Protein 1CKM (pdb70)

Nearest PDB structures (foldseek):
  1ckm-assembly1_A  TM=1.003E+00  e=3.977E-67  Paramecium bursaria Chlorella virus 1
  1p16-assembly1_A  TM=6.866E-01  e=1.606E-23  Candida albicans
  1p16-assembly2_B  TM=6.315E-01  e=1.698E-23  Candida albicans
  3s24-assembly2_B  TM=7.666E-01  e=6.862E-19  Homo sapiens
  3nbz-assembly2_E  TM=6.637E-01  e=1.578E-05  Homo sapiens

Structure (mmCIF, N/CA/C/O backbone):
data_1CKM
#
_entry.id   1CKM
#
_cell.length_a   93.332
_cell.length_b   214.931
_cell.length_c   105.752
_cell.angle_alpha   90.00
_cell.angle_beta   90.00
_cell.angle_gamma   90.00
#
_symmetry.space_group_name_H-M   'C 2 2 21'
#
loop_
_entity.id
_entity.type
_entity.pdbx_description
1 polymer 'MRNA CAPPING ENZYME'
2 non-polymer "GUANOSINE-5'-TRIPHOSPHATE"
3 water water
#
loop_
_atom_site.group_PDB
_atom_site.id
_atom_site.type_symbol
_atom_site.label_atom_id
_atom_site.label_alt_id
_atom_site.label_comp_id
_atom_site.label_asym_id
_atom_site.label_entity_id
_atom_site.label_seq_id
_atom_site.pdbx_PDB_ins_code
_atom_site.Cartn_x
_atom_site.Cartn_y
_atom_site.Cartn_z
_atom_site.occupancy
_atom_site.B_iso_or_equiv
_atom_site.auth_seq_id
_atom_site.auth_comp_id
_atom_site.auth_asym_id
_atom_site.auth_atom_id
_atom_site.pdbx_PDB_model_num
ATOM 1 N N . ASN A 1 11 ? 29.567 32.144 -4.139 1.00 54.95 11 ASN A N 1
ATOM 2 C CA . ASN A 1 11 ? 28.520 32.176 -3.130 1.00 57.72 11 ASN A CA 1
ATOM 3 C C . ASN A 1 11 ? 29.175 32.840 -1.925 1.00 50.54 11 ASN A C 1
ATOM 4 O O . ASN A 1 11 ? 30.385 33.069 -1.989 1.00 43.40 11 ASN A O 1
ATOM 9 N N . ILE A 1 12 ? 28.432 33.199 -0.877 1.00 47.26 12 ILE A N 1
ATOM 10 C CA . ILE A 1 12 ? 29.059 33.659 0.351 1.00 45.83 12 ILE A CA 1
ATOM 11 C C . ILE A 1 12 ? 29.313 32.389 1.161 1.00 39.30 12 ILE A C 1
ATOM 12 O O . ILE A 1 12 ? 28.385 31.624 1.440 1.00 35.92 12 ILE A O 1
ATOM 17 N N . THR A 1 13 ? 30.581 32.127 1.434 1.00 33.99 13 THR A N 1
ATOM 18 C CA . THR A 1 13 ? 31.029 30.972 2.172 1.00 33.13 13 THR A CA 1
ATOM 19 C C . THR A 1 13 ? 30.758 31.180 3.649 1.00 36.30 13 THR A C 1
ATOM 20 O O . THR A 1 13 ? 31.320 32.067 4.316 1.00 35.68 13 THR A O 1
ATOM 24 N N . THR A 1 14 ? 29.799 30.380 4.106 1.00 37.78 14 THR A N 1
ATOM 25 C CA . THR A 1 14 ? 29.336 30.488 5.463 1.00 27.13 14 THR A CA 1
ATOM 26 C C . THR A 1 14 ? 29.630 29.223 6.216 1.00 34.13 14 THR A C 1
ATOM 27 O O . THR A 1 14 ? 29.997 28.214 5.627 1.00 42.58 14 THR A O 1
ATOM 31 N N . GLU A 1 15 ? 29.523 29.352 7.529 1.00 39.35 15 GLU A N 1
ATOM 32 C CA . GLU A 1 15 ? 29.716 28.279 8.476 1.00 32.12 15 GLU A CA 1
ATOM 33 C C . GLU A 1 15 ? 28.718 28.592 9.584 1.00 30.45 15 GLU A C 1
ATOM 34 O O . GLU A 1 15 ? 28.472 29.750 9.919 1.00 35.38 15 GLU A O 1
ATOM 40 N N . ARG A 1 16 ? 28.021 27.610 10.121 1.00 28.89 16 ARG A N 1
ATOM 41 C CA . ARG A 1 16 ? 26.976 27.867 11.105 1.00 26.34 16 ARG A CA 1
ATOM 42 C C . ARG A 1 16 ? 27.424 28.017 12.553 1.00 25.86 16 ARG A C 1
ATOM 43 O O . ARG A 1 16 ? 28.501 27.548 12.924 1.00 27.86 16 ARG A O 1
ATOM 51 N N . ALA A 1 17 ? 26.641 28.728 13.359 1.00 22.18 17 ALA A N 1
ATOM 52 C CA . ALA A 1 17 ? 27.071 29.195 14.670 1.00 19.40 17 ALA A CA 1
ATOM 53 C C . ALA A 1 17 ? 25.818 29.496 15.421 1.00 17.33 17 ALA A C 1
ATOM 54 O O . ALA A 1 17 ? 24.772 29.777 14.817 1.00 22.87 17 ALA A O 1
ATOM 56 N N . VAL A 1 18 ? 25.933 29.412 16.740 1.00 19.16 18 VAL A N 1
ATOM 57 C CA . VAL A 1 18 ? 24.775 29.586 17.601 1.00 24.43 18 VAL A CA 1
ATOM 58 C C . VAL A 1 18 ? 25.199 30.537 18.678 1.00 23.24 18 VAL A C 1
ATOM 59 O O . VAL A 1 18 ? 26.278 30.375 19.260 1.00 30.04 18 VAL A O 1
ATOM 63 N N . LEU A 1 19 ? 24.400 31.536 18.962 1.00 22.83 19 LEU A N 1
ATOM 64 C CA . LEU A 1 19 ? 24.773 32.453 20.021 1.00 22.58 19 LEU A CA 1
ATOM 65 C C . LEU A 1 19 ? 23.781 32.236 21.108 1.00 15.75 19 LEU A C 1
ATOM 66 O O . LEU A 1 19 ? 22.613 32.050 20.783 1.00 25.81 19 LEU A O 1
ATOM 71 N N . THR A 1 20 ? 24.248 32.231 22.350 1.00 26.19 20 THR A N 1
ATOM 72 C CA . THR A 1 20 ? 23.367 32.014 23.506 1.00 29.41 20 THR A CA 1
ATOM 73 C C . THR A 1 20 ? 23.319 33.313 24.296 1.00 26.31 20 THR A C 1
ATOM 74 O O . THR A 1 20 ? 24.349 33.883 24.688 1.00 26.98 20 THR A O 1
ATOM 78 N N . LEU A 1 21 ? 22.159 33.837 24.592 1.00 24.42 21 LEU A N 1
ATOM 79 C CA . LEU A 1 21 ? 22.104 35.058 25.338 1.00 17.56 21 LEU A CA 1
ATOM 80 C C . LEU A 1 21 ? 20.885 34.925 26.150 1.00 14.24 21 LEU A C 1
ATOM 81 O O . LEU A 1 21 ? 19.804 34.701 25.629 1.00 16.67 21 LEU A O 1
ATOM 86 N N . ASN A 1 22 ? 21.109 35.091 27.436 1.00 18.30 22 ASN A N 1
ATOM 87 C CA . ASN A 1 22 ? 20.067 35.124 28.426 1.00 22.86 22 ASN A CA 1
ATOM 88 C C . ASN A 1 22 ? 19.201 33.874 28.440 1.00 26.24 22 ASN A C 1
ATOM 89 O O . ASN A 1 22 ? 17.982 33.950 28.626 1.00 29.86 22 ASN A O 1
ATOM 94 N N . GLY A 1 23 ? 19.827 32.717 28.170 1.00 24.09 23 GLY A N 1
ATOM 95 C CA . GLY A 1 23 ? 19.134 31.438 28.263 1.00 27.49 23 GLY A CA 1
ATOM 96 C C . GLY A 1 23 ? 18.466 31.004 26.968 1.00 34.72 23 GLY A C 1
ATOM 97 O O . GLY A 1 23 ? 17.811 29.947 26.929 1.00 34.69 23 GLY A O 1
ATOM 98 N N . LEU A 1 24 ? 18.635 31.838 25.937 1.00 32.20 24 LEU A N 1
ATOM 99 C CA . LEU A 1 24 ? 18.077 31.628 24.612 1.00 23.26 24 LEU A CA 1
ATOM 100 C C . LEU A 1 24 ? 19.220 31.638 23.639 1.00 19.15 24 LEU A C 1
ATOM 101 O O . LEU A 1 24 ? 20.292 32.194 23.938 1.00 20.02 24 LEU A O 1
ATOM 106 N N . GLN A 1 25 ? 18.991 31.007 22.490 1.00 24.20 25 GLN A N 1
ATOM 107 C CA . GLN A 1 25 ? 20.027 30.851 21.476 1.00 26.00 25 GLN A CA 1
ATOM 108 C C . GLN A 1 25 ? 19.563 31.310 20.111 1.00 23.80 25 GLN A C 1
ATOM 109 O O . GLN A 1 25 ? 18.375 31.213 19.803 1.00 20.82 25 GLN A O 1
ATOM 115 N N . ILE A 1 26 ? 20.477 31.800 19.275 1.00 23.46 26 ILE A N 1
ATOM 116 C CA . ILE A 1 26 ? 20.173 32.195 17.913 1.00 17.59 26 ILE A CA 1
ATOM 117 C C . ILE A 1 26 ? 21.168 31.475 17.068 1.00 14.30 26 ILE A C 1
ATOM 118 O O . ILE A 1 26 ? 22.368 31.485 17.375 1.00 13.62 26 ILE A O 1
ATOM 123 N N . LYS A 1 27 ? 20.664 30.916 15.982 1.00 24.64 27 LYS A N 1
ATOM 124 C CA . LYS A 1 27 ? 21.484 30.209 15.014 1.00 33.47 27 LYS A CA 1
ATOM 125 C C . LYS A 1 27 ? 21.695 31.134 13.827 1.00 30.70 27 LYS A C 1
ATOM 126 O O . LYS A 1 27 ? 20.745 31.708 13.292 1.00 29.07 27 LYS A O 1
ATOM 132 N N . LEU A 1 28 ? 22.943 31.287 13.404 1.00 30.05 28 LEU A N 1
ATOM 133 C CA . LEU A 1 28 ? 23.299 32.266 12.398 1.00 23.69 28 LEU A CA 1
ATOM 134 C C . LEU A 1 28 ? 24.387 31.681 11.520 1.00 22.31 28 LEU A C 1
ATOM 135 O O . LEU A 1 28 ? 25.161 30.836 11.953 1.00 33.02 28 LEU A O 1
ATOM 140 N N . HIS A 1 29 ? 24.486 32.117 10.269 1.00 18.37 29 HIS A N 1
ATOM 141 C CA . HIS A 1 29 ? 25.600 31.713 9.439 1.00 16.76 29 HIS A CA 1
ATOM 142 C C . HIS A 1 29 ? 26.755 32.655 9.671 1.00 20.47 29 HIS A C 1
ATOM 143 O O . HIS A 1 29 ? 26.640 33.843 9.367 1.00 19.63 29 HIS A O 1
ATOM 150 N N . LYS A 1 30 ? 27.843 32.164 10.216 1.00 25.44 30 LYS A N 1
ATOM 151 C CA . LYS A 1 30 ? 29.045 32.948 10.343 1.00 19.55 30 LYS A CA 1
ATOM 152 C C . LYS A 1 30 ? 29.658 32.966 8.950 1.00 28.45 30 LYS A C 1
ATOM 153 O O . LYS A 1 30 ? 29.721 31.935 8.274 1.00 36.64 30 LYS A O 1
ATOM 159 N N . VAL A 1 31 ? 30.068 34.151 8.502 1.00 30.22 31 VAL A N 1
ATOM 160 C CA . VAL A 1 31 ? 30.584 34.350 7.164 1.00 24.17 31 VAL A CA 1
ATOM 161 C C . VAL A 1 31 ? 32.047 34.069 7.275 1.00 25.40 31 VAL A C 1
ATOM 162 O O . VAL A 1 31 ? 32.659 34.530 8.230 1.00 26.34 31 VAL A O 1
ATOM 166 N N . VAL A 1 32 ? 32.620 33.322 6.341 1.00 32.56 32 VAL A N 1
ATOM 167 C CA . VAL A 1 32 ? 33.971 32.846 6.547 1.00 28.63 32 VAL A CA 1
ATOM 168 C C . VAL A 1 32 ? 34.894 33.233 5.393 1.00 23.36 32 VAL A C 1
ATOM 169 O O . VAL A 1 32 ? 34.485 33.695 4.323 1.00 25.28 32 VAL A O 1
ATOM 173 N N . GLY A 1 33 ? 36.191 33.172 5.667 1.00 19.63 33 GLY A N 1
ATOM 174 C CA . GLY A 1 33 ? 37.242 33.303 4.675 1.00 22.59 33 GLY A CA 1
ATOM 175 C C . GLY A 1 33 ? 37.214 34.616 3.935 1.00 35.03 33 GLY A C 1
ATOM 176 O O . GLY A 1 33 ? 36.845 35.658 4.493 1.00 46.07 33 GLY A O 1
ATOM 177 N N . GLU A 1 34 ? 37.597 34.560 2.657 1.00 34.83 34 GLU A N 1
ATOM 178 C CA . GLU A 1 34 ? 37.490 35.719 1.781 1.00 30.13 34 GLU A CA 1
ATOM 179 C C . GLU A 1 34 ? 36.142 36.431 1.802 1.00 24.11 34 GLU A C 1
ATOM 180 O O . GLU A 1 34 ? 36.152 37.655 1.804 1.00 32.22 34 GLU A O 1
ATOM 186 N N . SER A 1 35 ? 34.983 35.785 1.864 1.00 19.92 35 SER A N 1
ATOM 187 C CA . SER A 1 35 ? 33.747 36.493 2.057 1.00 25.32 35 SER A CA 1
ATOM 188 C C . SER A 1 35 ? 33.844 37.393 3.286 1.00 29.03 35 SER A C 1
ATOM 189 O O . SER A 1 35 ? 33.582 38.585 3.132 1.00 31.08 35 SER A O 1
ATOM 192 N N . ARG A 1 36 ? 34.350 36.925 4.440 1.00 26.53 36 ARG A N 1
ATOM 193 C CA . ARG A 1 36 ? 34.414 37.718 5.668 1.00 16.47 36 ARG A CA 1
ATOM 194 C C . ARG A 1 36 ? 35.293 38.904 5.366 1.00 13.09 36 ARG A C 1
ATOM 195 O O . ARG A 1 36 ? 34.884 40.043 5.547 1.00 19.72 36 ARG A O 1
ATOM 203 N N . ASP A 1 37 ? 36.477 38.632 4.838 1.00 8.12 37 ASP A N 1
ATOM 204 C CA . ASP A 1 37 ? 37.427 39.644 4.447 1.00 15.72 37 ASP A CA 1
ATOM 205 C C . ASP A 1 37 ? 36.875 40.728 3.544 1.00 27.34 37 ASP A C 1
ATOM 206 O O . ASP A 1 37 ? 37.248 41.902 3.671 1.00 29.78 37 ASP A O 1
ATOM 211 N N . ASP A 1 38 ? 35.990 40.357 2.631 1.00 25.31 38 ASP A N 1
ATOM 212 C CA . ASP A 1 38 ? 35.471 41.360 1.737 1.00 31.76 38 ASP A CA 1
ATOM 213 C C . ASP A 1 38 ? 34.386 42.197 2.389 1.00 27.93 38 ASP A C 1
ATOM 214 O O . ASP A 1 38 ? 34.373 43.411 2.192 1.00 29.93 38 ASP A O 1
ATOM 219 N N . ILE A 1 39 ? 33.503 41.623 3.205 1.00 20.62 39 ILE A N 1
ATOM 220 C CA . ILE A 1 39 ? 32.526 42.395 3.946 1.00 16.87 39 ILE A CA 1
ATOM 221 C C . ILE A 1 39 ? 33.203 43.409 4.862 1.00 22.40 39 ILE A C 1
ATOM 222 O O . ILE A 1 39 ? 32.848 44.595 4.878 1.00 27.75 39 ILE A O 1
ATOM 227 N N . VAL A 1 40 ? 34.247 42.983 5.549 1.00 12.51 40 VAL A N 1
ATOM 228 C CA . VAL A 1 40 ? 34.965 43.867 6.435 1.00 17.98 40 VAL A CA 1
ATOM 229 C C . VAL A 1 40 ? 35.632 44.995 5.660 1.00 17.53 40 VAL A C 1
ATOM 230 O O . VAL A 1 40 ? 35.534 46.158 6.021 1.00 20.72 40 VAL A O 1
ATOM 234 N N . ALA A 1 41 ? 36.276 44.678 4.541 1.00 18.46 41 ALA A N 1
ATOM 235 C CA . ALA A 1 41 ? 36.967 45.692 3.764 1.00 13.84 41 ALA A CA 1
ATOM 236 C C . ALA A 1 41 ? 35.969 46.650 3.171 1.00 14.92 41 ALA A C 1
ATOM 237 O O . ALA A 1 41 ? 36.233 47.845 3.121 1.00 24.55 41 ALA A O 1
ATOM 239 N N . LYS A 1 42 ? 34.806 46.175 2.751 1.00 15.19 42 LYS A N 1
ATOM 240 C CA . LYS A 1 42 ? 33.742 47.057 2.327 1.00 21.04 42 LYS A CA 1
ATOM 241 C C . LYS A 1 42 ? 33.334 48.009 3.424 1.00 29.23 42 LYS A C 1
ATOM 242 O O . LYS A 1 42 ? 33.229 49.208 3.160 1.00 40.47 42 LYS A O 1
ATOM 248 N N . MET A 1 43 ? 33.115 47.524 4.656 1.00 32.14 43 MET A N 1
ATOM 249 C CA . MET A 1 43 ? 32.694 48.387 5.765 1.00 22.25 43 MET A CA 1
ATOM 250 C C . MET A 1 43 ? 33.771 49.418 6.068 1.00 19.25 43 MET A C 1
ATOM 251 O O . MET A 1 43 ? 33.469 50.599 6.283 1.00 29.28 43 MET A O 1
ATOM 256 N N . LYS A 1 44 ? 35.045 49.032 6.015 1.00 15.09 44 LYS A N 1
ATOM 257 C CA . LYS A 1 44 ? 36.121 49.970 6.286 1.00 19.77 44 LYS A CA 1
ATOM 258 C C . LYS A 1 44 ? 36.119 51.150 5.318 1.00 18.53 44 LYS A C 1
ATOM 259 O O . LYS A 1 44 ? 36.285 52.293 5.728 1.00 22.85 44 LYS A O 1
ATOM 265 N N . ASP A 1 45 ? 35.906 50.905 4.023 1.00 28.56 45 ASP A N 1
ATOM 266 C CA . ASP A 1 45 ? 35.797 51.932 2.994 1.00 24.84 45 ASP A CA 1
ATOM 267 C C . ASP A 1 45 ? 34.566 52.797 3.182 1.00 19.82 45 ASP A C 1
ATOM 268 O O . ASP A 1 45 ? 34.714 54.008 3.224 1.00 26.35 45 ASP A O 1
ATOM 273 N N . LEU A 1 46 ? 33.358 52.266 3.312 1.00 16.39 46 LEU A N 1
ATOM 274 C CA . LEU A 1 46 ? 32.150 53.058 3.500 1.00 14.67 46 LEU A CA 1
ATOM 275 C C . LEU A 1 46 ? 32.262 53.910 4.748 1.00 20.89 46 LEU A C 1
ATOM 276 O O . LEU A 1 46 ? 31.693 54.996 4.825 1.00 30.08 46 LEU A O 1
ATOM 281 N N . ALA A 1 47 ? 32.987 53.389 5.736 1.00 18.49 47 ALA A N 1
ATOM 282 C CA . ALA A 1 47 ? 33.142 54.106 6.964 1.00 20.18 47 ALA A CA 1
ATOM 283 C C . ALA A 1 47 ? 34.315 55.048 6.859 1.00 20.32 47 ALA A C 1
ATOM 284 O O . ALA A 1 47 ? 34.527 55.863 7.733 1.00 28.31 47 ALA A O 1
ATOM 286 N N . MET A 1 48 ? 35.112 54.980 5.798 1.00 22.00 48 MET A N 1
ATOM 287 C CA . MET A 1 48 ? 36.280 55.819 5.615 1.00 25.19 48 MET A CA 1
ATOM 288 C C . MET A 1 48 ? 37.183 55.859 6.817 1.00 26.66 48 MET A C 1
ATOM 289 O O . MET A 1 48 ? 37.724 56.888 7.234 1.00 39.49 48 MET A O 1
ATOM 294 N N . ASP A 1 49 ? 37.405 54.661 7.350 1.00 34.35 49 ASP A N 1
ATOM 295 C CA . ASP A 1 49 ? 38.253 54.506 8.509 1.00 30.96 49 ASP A CA 1
ATOM 296 C C . ASP A 1 49 ? 39.632 54.160 8.003 1.00 31.41 49 ASP A C 1
ATOM 297 O O . ASP A 1 49 ? 39.868 53.023 7.603 1.00 33.85 49 ASP A O 1
ATOM 302 N N . ASP A 1 50 ? 40.599 55.069 8.042 1.00 38.26 50 ASP A N 1
ATOM 303 C CA . ASP A 1 50 ? 41.947 54.645 7.725 1.00 45.32 50 ASP A CA 1
ATOM 304 C C . ASP A 1 50 ? 42.827 54.270 8.897 1.00 38.88 50 ASP A C 1
ATOM 305 O O . ASP A 1 50 ? 44.045 54.415 8.893 1.00 40.67 50 ASP A O 1
ATOM 310 N N . HIS A 1 51 ? 42.209 53.711 9.936 1.00 31.65 51 HIS A N 1
ATOM 311 C CA . HIS A 1 51 ? 42.973 53.177 11.039 1.00 22.49 51 HIS A CA 1
ATOM 312 C C . HIS A 1 51 ? 43.710 51.965 10.479 1.00 24.84 51 HIS A C 1
ATOM 313 O O . HIS A 1 51 ? 43.186 51.223 9.672 1.00 21.20 51 HIS A O 1
ATOM 320 N N . LYS A 1 52 ? 44.960 51.779 10.856 1.00 29.63 52 LYS A N 1
ATOM 321 C CA . LYS A 1 52 ? 45.738 50.622 10.489 1.00 29.58 52 LYS A CA 1
ATOM 322 C C . LYS A 1 52 ? 45.395 49.383 11.322 1.00 24.72 52 LYS A C 1
ATOM 323 O O . LYS A 1 52 ? 46.256 48.546 11.532 1.00 32.81 52 LYS A O 1
ATOM 329 N N . PHE A 1 53 ? 44.194 49.177 11.841 1.00 22.75 53 PHE A N 1
ATOM 330 C CA . PHE A 1 53 ? 43.894 47.971 12.590 1.00 19.18 53 PHE A CA 1
ATOM 331 C C . PHE A 1 53 ? 42.405 47.786 12.408 1.00 20.11 53 PHE A C 1
ATOM 332 O O . PHE A 1 53 ? 41.700 48.800 12.348 1.00 21.69 53 PHE A O 1
ATOM 340 N N . PRO A 1 54 ? 41.911 46.553 12.231 1.00 21.12 54 PRO A N 1
ATOM 341 C CA . PRO A 1 54 ? 40.502 46.257 12.018 1.00 11.52 54 PRO A CA 1
ATOM 342 C C . PRO A 1 54 ? 39.693 46.580 13.269 1.00 15.98 54 PRO A C 1
ATOM 343 O O . PRO A 1 54 ? 40.040 46.173 14.375 1.00 13.19 54 PRO A O 1
ATOM 347 N N . ARG A 1 55 ? 38.629 47.367 13.119 1.00 19.18 55 ARG A N 1
ATOM 348 C CA . ARG A 1 55 ? 37.738 47.732 14.203 1.00 17.24 55 ARG A CA 1
ATOM 349 C C . ARG A 1 55 ? 36.404 48.134 13.621 1.00 13.25 55 ARG A C 1
ATOM 350 O O . ARG A 1 55 ? 36.358 48.546 12.470 1.00 16.44 55 ARG A O 1
ATOM 358 N N . LEU A 1 56 ? 35.344 48.023 14.438 1.00 13.45 56 LEU A N 1
ATOM 359 C CA . LEU A 1 56 ? 34.012 48.535 14.126 1.00 12.68 56 LEU A CA 1
ATOM 360 C C . LEU A 1 56 ? 33.973 50.065 14.088 1.00 19.40 56 LEU A C 1
ATOM 361 O O . LEU A 1 56 ? 34.655 50.680 14.912 1.00 19.75 56 LEU A O 1
ATOM 366 N N . PRO A 1 57 ? 33.248 50.722 13.164 1.00 21.28 57 PRO A N 1
ATOM 367 C CA . PRO A 1 57 ? 33.100 52.158 13.119 1.00 17.53 57 PRO A CA 1
ATOM 368 C C . PRO A 1 57 ? 32.138 52.682 14.183 1.00 15.67 57 PRO A C 1
ATOM 369 O O . PRO A 1 57 ? 31.068 53.247 13.922 1.00 14.09 57 PRO A O 1
ATOM 373 N N . GLY A 1 58 ? 32.563 52.564 15.429 1.00 14.70 58 GLY A N 1
ATOM 374 C CA . GLY A 1 58 ? 31.691 52.863 16.553 1.00 12.06 58 GLY A CA 1
ATOM 375 C C . GLY A 1 58 ? 32.508 53.099 17.809 1.00 15.42 58 GLY A C 1
ATOM 376 O O . GLY A 1 58 ? 33.686 52.702 17.830 1.00 17.24 58 GLY A O 1
ATOM 377 N N . PRO A 1 59 ? 31.947 53.780 18.830 1.00 17.26 59 PRO A N 1
ATOM 378 C CA . PRO A 1 59 ? 32.637 54.171 20.042 1.00 15.18 59 PRO A CA 1
ATOM 379 C C . PRO A 1 59 ? 32.523 53.126 21.129 1.00 15.51 59 PRO A C 1
ATOM 380 O O . PRO A 1 59 ? 31.480 52.495 21.363 1.00 16.95 59 PRO A O 1
ATOM 384 N N . ASN A 1 60 ? 33.595 53.028 21.883 1.00 12.28 60 ASN A N 1
ATOM 385 C CA . ASN A 1 60 ? 33.618 52.237 23.091 1.00 16.20 60 ASN A CA 1
ATOM 386 C C . ASN A 1 60 ? 33.589 53.197 24.254 1.00 16.09 60 ASN A C 1
ATOM 387 O O . ASN A 1 60 ? 34.464 54.066 24.339 1.00 14.02 60 ASN A O 1
ATOM 392 N N . PRO A 1 61 ? 32.613 53.113 25.153 1.00 17.21 61 PRO A N 1
ATOM 393 C CA . PRO A 1 61 ? 32.473 54.019 26.295 1.00 21.54 61 PRO A CA 1
ATOM 394 C C . PRO A 1 61 ? 33.582 53.947 27.315 1.00 24.23 61 PRO A C 1
ATOM 395 O O . PRO A 1 61 ? 34.383 53.004 27.381 1.00 29.66 61 PRO A O 1
ATOM 399 N N . VAL A 1 62 ? 33.647 54.991 28.104 1.00 20.98 62 VAL A N 1
ATOM 400 C CA . VAL A 1 62 ? 34.652 55.069 29.124 1.00 20.43 62 VAL A CA 1
ATOM 401 C C . VAL A 1 62 ? 33.860 55.102 30.433 1.00 25.79 62 VAL A C 1
ATOM 402 O O . VAL A 1 62 ? 32.670 55.466 30.445 1.00 28.53 62 VAL A O 1
ATOM 406 N N . SER A 1 63 ? 34.377 54.636 31.569 1.00 32.86 63 SER A N 1
ATOM 407 C CA . SER A 1 63 ? 33.663 54.773 32.840 1.00 31.65 63 SER A CA 1
ATOM 408 C C . SER A 1 63 ? 33.599 56.247 33.251 1.00 23.23 63 SER A C 1
ATOM 409 O O . SER A 1 63 ? 34.541 57.028 33.048 1.00 19.93 63 SER A O 1
ATOM 412 N N . ILE A 1 64 ? 32.474 56.670 33.802 1.00 25.50 64 ILE A N 1
ATOM 413 C CA . ILE A 1 64 ? 32.377 58.025 34.337 1.00 29.35 64 ILE A CA 1
ATOM 414 C C . ILE A 1 64 ? 33.267 58.175 35.562 1.00 22.89 64 ILE A C 1
ATOM 415 O O . ILE A 1 64 ? 33.401 57.285 36.389 1.00 33.14 64 ILE A O 1
ATOM 420 N N . GLU A 1 65 ? 33.924 59.303 35.673 1.00 20.98 65 GLU A N 1
ATOM 421 C CA . GLU A 1 65 ? 34.810 59.583 36.766 1.00 16.35 65 GLU A CA 1
ATOM 422 C C . GLU A 1 65 ? 34.301 60.860 37.393 1.00 21.50 65 GLU A C 1
ATOM 423 O O . GLU A 1 65 ? 33.623 61.645 36.739 1.00 24.29 65 GLU A O 1
ATOM 429 N N . ARG A 1 66 ? 34.607 61.120 38.659 1.00 28.65 66 ARG A N 1
ATOM 430 C CA . ARG A 1 66 ? 34.170 62.339 39.322 1.00 27.08 66 ARG A CA 1
ATOM 431 C C . ARG A 1 66 ? 34.717 63.595 38.654 1.00 25.81 66 ARG A C 1
ATOM 432 O O . ARG A 1 66 ? 34.055 64.617 38.657 1.00 28.44 66 ARG A O 1
ATOM 440 N N . LYS A 1 67 ? 35.864 63.520 37.968 1.00 21.28 67 LYS A N 1
ATOM 441 C CA . LYS A 1 67 ? 36.337 64.634 37.177 1.00 21.74 67 LYS A CA 1
ATOM 442 C C . LYS A 1 67 ? 35.391 65.021 36.042 1.00 21.88 67 LYS A C 1
ATOM 443 O O . LYS A 1 67 ? 35.434 66.124 35.509 1.00 35.46 67 LYS A O 1
ATOM 449 N N . ASP A 1 68 ? 34.497 64.148 35.627 1.00 17.87 68 ASP A N 1
ATOM 450 C CA . ASP A 1 68 ? 33.686 64.410 34.462 1.00 17.20 68 ASP A CA 1
ATOM 451 C C . ASP A 1 68 ? 32.439 65.160 34.822 1.00 17.19 68 ASP A C 1
ATOM 452 O O . ASP A 1 68 ? 31.676 65.553 33.932 1.00 25.87 68 ASP A O 1
ATOM 457 N N . PHE A 1 69 ? 32.190 65.348 36.101 1.00 23.45 69 PHE A N 1
ATOM 458 C CA . PHE A 1 69 ? 30.921 65.933 36.496 1.00 28.60 69 PHE A CA 1
ATOM 459 C C . PHE A 1 69 ? 30.712 67.360 35.989 1.00 27.34 69 PHE A C 1
ATOM 460 O O . PHE A 1 69 ? 29.616 67.728 35.572 1.00 31.10 69 PHE A O 1
ATOM 468 N N . GLU A 1 70 ? 31.768 68.179 35.967 1.00 28.10 70 GLU A N 1
ATOM 469 C CA . GLU A 1 70 ? 31.748 69.504 35.371 1.00 30.03 70 GLU A CA 1
ATOM 470 C C . GLU A 1 70 ? 31.240 69.487 33.942 1.00 27.86 70 GLU A C 1
ATOM 471 O O . GLU A 1 70 ? 30.202 70.079 33.622 1.00 28.76 70 GLU A O 1
ATOM 477 N N . LYS A 1 71 ? 31.989 68.756 33.090 1.00 24.71 71 LYS A N 1
ATOM 478 C CA . LYS A 1 71 ? 31.684 68.612 31.678 1.00 22.21 71 LYS A CA 1
ATOM 479 C C . LYS A 1 71 ? 30.246 68.177 31.492 1.00 27.00 71 LYS A C 1
ATOM 480 O O . LYS A 1 71 ? 29.545 68.753 30.653 1.00 35.84 71 LYS A O 1
ATOM 486 N N . LEU A 1 72 ? 29.753 67.213 32.287 1.00 29.44 72 LEU A N 1
ATOM 487 C CA . LEU A 1 72 ? 28.367 66.753 32.189 1.00 34.90 72 LEU A CA 1
ATOM 488 C C . LEU A 1 72 ? 27.374 67.891 32.384 1.00 41.11 72 LEU A C 1
ATOM 489 O O . LEU A 1 72 ? 26.273 67.913 31.822 1.00 39.38 72 LEU A O 1
ATOM 494 N N . LYS A 1 73 ? 27.798 68.905 33.141 1.00 47.56 73 LYS A N 1
ATOM 495 C CA . LYS A 1 73 ? 26.894 69.990 33.448 1.00 46.88 73 LYS A CA 1
ATOM 496 C C . LYS A 1 73 ? 27.079 71.150 32.493 1.00 44.71 73 LYS A C 1
ATOM 497 O O . LYS A 1 73 ? 26.210 72.009 32.435 1.00 52.85 73 LYS A O 1
ATOM 503 N N . GLN A 1 74 ? 28.188 71.247 31.748 1.00 37.55 74 GLN A N 1
ATOM 504 C CA . GLN A 1 74 ? 28.353 72.318 30.774 1.00 35.66 74 GLN A CA 1
ATOM 505 C C . GLN A 1 74 ? 27.709 71.908 29.453 1.00 41.49 74 GLN A C 1
ATOM 506 O O . GLN A 1 74 ? 26.988 72.677 28.813 1.00 50.65 74 GLN A O 1
ATOM 512 N N . ASN A 1 75 ? 28.024 70.692 28.991 1.00 37.94 75 ASN A N 1
ATOM 513 C CA . ASN A 1 75 ? 27.748 70.323 27.609 1.00 27.77 75 ASN A CA 1
ATOM 514 C C . ASN A 1 75 ? 26.400 69.641 27.477 1.00 23.31 75 ASN A C 1
ATOM 515 O O . ASN A 1 75 ? 25.764 69.311 28.476 1.00 25.07 75 ASN A O 1
ATOM 520 N N . LYS A 1 76 ? 25.895 69.401 26.280 1.00 31.56 76 LYS A N 1
ATOM 521 C CA . LYS A 1 76 ? 24.643 68.670 26.133 1.00 35.37 76 LYS A CA 1
ATOM 522 C C . LYS A 1 76 ? 24.855 67.192 25.814 1.00 37.46 76 LYS A C 1
ATOM 523 O O . LYS A 1 76 ? 25.676 66.772 24.967 1.00 31.09 76 LYS A O 1
ATOM 529 N N . TYR A 1 77 ? 24.059 66.398 26.517 1.00 30.17 77 TYR A N 1
ATOM 530 C CA . TYR A 1 77 ? 24.167 64.949 26.542 1.00 20.14 77 TYR A CA 1
ATOM 531 C C . TYR A 1 77 ? 22.785 64.357 26.640 1.00 17.03 77 TYR A C 1
ATOM 532 O O . TYR A 1 77 ? 21.855 64.967 27.187 1.00 23.75 77 TYR A O 1
ATOM 541 N N . VAL A 1 78 ? 22.685 63.147 26.097 1.00 18.06 78 VAL A N 1
ATOM 542 C CA . VAL A 1 78 ? 21.522 62.293 26.297 1.00 17.00 78 VAL A CA 1
ATOM 543 C C . VAL A 1 78 ? 21.873 61.056 27.115 1.00 17.96 78 VAL A C 1
ATOM 544 O O . VAL A 1 78 ? 23.066 60.740 27.267 1.00 24.25 78 VAL A O 1
ATOM 548 N N . VAL A 1 79 ? 20.884 60.358 27.650 1.00 15.98 79 VAL A N 1
ATOM 549 C CA . VAL A 1 79 ? 21.125 59.192 28.493 1.00 21.47 79 VAL A CA 1
ATOM 550 C C . VAL A 1 79 ? 20.228 58.032 28.106 1.00 22.39 79 VAL A C 1
ATOM 551 O O . VAL A 1 79 ? 19.102 58.229 27.641 1.00 18.30 79 VAL A O 1
ATOM 555 N N . SER A 1 80 ? 20.729 56.823 28.250 1.00 22.11 80 SER A N 1
ATOM 556 C CA . SER A 1 80 ? 19.947 55.628 28.032 1.00 23.96 80 SER A CA 1
ATOM 557 C C . SER A 1 80 ? 20.502 54.497 28.892 1.00 22.90 80 SER A C 1
ATOM 558 O O . SER A 1 80 ? 21.623 54.566 29.395 1.00 21.90 80 SER A O 1
ATOM 561 N N . GLU A 1 81 ? 19.739 53.404 28.974 1.00 18.84 81 GLU A N 1
ATOM 562 C CA . GLU A 1 81 ? 20.125 52.189 29.687 1.00 21.50 81 GLU A CA 1
ATOM 563 C C . GLU A 1 81 ? 21.302 51.533 28.975 1.00 20.11 81 GLU A C 1
ATOM 564 O O . GLU A 1 81 ? 21.385 51.648 27.759 1.00 23.29 81 GLU A O 1
ATOM 570 N N . LYS A 1 82 ? 22.239 50.864 29.643 1.00 16.59 82 LYS A N 1
ATOM 571 C CA . LYS A 1 82 ? 23.285 50.132 28.945 1.00 14.84 82 LYS A CA 1
ATOM 572 C C . LYS A 1 82 ? 22.719 48.721 28.746 1.00 24.53 82 LYS A C 1
ATOM 573 O O . LYS A 1 82 ? 22.670 47.929 29.696 1.00 22.13 82 LYS A O 1
ATOM 579 N N . THR A 1 83 ? 22.178 48.402 27.562 1.00 25.26 83 THR A N 1
ATOM 580 C CA . THR A 1 83 ? 21.617 47.098 27.255 1.00 23.83 83 THR A CA 1
ATOM 581 C C . THR A 1 83 ? 22.684 46.010 27.397 1.00 27.19 83 THR A C 1
ATOM 582 O O . THR A 1 83 ? 23.803 46.185 26.886 1.00 28.08 83 THR A O 1
ATOM 586 N N . ASP A 1 84 ? 22.367 44.895 28.069 1.00 19.56 84 ASP A N 1
ATOM 587 C CA . ASP A 1 84 ? 23.325 43.812 28.235 1.00 19.57 84 ASP A CA 1
ATOM 588 C C . ASP A 1 84 ? 23.082 42.641 27.280 1.00 16.16 84 ASP A C 1
ATOM 589 O O . ASP A 1 84 ? 22.123 41.872 27.397 1.00 24.22 84 ASP A O 1
ATOM 594 N N . GLY A 1 85 ? 23.962 42.495 26.309 1.00 17.00 85 GLY A N 1
ATOM 595 C CA . GLY A 1 85 ? 23.725 41.640 25.155 1.00 9.67 85 GLY A CA 1
ATOM 596 C C . GLY A 1 85 ? 25.016 41.601 24.348 1.00 15.26 85 GLY A C 1
ATOM 597 O O . GLY A 1 85 ? 26.091 41.614 24.952 1.00 20.24 85 GLY A O 1
ATOM 598 N N . ILE A 1 86 ? 25.018 41.601 23.014 1.00 12.11 86 ILE A N 1
ATOM 599 C CA . ILE A 1 86 ? 26.296 41.643 22.302 1.00 15.80 86 ILE A CA 1
ATOM 600 C C . ILE A 1 86 ? 26.302 42.879 21.407 1.00 15.12 86 ILE A C 1
ATOM 601 O O . ILE A 1 86 ? 25.272 43.222 20.817 1.00 19.42 86 ILE A O 1
ATOM 606 N N . ARG A 1 87 ? 27.426 43.578 21.357 1.00 15.03 87 ARG A N 1
ATOM 607 C CA . ARG A 1 87 ? 27.642 44.732 20.497 1.00 18.89 87 ARG A CA 1
ATOM 608 C C . ARG A 1 87 ? 27.821 44.263 19.068 1.00 20.34 87 ARG A C 1
ATOM 609 O O . ARG A 1 87 ? 28.705 43.439 18.814 1.00 16.08 87 ARG A O 1
ATOM 617 N N . PHE A 1 88 ? 27.051 44.813 18.142 1.00 19.42 88 PHE A N 1
ATOM 618 C CA . PHE A 1 88 ? 27.224 44.502 16.749 1.00 20.20 88 PHE A CA 1
ATOM 619 C C . PHE A 1 88 ? 27.076 45.750 15.908 1.00 13.36 88 PHE A C 1
ATOM 620 O O . PHE A 1 88 ? 26.156 46.531 16.117 1.00 11.05 88 PHE A O 1
ATOM 628 N N . MET A 1 89 ? 27.943 45.957 14.944 1.00 7.03 89 MET A N 1
ATOM 629 C CA . MET A 1 89 ? 27.673 46.952 13.916 1.00 15.54 89 MET A CA 1
ATOM 630 C C . MET A 1 89 ? 26.821 46.299 12.840 1.00 17.97 89 MET A C 1
ATOM 631 O O . MET A 1 89 ? 27.169 45.216 12.367 1.00 26.30 89 MET A O 1
ATOM 636 N N . MET A 1 90 ? 25.704 46.847 12.412 1.00 21.38 90 MET A N 1
ATOM 637 C CA . MET A 1 90 ? 24.908 46.197 11.395 1.00 16.49 90 MET A CA 1
ATOM 638 C C . MET A 1 90 ? 25.172 46.886 10.067 1.00 22.10 90 MET A C 1
ATOM 639 O O . MET A 1 90 ? 25.091 48.114 9.966 1.00 18.62 90 MET A O 1
ATOM 644 N N . PHE A 1 91 ? 25.452 46.116 9.035 1.00 21.59 91 PHE A N 1
ATOM 645 C CA . PHE A 1 91 ? 25.934 46.656 7.786 1.00 17.11 91 PHE A CA 1
ATOM 646 C C . PHE A 1 91 ? 25.120 46.046 6.667 1.00 22.68 91 PHE A C 1
ATOM 647 O O . PHE A 1 91 ? 25.075 44.826 6.528 1.00 20.88 91 PHE A O 1
ATOM 655 N N . PHE A 1 92 ? 24.452 46.904 5.889 1.00 22.68 92 PHE A N 1
ATOM 656 C CA . PHE A 1 92 ? 23.694 46.494 4.706 1.00 12.11 92 PHE A CA 1
ATOM 657 C C . PHE A 1 92 ? 24.570 46.758 3.521 1.00 16.02 92 PHE A C 1
ATOM 658 O O . PHE A 1 92 ? 25.109 47.854 3.441 1.00 27.10 92 PHE A O 1
ATOM 666 N N . THR A 1 93 ? 24.796 45.819 2.624 1.00 18.99 93 THR A N 1
ATOM 667 C CA . THR A 1 93 ? 25.652 46.030 1.473 1.00 10.74 93 THR A CA 1
ATOM 668 C C . THR A 1 93 ? 25.204 45.040 0.412 1.00 20.77 93 THR A C 1
ATOM 669 O O . THR A 1 93 ? 24.143 44.404 0.569 1.00 26.57 93 THR A O 1
ATOM 673 N N . ARG A 1 94 ? 25.945 44.943 -0.691 1.00 26.25 94 ARG A N 1
ATOM 674 C CA . ARG A 1 94 ? 25.680 43.951 -1.729 1.00 30.63 94 ARG A CA 1
ATOM 675 C C . ARG A 1 94 ? 26.923 43.163 -1.964 1.00 27.25 94 ARG A C 1
ATOM 676 O O . ARG A 1 94 ? 27.995 43.736 -2.153 1.00 27.25 94 ARG A O 1
ATOM 684 N N . VAL A 1 95 ? 26.870 41.849 -1.902 1.00 33.22 95 VAL A N 1
ATOM 685 C CA . VAL A 1 95 ? 28.072 41.072 -2.166 1.00 39.90 95 VAL A CA 1
ATOM 686 C C . VAL A 1 95 ? 27.768 39.967 -3.150 1.00 39.50 95 VAL A C 1
ATOM 687 O O . VAL A 1 95 ? 26.789 39.216 -3.055 1.00 33.51 95 VAL A O 1
ATOM 691 N N . PHE A 1 96 ? 28.646 40.009 -4.159 1.00 48.23 96 PHE A N 1
ATOM 692 C CA . PHE A 1 96 ? 28.543 39.243 -5.396 1.00 47.47 96 PHE A CA 1
ATOM 693 C C . PHE A 1 96 ? 27.110 39.377 -5.887 1.00 42.09 96 PHE A C 1
ATOM 694 O O . PHE A 1 96 ? 26.323 38.439 -5.823 1.00 41.56 96 PHE A O 1
ATOM 702 N N . GLY A 1 97 ? 26.715 40.614 -6.177 1.00 38.29 97 GLY A N 1
ATOM 703 C CA . GLY A 1 97 ? 25.370 40.894 -6.649 1.00 34.56 97 GLY A CA 1
ATOM 704 C C . GLY A 1 97 ? 24.259 40.735 -5.613 1.00 36.64 97 GLY A C 1
ATOM 705 O O . GLY A 1 97 ? 23.178 41.294 -5.843 1.00 33.67 97 GLY A O 1
ATOM 706 N N . PHE A 1 98 ? 24.406 40.020 -4.487 1.00 38.39 98 PHE A N 1
ATOM 707 C CA . PHE A 1 98 ? 23.284 39.884 -3.559 1.00 42.13 98 PHE A CA 1
ATOM 708 C C . PHE A 1 98 ? 23.277 40.905 -2.450 1.00 35.88 98 PHE A C 1
ATOM 709 O O . PHE A 1 98 ? 24.303 41.342 -1.940 1.00 34.64 98 PHE A O 1
ATOM 717 N N . LYS A 1 99 ? 22.071 41.324 -2.157 1.00 27.98 99 LYS A N 1
ATOM 718 C CA . LYS A 1 99 ? 21.817 42.336 -1.166 1.00 26.54 99 LYS A CA 1
ATOM 719 C C . LYS A 1 99 ? 21.982 41.631 0.167 1.00 29.57 99 LYS A C 1
ATOM 720 O O . LYS A 1 99 ? 21.290 40.651 0.434 1.00 27.64 99 LYS A O 1
ATOM 726 N N . VAL A 1 100 ? 22.861 42.091 1.044 1.00 30.34 100 VAL A N 1
ATOM 727 C CA . VAL A 1 100 ? 23.164 41.407 2.284 1.00 26.25 100 VAL A CA 1
ATOM 728 C C . VAL A 1 100 ? 23.022 42.290 3.531 1.00 26.84 100 VAL A C 1
ATOM 729 O O . VAL A 1 100 ? 23.439 43.456 3.501 1.00 28.16 100 VAL A O 1
ATOM 733 N N . CYS A 1 101 ? 22.368 41.773 4.582 1.00 22.19 101 CYS A N 1
ATOM 734 C CA . CYS A 1 101 ? 22.405 42.349 5.924 1.00 25.17 101 CYS A CA 1
ATOM 735 C C . CYS A 1 101 ? 23.385 41.564 6.784 1.00 26.99 101 CYS A C 1
ATOM 736 O O . CYS A 1 101 ? 23.241 40.338 6.880 1.00 32.22 101 CYS A O 1
ATOM 739 N N . THR A 1 102 ? 24.416 42.213 7.329 1.00 25.39 102 THR A N 1
ATOM 740 C CA . THR A 1 102 ? 25.360 41.580 8.225 1.00 17.67 102 THR A CA 1
ATOM 741 C C . THR A 1 102 ? 25.475 42.267 9.569 1.00 14.49 102 THR A C 1
ATOM 742 O O . THR A 1 102 ? 25.336 43.487 9.643 1.00 20.51 102 THR A O 1
ATOM 746 N N . ILE A 1 103 ? 25.767 41.537 10.624 1.00 18.71 103 ILE A N 1
ATOM 747 C CA . ILE A 1 103 ? 26.121 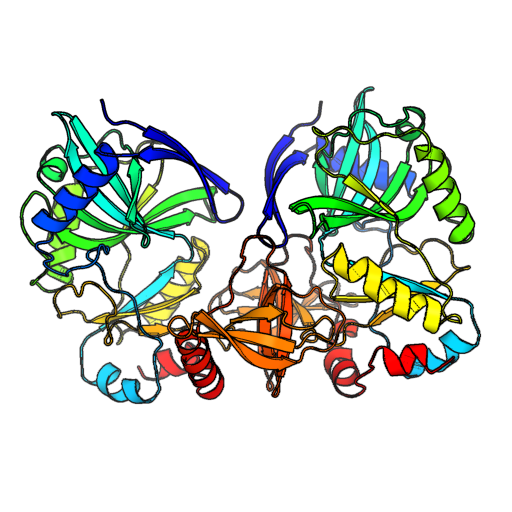42.094 11.919 1.00 14.33 103 ILE A CA 1
ATOM 748 C C . ILE A 1 103 ? 27.563 41.734 12.197 1.00 17.97 103 ILE A C 1
ATOM 749 O O . ILE A 1 103 ? 27.926 40.562 12.042 1.00 29.77 103 ILE A O 1
ATOM 754 N N . ILE A 1 104 ? 28.441 42.683 12.528 1.00 20.50 104 ILE A N 1
ATOM 755 C CA . ILE A 1 104 ? 29.843 42.398 12.825 1.00 11.26 104 ILE A CA 1
ATOM 756 C C . ILE A 1 104 ? 30.105 42.749 14.283 1.00 19.10 104 ILE A C 1
ATOM 757 O O . ILE A 1 104 ? 29.621 43.753 14.821 1.00 19.91 104 ILE A O 1
ATOM 762 N N . ASP A 1 105 ? 30.835 41.879 14.962 1.00 18.18 105 ASP A N 1
ATOM 763 C CA . ASP A 1 105 ? 31.201 42.130 16.339 1.00 16.00 105 ASP A CA 1
ATOM 764 C C . ASP A 1 105 ? 32.584 42.726 16.526 1.00 20.22 105 ASP A C 1
ATOM 765 O O . ASP A 1 105 ? 33.375 42.756 15.592 1.00 24.94 105 ASP A O 1
ATOM 770 N N . ARG A 1 106 ? 32.990 42.991 17.775 1.00 17.27 106 ARG A N 1
ATOM 771 C CA . ARG A 1 106 ? 34.159 43.781 18.089 1.00 16.08 106 ARG A CA 1
ATOM 772 C C . ARG A 1 106 ? 35.430 43.113 17.687 1.00 18.38 106 ARG A C 1
ATOM 773 O O . ARG A 1 106 ? 36.432 43.795 17.497 1.00 24.33 106 ARG A O 1
ATOM 781 N N . ALA A 1 107 ? 35.439 41.776 17.624 1.00 16.51 107 ALA A N 1
ATOM 782 C CA . ALA A 1 107 ? 36.639 41.092 17.185 1.00 16.04 107 ALA A CA 1
ATOM 783 C C . ALA A 1 107 ? 36.624 40.952 15.657 1.00 17.62 107 ALA A C 1
ATOM 784 O O . ALA A 1 107 ? 37.500 40.316 15.093 1.00 21.49 107 ALA A O 1
ATOM 786 N N . MET A 1 108 ? 35.653 41.559 14.952 1.00 21.59 108 MET A N 1
ATOM 787 C CA . MET A 1 108 ? 35.540 41.624 13.497 1.00 12.84 108 MET A CA 1
ATOM 788 C C . MET A 1 108 ? 35.025 40.343 12.867 1.00 15.45 108 MET A C 1
ATOM 789 O O . MET A 1 108 ? 35.357 40.021 11.740 1.00 22.49 108 MET A O 1
ATOM 794 N N . THR A 1 109 ? 34.151 39.618 13.564 1.00 17.34 109 THR A N 1
ATOM 795 C CA . THR A 1 109 ? 33.539 38.377 13.124 1.00 6.59 109 THR A CA 1
ATOM 796 C C . THR A 1 109 ? 32.183 38.687 12.555 1.00 13.00 109 THR A C 1
ATOM 797 O O . THR A 1 109 ? 31.413 39.396 13.221 1.00 16.00 109 THR A O 1
ATOM 801 N N . VAL A 1 110 ? 31.883 38.094 11.396 1.00 8.25 110 VAL A N 1
ATOM 802 C CA . VAL A 1 110 ? 30.773 38.522 10.570 1.00 9.64 110 VAL A CA 1
ATOM 803 C C . VAL A 1 110 ? 29.713 37.445 10.568 1.00 11.69 110 VAL A C 1
ATOM 804 O O . VAL A 1 110 ? 30.053 36.296 10.360 1.00 17.17 110 VAL A O 1
ATOM 808 N N . TYR A 1 111 ? 28.441 37.735 10.805 1.00 12.08 111 TYR A N 1
ATOM 809 C CA . TYR A 1 111 ? 27.361 36.785 10.636 1.00 11.04 111 TYR A CA 1
ATOM 810 C C . TYR A 1 111 ? 26.306 37.357 9.676 1.00 15.72 111 TYR A C 1
ATOM 811 O O . TYR A 1 111 ? 26.154 38.567 9.585 1.00 17.60 111 TYR A O 1
ATOM 820 N N . LEU A 1 112 ? 25.526 36.594 8.919 1.00 16.97 112 LEU A N 1
ATOM 821 C CA . LEU A 1 112 ? 24.415 37.140 8.162 1.00 15.12 112 LEU A CA 1
ATOM 822 C C . LEU A 1 112 ? 23.242 37.253 9.074 1.00 11.64 112 LEU A C 1
ATOM 823 O O . LEU A 1 112 ? 23.047 36.350 9.887 1.00 20.22 112 LEU A O 1
ATOM 828 N N . LEU A 1 113 ? 22.421 38.280 8.999 1.00 17.04 113 LEU A N 1
ATOM 829 C CA . LEU A 1 113 ? 21.205 38.335 9.792 1.00 23.05 113 LEU A CA 1
ATOM 830 C C . LEU A 1 113 ? 20.167 38.850 8.822 1.00 26.16 113 LEU A C 1
ATOM 831 O O . LEU A 1 113 ? 20.066 40.055 8.626 1.00 38.38 113 LEU A O 1
ATOM 836 N N . PRO A 1 114 ? 19.413 37.993 8.149 1.00 30.97 114 PRO A N 1
ATOM 837 C CA . PRO A 1 114 ? 18.533 38.406 7.077 1.00 23.39 114 PRO A CA 1
ATOM 838 C C . PRO A 1 114 ? 17.128 38.731 7.502 1.00 21.18 114 PRO A C 1
ATOM 839 O O . PRO A 1 114 ? 16.567 38.044 8.348 1.00 28.15 114 PRO A O 1
ATOM 843 N N . PHE A 1 115 ? 16.574 39.802 6.959 1.00 21.10 115 PHE A N 1
ATOM 844 C CA . PHE A 1 115 ? 15.220 40.205 7.220 1.00 18.33 115 PHE A CA 1
ATOM 845 C C . PHE A 1 115 ? 14.481 40.097 5.891 1.00 28.00 115 PHE A C 1
ATOM 846 O O . PHE A 1 115 ? 15.086 40.136 4.808 1.00 34.90 115 PHE A O 1
ATOM 854 N N . LYS A 1 116 ? 13.162 39.932 5.927 1.00 27.09 116 LYS A N 1
ATOM 855 C CA . LYS A 1 116 ? 12.379 39.840 4.709 1.00 32.87 116 LYS A CA 1
ATOM 856 C C . LYS A 1 116 ? 12.312 41.188 3.996 1.00 34.18 116 LYS A C 1
ATOM 857 O O . LYS A 1 116 ? 12.730 41.360 2.851 1.00 40.58 116 LYS A O 1
ATOM 863 N N . ASN A 1 117 ? 11.912 42.187 4.765 1.00 33.19 117 ASN A N 1
ATOM 864 C CA . ASN A 1 117 ? 11.432 43.428 4.193 1.00 39.67 117 ASN A CA 1
ATOM 865 C C . ASN A 1 117 ? 12.407 44.593 4.243 1.00 36.73 117 ASN A C 1
ATOM 866 O O . ASN A 1 117 ? 11.976 45.734 4.403 1.00 37.34 117 ASN A O 1
ATOM 871 N N . ILE A 1 118 ? 13.722 44.430 4.132 1.00 37.10 118 ILE A N 1
ATOM 872 C CA . ILE A 1 118 ? 14.596 45.600 4.188 1.00 36.78 118 ILE A CA 1
ATOM 873 C C . ILE A 1 118 ? 14.485 46.382 2.867 1.00 38.70 118 ILE A C 1
ATOM 874 O O . ILE A 1 118 ? 14.612 45.782 1.795 1.00 45.74 118 ILE A O 1
ATOM 879 N N . PRO A 1 119 ? 14.220 47.695 2.843 1.00 35.42 119 PRO A N 1
ATOM 880 C CA . PRO A 1 119 ? 14.168 48.476 1.612 1.00 27.53 119 PRO A CA 1
ATOM 881 C C . PRO A 1 119 ? 15.473 48.487 0.819 1.00 23.74 119 PRO A C 1
ATOM 882 O O . PRO A 1 119 ? 16.550 48.707 1.373 1.00 32.01 119 PRO A O 1
ATOM 886 N N . ARG A 1 120 ? 15.446 48.309 -0.501 1.00 26.87 120 ARG A N 1
ATOM 887 C CA . ARG A 1 120 ? 16.677 48.187 -1.282 1.00 20.24 120 ARG A CA 1
ATOM 888 C C . ARG A 1 120 ? 17.685 49.326 -1.235 1.00 23.09 120 ARG A C 1
ATOM 889 O O . ARG A 1 120 ? 18.864 49.117 -1.523 1.00 29.57 120 ARG A O 1
ATOM 897 N N . VAL A 1 121 ? 17.232 50.525 -0.839 1.00 22.22 121 VAL A N 1
ATOM 898 C CA . VAL A 1 121 ? 18.131 51.650 -0.595 1.00 24.66 121 VAL A CA 1
ATOM 899 C C . VAL A 1 121 ? 19.165 51.382 0.480 1.00 25.29 121 VAL A C 1
ATOM 900 O O . VAL A 1 121 ? 20.327 51.771 0.326 1.00 28.47 121 VAL A O 1
ATOM 904 N N . LEU A 1 122 ? 18.787 50.650 1.537 1.00 21.32 122 LEU A N 1
ATOM 905 C CA . LEU A 1 122 ? 19.698 50.377 2.633 1.00 15.98 122 LEU A CA 1
ATOM 906 C C . LEU A 1 122 ? 20.933 49.692 2.079 1.00 14.20 122 LEU A C 1
ATOM 907 O O . LEU A 1 122 ? 22.064 50.124 2.335 1.00 16.07 122 LEU A O 1
ATOM 912 N N . PHE A 1 123 ? 20.716 48.765 1.158 1.00 11.94 123 PHE A N 1
ATOM 913 C CA . PHE A 1 123 ? 21.797 48.028 0.516 1.00 14.07 123 PHE A CA 1
ATOM 914 C C . PHE A 1 123 ? 22.749 48.820 -0.346 1.00 18.16 123 PHE A C 1
ATOM 915 O O . PHE A 1 123 ? 23.741 48.274 -0.851 1.00 16.89 123 PHE A O 1
ATOM 923 N N . GLN A 1 124 ? 22.551 50.121 -0.517 1.00 22.22 124 GLN A N 1
ATOM 924 C CA . GLN A 1 124 ? 23.594 50.906 -1.135 1.00 21.07 124 GLN A CA 1
ATOM 925 C C . GLN A 1 124 ? 24.659 51.272 -0.115 1.00 20.68 124 GLN A C 1
ATOM 926 O O . GLN A 1 124 ? 25.688 51.818 -0.499 1.00 28.87 124 GLN A O 1
ATOM 932 N N . GLY A 1 125 ? 24.462 50.990 1.175 1.00 17.39 125 GLY A N 1
ATOM 933 C CA . GLY A 1 125 ? 25.534 51.102 2.150 1.00 18.70 125 GLY A CA 1
ATOM 934 C C . GLY A 1 125 ? 25.003 51.753 3.418 1.00 24.00 125 GLY A C 1
ATOM 935 O O . GLY A 1 125 ? 25.092 52.958 3.609 1.00 30.16 125 GLY A O 1
ATOM 936 N N . SER A 1 126 ? 24.349 50.990 4.269 1.00 18.20 126 SER A N 1
ATOM 937 C CA . SER A 1 126 ? 24.022 51.436 5.602 1.00 16.96 126 SER A CA 1
ATOM 938 C C . SER A 1 126 ? 24.914 50.820 6.718 1.00 19.62 126 SER A C 1
ATOM 939 O O . SER A 1 126 ? 25.197 49.621 6.702 1.00 26.12 126 SER A O 1
ATOM 942 N N . ILE A 1 127 ? 25.434 51.587 7.671 1.00 13.51 127 ILE A N 1
ATOM 943 C CA . ILE A 1 127 ? 26.216 51.108 8.788 1.00 6.21 127 ILE A CA 1
ATOM 944 C C . ILE A 1 127 ? 25.486 51.689 9.987 1.00 12.78 127 ILE A C 1
ATOM 945 O O . ILE A 1 127 ? 25.581 52.879 10.224 1.00 18.52 127 ILE A O 1
ATOM 950 N N . PHE A 1 128 ? 24.693 50.900 10.717 1.00 16.55 128 PHE A N 1
ATOM 951 C CA . PHE A 1 128 ? 23.975 51.293 11.929 1.00 11.48 128 PHE A CA 1
ATOM 952 C C . PHE A 1 128 ? 24.642 50.655 13.156 1.00 21.99 128 PHE A C 1
ATOM 953 O O . PHE A 1 128 ? 25.230 49.566 13.066 1.00 21.66 128 PHE A O 1
ATOM 961 N N . ASP A 1 129 ? 24.633 51.279 14.332 1.00 17.66 129 ASP A N 1
ATOM 962 C CA . ASP A 1 129 ? 25.322 50.706 15.476 1.00 13.69 129 ASP A CA 1
ATOM 963 C C . ASP A 1 129 ? 24.331 50.189 16.504 1.00 14.06 129 ASP A C 1
ATOM 964 O O . ASP A 1 129 ? 23.341 50.875 16.831 1.00 12.59 129 ASP A O 1
ATOM 969 N N . GLY A 1 130 ? 24.575 48.999 17.062 1.00 17.00 130 GLY A N 1
ATOM 970 C CA . GLY A 1 130 ? 23.613 48.445 18.000 1.00 19.60 130 GLY A CA 1
ATOM 971 C C . GLY A 1 130 ? 24.067 47.270 18.859 1.00 18.82 130 GLY A C 1
ATOM 972 O O . GLY A 1 130 ? 25.235 46.870 18.923 1.00 12.30 130 GLY A O 1
ATOM 973 N N . GLU A 1 131 ? 23.043 46.713 19.501 1.00 22.89 131 GLU A N 1
ATOM 974 C CA . GLU A 1 131 ? 23.184 45.623 20.460 1.00 24.71 131 GLU A CA 1
ATOM 975 C C . GLU A 1 131 ? 22.191 44.518 20.106 1.00 25.23 131 GLU A C 1
ATOM 976 O O . GLU A 1 131 ? 20.998 44.843 19.952 1.00 25.68 131 GLU A O 1
ATOM 982 N N . LEU A 1 132 ? 22.665 43.259 19.979 1.00 13.30 132 LEU A N 1
ATOM 983 C CA . LEU A 1 132 ? 21.773 42.132 19.777 1.00 8.84 132 LEU A CA 1
ATOM 984 C C . LEU A 1 132 ? 21.508 41.719 21.203 1.00 10.68 132 LEU A C 1
ATOM 985 O O . LEU A 1 132 ? 22.448 41.676 22.017 1.00 10.58 132 LEU A O 1
ATOM 990 N N . CYS A 1 133 ? 20.253 41.542 21.549 1.00 6.01 133 CYS A N 1
ATOM 991 C CA . CYS A 1 133 ? 19.884 41.296 22.916 1.00 10.23 133 CYS A CA 1
ATOM 992 C C . CYS A 1 133 ? 18.539 40.600 23.017 1.00 12.63 133 CYS A C 1
ATOM 993 O O . CYS A 1 133 ? 17.878 40.388 22.008 1.00 16.50 133 CYS A O 1
ATOM 996 N N . VAL A 1 134 ? 18.052 40.226 24.200 1.00 14.14 134 VAL A N 1
ATOM 997 C CA . VAL A 1 134 ? 16.864 39.384 24.343 1.00 12.30 134 VAL A CA 1
ATOM 998 C C . VAL A 1 134 ? 15.743 40.205 24.968 1.00 17.93 134 VAL A C 1
ATOM 999 O O . VAL A 1 134 ? 15.961 40.943 25.936 1.00 20.94 134 VAL A O 1
ATOM 1003 N N . ASP A 1 135 ? 14.511 40.070 24.496 1.00 20.59 135 ASP A N 1
ATOM 1004 C CA . ASP A 1 135 ? 13.404 40.792 25.079 1.00 21.04 135 ASP A CA 1
ATOM 1005 C C . ASP A 1 135 ? 12.840 39.910 26.181 1.00 28.15 135 ASP A C 1
ATOM 1006 O O . ASP A 1 135 ? 12.180 38.906 25.895 1.00 29.74 135 ASP A O 1
ATOM 1011 N N . ILE A 1 136 ? 12.936 40.360 27.431 1.00 31.49 136 ILE A N 1
ATOM 1012 C CA . ILE A 1 136 ? 12.530 39.604 28.622 1.00 24.48 136 ILE A CA 1
ATOM 1013 C C . ILE A 1 136 ? 11.063 39.231 28.535 1.00 21.18 136 ILE A C 1
ATOM 1014 O O . ILE A 1 136 ? 10.651 38.103 28.773 1.00 28.87 136 ILE A O 1
ATOM 1019 N N . VAL A 1 137 ? 10.269 40.217 28.132 1.00 25.68 137 VAL A N 1
ATOM 1020 C CA . VAL A 1 137 ? 8.833 40.053 28.048 1.00 19.21 137 VAL A CA 1
ATOM 1021 C C . VAL A 1 137 ? 8.421 39.096 26.939 1.00 27.50 137 VAL A C 1
ATOM 1022 O O . VAL A 1 137 ? 7.453 38.357 27.062 1.00 41.60 137 VAL A O 1
ATOM 1026 N N . GLU A 1 138 ? 9.139 39.076 25.828 1.00 33.98 138 GLU A N 1
ATOM 1027 C CA . GLU A 1 138 ? 8.659 38.341 24.669 1.00 33.20 138 GLU A CA 1
ATOM 1028 C C . GLU A 1 138 ? 9.413 37.074 24.427 1.00 33.68 138 GLU A C 1
ATOM 1029 O O . GLU A 1 138 ? 9.013 36.293 23.583 1.00 40.47 138 GLU A O 1
ATOM 1035 N N . LYS A 1 139 ? 10.552 36.914 25.09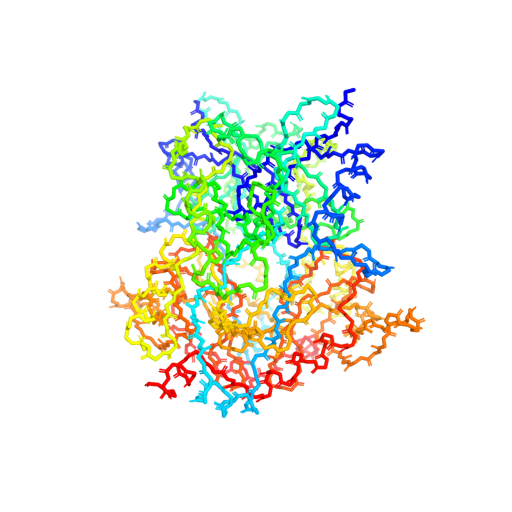0 1.00 32.34 139 LYS A N 1
ATOM 1036 C CA . LYS A 1 139 ? 11.436 35.784 24.944 1.00 34.51 139 LYS A CA 1
ATOM 1037 C C . LYS A 1 139 ? 11.854 35.615 23.490 1.00 36.93 139 LYS A C 1
ATOM 1038 O O . LYS A 1 139 ? 12.085 34.508 22.995 1.00 36.95 139 LYS A O 1
ATOM 1044 N N . LYS A 1 140 ? 12.013 36.772 22.824 1.00 40.99 140 LYS A N 1
ATOM 1045 C CA . LYS A 1 140 ? 12.480 36.838 21.445 1.00 32.03 140 LYS A CA 1
ATOM 1046 C C . LYS A 1 140 ? 13.696 37.749 21.444 1.00 27.12 140 LYS A C 1
ATOM 1047 O O . LYS A 1 140 ? 13.857 38.601 22.330 1.00 22.45 140 LYS A O 1
ATOM 1053 N N . PHE A 1 141 ? 14.592 37.558 20.492 1.00 20.54 141 PHE A N 1
ATOM 1054 C CA . PHE A 1 141 ? 15.732 38.441 20.338 1.00 21.01 141 PHE A CA 1
ATOM 1055 C C . PHE A 1 141 ? 15.290 39.762 19.758 1.00 21.29 141 PHE A C 1
ATOM 1056 O O . PHE A 1 141 ? 14.336 39.816 18.968 1.00 24.93 141 PHE A O 1
ATOM 1064 N N . ALA A 1 142 ? 16.021 40.800 20.140 1.00 16.57 142 ALA A N 1
ATOM 1065 C CA . ALA A 1 142 ? 15.786 42.156 19.695 1.00 11.76 142 ALA A CA 1
ATOM 1066 C C . ALA A 1 142 ? 17.125 42.686 19.229 1.00 15.48 142 ALA A C 1
ATOM 1067 O O . ALA A 1 142 ? 18.186 42.242 19.726 1.00 15.36 142 ALA A O 1
ATOM 1069 N N . PHE A 1 143 ? 17.122 43.562 18.224 1.00 22.56 143 PHE A N 1
ATOM 1070 C CA . PHE A 1 143 ? 18.343 44.264 17.831 1.00 18.45 143 PHE A CA 1
ATOM 1071 C C . PHE A 1 143 ? 18.024 45.729 18.045 1.00 19.83 143 PHE A C 1
ATOM 1072 O O . PHE A 1 143 ? 17.040 46.238 17.498 1.00 21.57 143 PHE A O 1
ATOM 1080 N N . VAL A 1 144 ? 18.791 46.394 18.901 1.00 20.39 144 VAL A N 1
ATOM 1081 C CA . VAL A 1 144 ? 18.469 47.743 19.336 1.00 15.69 144 VAL A CA 1
ATOM 1082 C C . VAL A 1 144 ? 19.506 48.671 18.761 1.00 15.24 144 VAL A C 1
ATOM 1083 O O . VAL A 1 144 ? 20.699 48.527 19.036 1.00 20.17 144 VAL A O 1
ATOM 1087 N N . LEU A 1 145 ? 19.061 49.611 17.943 1.00 18.53 145 LEU A N 1
ATOM 1088 C CA . LEU A 1 145 ? 19.918 50.522 17.192 1.00 11.30 145 LEU A CA 1
ATOM 1089 C C . LEU A 1 145 ? 20.246 51.758 18.010 1.00 12.81 145 LEU A C 1
ATOM 1090 O O . LEU A 1 145 ? 19.327 52.451 18.470 1.00 10.30 145 LEU A O 1
ATOM 1095 N N . PHE A 1 146 ? 21.536 52.023 18.205 1.00 5.18 146 PHE A N 1
ATOM 1096 C CA . PHE A 1 146 ? 21.986 53.117 19.052 1.00 16.67 146 PHE A CA 1
ATOM 1097 C C . PHE A 1 146 ? 22.197 54.418 18.293 1.00 24.80 146 PHE A C 1
ATOM 1098 O O . PHE A 1 146 ? 22.079 55.494 18.881 1.00 19.73 146 PHE A O 1
ATOM 1106 N N . ASP A 1 147 ? 22.645 54.289 17.035 1.00 26.07 147 ASP A N 1
ATOM 1107 C CA . ASP A 1 147 ? 23.204 55.374 16.246 1.00 25.33 147 ASP A CA 1
ATOM 1108 C C . ASP A 1 147 ? 23.477 54.909 14.799 1.00 27.87 147 ASP A C 1
ATOM 1109 O O . ASP A 1 147 ? 23.458 53.698 14.532 1.00 25.45 147 ASP A O 1
ATOM 1114 N N . ALA A 1 148 ? 23.703 55.829 13.839 1.00 21.43 148 ALA A N 1
ATOM 1115 C CA . ALA A 1 148 ? 23.995 55.510 12.444 1.00 12.25 148 ALA A CA 1
ATOM 1116 C C . ALA A 1 148 ? 25.264 56.202 12.004 1.00 15.17 148 ALA A C 1
ATOM 1117 O O . ALA A 1 148 ? 25.670 57.217 12.558 1.00 14.95 148 ALA A O 1
ATOM 1119 N N . VAL A 1 149 ? 25.966 55.613 11.054 1.00 14.46 149 VAL A N 1
ATOM 1120 C CA . VAL A 1 149 ? 27.219 56.149 10.563 1.00 16.63 149 VAL A CA 1
ATOM 1121 C C . VAL A 1 149 ? 27.076 56.525 9.078 1.00 22.25 149 VAL A C 1
ATOM 1122 O O . VAL A 1 149 ? 27.447 57.622 8.637 1.00 21.61 149 VAL A O 1
ATOM 1126 N N . VAL A 1 150 ? 26.473 55.651 8.272 1.00 16.44 150 VAL A N 1
ATOM 1127 C CA . VAL A 1 150 ? 26.256 55.851 6.847 1.00 8.16 150 VAL A CA 1
ATOM 1128 C C . VAL A 1 150 ? 24.868 55.270 6.645 1.00 13.03 150 VAL A C 1
ATOM 1129 O O . VAL A 1 150 ? 24.576 54.231 7.226 1.00 19.59 150 VAL A O 1
ATOM 1133 N N . VAL A 1 151 ? 23.956 55.951 5.951 1.00 19.55 151 VAL A N 1
ATOM 1134 C CA . VAL A 1 151 ? 22.610 55.476 5.628 1.00 20.54 151 VAL A CA 1
ATOM 1135 C C . VAL A 1 151 ? 22.407 55.630 4.107 1.00 26.01 151 VAL A C 1
ATOM 1136 O O . VAL A 1 151 ? 22.700 56.685 3.539 1.00 24.30 151 VAL A O 1
ATOM 1140 N N . SER A 1 152 ? 22.098 54.526 3.412 1.00 25.07 152 SER A N 1
ATOM 1141 C CA . SER A 1 152 ? 21.968 54.465 1.962 1.00 20.13 152 SER A CA 1
ATOM 1142 C C . SER A 1 152 ? 23.045 55.220 1.176 1.00 16.26 152 SER A C 1
ATOM 1143 O O . SER A 1 152 ? 22.800 55.919 0.194 1.00 24.78 152 SER A O 1
ATOM 1146 N N . GLY A 1 153 ? 24.297 55.073 1.563 1.00 8.66 153 GLY A N 1
ATOM 1147 C CA . GLY A 1 153 ? 25.377 55.689 0.836 1.00 9.33 153 GLY A CA 1
ATOM 1148 C C . GLY A 1 153 ? 25.685 57.081 1.335 1.00 18.99 153 GLY A C 1
ATOM 1149 O O . GLY A 1 153 ? 26.775 57.586 1.038 1.00 23.79 153 GLY A O 1
ATOM 1150 N N . VAL A 1 154 ? 24.812 57.720 2.117 1.00 16.25 154 VAL A N 1
ATOM 1151 C CA . VAL A 1 154 ? 25.069 59.049 2.628 1.00 18.65 154 VAL A CA 1
ATOM 1152 C C . VAL A 1 154 ? 25.838 58.942 3.938 1.00 15.39 154 VAL A C 1
ATOM 1153 O O . VAL A 1 154 ? 25.322 58.367 4.895 1.00 16.38 154 VAL A O 1
ATOM 1157 N N . THR A 1 155 ? 27.055 59.483 4.025 1.00 12.20 155 THR A N 1
ATOM 1158 C CA . THR A 1 155 ? 27.783 59.533 5.283 1.00 15.22 155 THR A CA 1
ATOM 1159 C C . THR A 1 155 ? 27.123 60.466 6.295 1.00 23.66 155 THR A C 1
ATOM 1160 O O . THR A 1 155 ? 27.220 61.686 6.196 1.00 27.27 155 THR A O 1
ATOM 1164 N N . VAL A 1 156 ? 26.444 59.919 7.301 1.00 28.62 156 VAL A N 1
ATOM 1165 C CA . VAL A 1 156 ? 25.838 60.772 8.300 1.00 25.52 156 VAL A CA 1
ATOM 1166 C C . VAL A 1 156 ? 26.750 61.008 9.509 1.00 28.29 156 VAL A C 1
ATOM 1167 O O . VAL A 1 156 ? 26.447 61.841 10.354 1.00 26.42 156 VAL A O 1
ATOM 1171 N N . SER A 1 157 ? 27.947 60.427 9.594 1.00 18.62 157 SER A N 1
ATOM 1172 C CA . SER A 1 157 ? 28.710 60.451 10.817 1.00 15.28 157 SER A CA 1
ATOM 1173 C C . SER A 1 157 ? 29.146 61.776 11.454 1.00 28.63 157 SER A C 1
ATOM 1174 O O . SER A 1 157 ? 29.331 61.839 12.675 1.00 30.50 157 SER A O 1
ATOM 1177 N N . GLN A 1 158 ? 29.340 62.833 10.642 1.00 30.54 158 GLN A N 1
ATOM 1178 C CA . GLN A 1 158 ? 29.800 64.135 11.126 1.00 20.87 158 GLN A CA 1
ATOM 1179 C C . GLN A 1 158 ? 28.696 65.088 11.552 1.00 14.74 158 GLN A C 1
ATOM 1180 O O . GLN A 1 158 ? 28.929 66.125 12.158 1.00 21.59 158 GLN A O 1
ATOM 1186 N N . MET A 1 159 ? 27.467 64.717 11.271 1.00 10.32 159 MET A N 1
ATOM 1187 C CA . MET A 1 159 ? 26.325 65.512 11.672 1.00 14.94 159 MET A CA 1
ATOM 1188 C C . MET A 1 159 ? 26.078 65.213 13.155 1.00 20.70 159 MET A C 1
ATOM 1189 O O . MET A 1 159 ? 26.719 64.358 13.764 1.00 31.87 159 MET A O 1
ATOM 1194 N N . ASP A 1 160 ? 25.076 65.840 13.752 1.00 20.25 160 ASP A N 1
ATOM 1195 C CA . ASP A 1 160 ? 24.820 65.701 15.160 1.00 22.75 160 ASP A CA 1
ATOM 1196 C C . ASP A 1 160 ? 23.833 64.560 15.405 1.00 26.62 160 ASP A C 1
ATOM 1197 O O . ASP A 1 160 ? 23.141 64.189 14.450 1.00 35.17 160 ASP A O 1
ATOM 1202 N N . LEU A 1 161 ? 23.634 64.063 16.632 1.00 19.09 161 LEU A N 1
ATOM 1203 C CA . LEU A 1 161 ? 22.893 62.839 16.870 1.00 13.54 161 LEU A CA 1
ATOM 1204 C C . LEU A 1 161 ? 21.489 62.783 16.296 1.00 18.10 161 LEU A C 1
ATOM 1205 O O . LEU A 1 161 ? 21.110 61.834 15.606 1.00 25.33 161 LEU A O 1
ATOM 1210 N N . ALA A 1 162 ? 20.729 63.845 16.486 1.00 20.68 162 ALA A N 1
ATOM 1211 C CA . ALA A 1 162 ? 19.389 63.959 15.953 1.00 18.21 162 ALA A CA 1
ATOM 1212 C C . ALA A 1 162 ? 19.367 63.879 14.448 1.00 18.22 162 ALA A C 1
ATOM 1213 O O . ALA A 1 162 ? 18.465 63.252 13.916 1.00 25.10 162 ALA A O 1
ATOM 1215 N N . SER A 1 163 ? 20.361 64.394 13.713 1.00 18.49 163 SER A N 1
ATOM 1216 C CA . SER A 1 163 ? 20.379 64.215 12.273 1.00 24.44 163 SER A CA 1
ATOM 1217 C C . SER A 1 163 ? 20.616 62.755 11.944 1.00 24.87 163 SER A C 1
ATOM 1218 O O . SER A 1 163 ? 19.872 62.216 11.127 1.00 25.04 163 SER A O 1
ATOM 1221 N N . ARG A 1 164 ? 21.581 62.076 12.588 1.00 27.38 164 ARG A N 1
ATOM 1222 C CA . ARG A 1 164 ? 21.828 60.643 12.360 1.00 21.86 164 ARG A CA 1
ATOM 1223 C C . ARG A 1 164 ? 20.617 59.745 12.532 1.00 20.43 164 ARG A C 1
ATOM 1224 O O . ARG A 1 164 ? 20.344 58.891 11.680 1.00 27.84 164 ARG A O 1
ATOM 1232 N N . PHE A 1 165 ? 19.855 59.979 13.605 1.00 21.56 165 PHE A N 1
ATOM 1233 C CA . PHE A 1 165 ? 18.603 59.284 13.825 1.00 20.65 165 PHE A CA 1
ATOM 1234 C C . PHE A 1 165 ? 17.538 59.661 12.833 1.00 22.36 165 PHE A C 1
ATOM 1235 O O . PHE A 1 165 ? 16.743 58.806 12.446 1.00 30.32 165 PHE A O 1
ATOM 1243 N N . PHE A 1 166 ? 17.474 60.921 12.412 1.00 27.20 166 PHE A N 1
ATOM 1244 C CA . PHE A 1 166 ? 16.558 61.325 11.358 1.00 25.03 166 PHE A CA 1
ATOM 1245 C C . PHE A 1 166 ? 16.829 60.506 10.095 1.00 19.01 166 PHE A C 1
ATOM 1246 O O . PHE A 1 166 ? 15.909 59.887 9.572 1.00 25.67 166 PHE A O 1
ATOM 1254 N N . ALA A 1 167 ? 18.083 60.447 9.631 1.00 18.14 167 ALA A N 1
ATOM 1255 C CA . ALA A 1 167 ? 18.492 59.687 8.458 1.00 18.95 167 ALA A CA 1
ATOM 1256 C C . ALA A 1 167 ? 18.146 58.218 8.638 1.00 22.57 167 ALA A C 1
ATOM 1257 O O . ALA A 1 167 ? 17.469 57.630 7.796 1.00 25.22 167 ALA A O 1
ATOM 1259 N N . MET A 1 168 ? 18.558 57.599 9.754 1.00 23.59 168 MET A N 1
ATOM 1260 C CA . MET A 1 168 ? 18.275 56.192 9.995 1.00 25.17 168 MET A CA 1
ATOM 1261 C C . MET A 1 168 ? 16.787 55.889 9.977 1.00 24.12 168 MET A C 1
ATOM 1262 O O . MET A 1 168 ? 16.347 55.058 9.175 1.00 25.27 168 MET A O 1
ATOM 1267 N N . LYS A 1 169 ? 16.006 56.591 10.794 1.00 24.37 169 LYS A N 1
ATOM 1268 C CA . LYS A 1 169 ? 14.573 56.348 10.885 1.00 32.92 169 LYS A CA 1
ATOM 1269 C C . LYS A 1 169 ? 13.842 56.557 9.575 1.00 33.69 169 LYS A C 1
ATOM 1270 O O . LYS A 1 169 ? 12.845 55.877 9.308 1.00 31.84 169 LYS A O 1
ATOM 1276 N N . ARG A 1 170 ? 14.341 57.498 8.750 1.00 38.52 170 ARG A N 1
ATOM 1277 C CA . ARG A 1 170 ? 13.771 57.755 7.433 1.00 38.59 170 ARG A CA 1
ATOM 1278 C C . ARG A 1 170 ? 13.821 56.523 6.573 1.00 33.70 170 ARG A C 1
ATOM 1279 O O . ARG A 1 170 ? 12.817 56.163 5.976 1.00 32.32 170 ARG A O 1
ATOM 1287 N N . SER A 1 171 ? 14.985 55.871 6.510 1.00 35.87 171 SER A N 1
ATOM 1288 C CA . SER A 1 171 ? 15.196 54.744 5.616 1.00 31.01 171 SER A CA 1
ATOM 1289 C C . SER A 1 171 ? 14.307 53.577 5.979 1.00 30.78 171 SER A C 1
ATOM 1290 O O . SER A 1 171 ? 13.674 52.950 5.120 1.00 41.70 171 SER A O 1
ATOM 1293 N N . LEU A 1 172 ? 14.187 53.345 7.289 1.00 30.84 172 LEU A N 1
ATOM 1294 C CA . LEU A 1 172 ? 13.488 52.175 7.803 1.00 29.70 172 LEU A CA 1
ATOM 1295 C C . LEU A 1 172 ? 12.014 52.432 7.990 1.00 31.16 172 LEU A C 1
ATOM 1296 O O . LEU A 1 172 ? 11.252 51.506 8.281 1.00 38.05 172 LEU A O 1
ATOM 1301 N N . LYS A 1 173 ? 11.583 53.669 7.745 1.00 34.83 173 LYS A N 1
ATOM 1302 C CA . LYS A 1 173 ? 10.196 54.078 7.935 1.00 38.11 173 LYS A CA 1
ATOM 1303 C C . LYS A 1 173 ? 9.212 53.116 7.289 1.00 40.14 173 LYS A C 1
ATOM 1304 O O . LYS A 1 173 ? 8.147 52.872 7.848 1.00 50.00 173 LYS A O 1
ATOM 1310 N N . GLU A 1 174 ? 9.540 52.513 6.146 1.00 40.38 174 GLU A N 1
ATOM 1311 C CA . GLU A 1 174 ? 8.602 51.603 5.519 1.00 50.18 174 GLU A CA 1
ATOM 1312 C C . GLU A 1 174 ? 8.884 50.143 5.826 1.00 51.67 174 GLU A C 1
ATOM 1313 O O . GLU A 1 174 ? 8.236 49.251 5.266 1.00 54.86 174 GLU A O 1
ATOM 1319 N N . PHE A 1 175 ? 9.846 49.862 6.717 1.00 48.67 175 PHE A N 1
ATOM 1320 C CA . PHE A 1 175 ? 10.159 48.491 7.086 1.00 38.24 175 PHE A CA 1
ATOM 1321 C C . PHE A 1 175 ? 9.150 47.977 8.102 1.00 38.89 175 PHE A C 1
ATOM 1322 O O . PHE A 1 175 ? 8.844 48.627 9.108 1.00 38.77 175 PHE A O 1
ATOM 1330 N N . LYS A 1 176 ? 8.639 46.774 7.879 1.00 41.25 176 LYS A N 1
ATOM 1331 C CA . LYS A 1 176 ? 8.028 46.022 8.960 1.00 43.86 176 LYS A CA 1
ATOM 1332 C C . LYS A 1 176 ? 8.630 44.653 9.205 1.00 41.60 176 LYS A C 1
ATOM 1333 O O . LYS A 1 176 ? 8.995 43.854 8.329 1.00 31.63 176 LYS A O 1
ATOM 1339 N N . ASN A 1 177 ? 8.777 44.421 10.506 1.00 43.72 177 ASN A N 1
ATOM 1340 C CA . ASN A 1 177 ? 9.208 43.112 10.962 1.00 42.87 177 ASN A CA 1
ATOM 1341 C C . ASN A 1 177 ? 8.136 42.083 10.702 1.00 40.40 177 ASN A C 1
ATOM 1342 O O . ASN A 1 177 ? 6.938 42.381 10.720 1.00 43.85 177 ASN A O 1
ATOM 1347 N N . VAL A 1 178 ? 8.561 40.854 10.520 1.00 40.29 178 VAL A N 1
ATOM 1348 C CA . VAL A 1 178 ? 7.613 39.783 10.319 1.00 44.83 178 VAL A CA 1
ATOM 1349 C C . VAL A 1 178 ? 8.085 38.689 11.279 1.00 49.27 178 VAL A C 1
ATOM 1350 O O . VAL A 1 178 ? 9.295 38.530 11.474 1.00 44.61 178 VAL A O 1
ATOM 1354 N N . PRO A 1 179 ? 7.157 37.903 11.861 1.00 53.63 179 PRO A N 1
ATOM 1355 C CA . PRO A 1 179 ? 7.433 36.817 12.807 1.00 56.22 179 PRO A CA 1
ATOM 1356 C C . PRO A 1 179 ? 8.649 35.912 12.545 1.00 52.62 179 PRO A C 1
ATOM 1357 O O . PRO A 1 179 ? 9.334 35.447 13.453 1.00 51.54 179 PRO A O 1
ATOM 1361 N N . GLU A 1 180 ? 8.955 35.641 11.272 1.00 48.76 180 GLU A N 1
ATOM 1362 C CA . GLU A 1 180 ? 10.081 34.796 10.960 1.00 46.81 180 GLU A CA 1
ATOM 1363 C C . GLU A 1 180 ? 11.351 35.633 10.985 1.00 44.67 180 GLU A C 1
ATOM 1364 O O . GLU A 1 180 ? 12.425 35.070 10.764 1.00 50.81 180 GLU A O 1
ATOM 1370 N N . ASP A 1 181 ? 11.340 36.968 11.168 1.00 39.60 181 ASP A N 1
ATOM 1371 C CA . ASP A 1 181 ? 12.604 37.722 11.168 1.00 33.87 181 ASP A CA 1
ATOM 1372 C C . ASP A 1 181 ? 13.399 37.314 12.406 1.00 30.16 181 ASP A C 1
ATOM 1373 O O . ASP A 1 181 ? 12.823 37.123 13.476 1.00 26.92 181 ASP A O 1
ATOM 1378 N N . PRO A 1 182 ? 14.721 37.207 12.325 1.00 24.77 182 PRO A N 1
ATOM 1379 C CA . PRO A 1 182 ? 15.548 36.678 13.391 1.00 29.36 182 PRO A CA 1
ATOM 1380 C C . PRO A 1 182 ? 15.699 37.631 14.572 1.00 30.09 182 PRO A C 1
ATOM 1381 O O . PRO A 1 182 ? 16.195 37.210 15.621 1.00 35.50 182 PRO A O 1
ATOM 1385 N N . ALA A 1 183 ? 15.300 38.901 14.478 1.00 26.16 183 ALA A N 1
ATOM 1386 C CA . ALA A 1 183 ? 15.442 39.831 15.585 1.00 18.15 183 ALA A CA 1
ATOM 1387 C C . ALA A 1 183 ? 14.391 40.876 15.357 1.00 19.39 183 ALA A C 1
ATOM 1388 O O . ALA A 1 183 ? 13.947 41.125 14.238 1.00 22.71 183 ALA A O 1
ATOM 1390 N N . ILE A 1 184 ? 13.902 41.402 16.461 1.00 23.44 184 ILE A N 1
ATOM 1391 C CA . ILE A 1 184 ? 13.048 42.568 16.433 1.00 23.99 184 ILE A CA 1
ATOM 1392 C C . ILE A 1 184 ? 13.972 43.790 16.360 1.00 33.09 184 ILE A C 1
ATOM 1393 O O . ILE A 1 184 ? 14.792 43.996 17.259 1.00 34.63 184 ILE A O 1
ATOM 1398 N N . LEU A 1 185 ? 13.963 44.513 15.222 1.00 34.17 185 LEU A N 1
ATOM 1399 C CA . LEU A 1 185 ? 14.658 45.795 15.080 1.00 23.29 185 LEU A CA 1
ATOM 1400 C C . LEU A 1 185 ? 13.998 46.832 15.954 1.00 21.61 185 LEU A C 1
ATOM 1401 O O . LEU A 1 185 ? 12.797 47.070 15.763 1.00 22.22 185 LEU A O 1
ATOM 1406 N N . ARG A 1 186 ? 14.707 47.421 16.908 1.00 22.82 186 ARG A N 1
ATOM 1407 C CA . ARG A 1 186 ? 14.153 48.514 17.709 1.00 27.17 186 ARG A CA 1
ATOM 1408 C C . ARG A 1 186 ? 15.150 49.660 17.862 1.00 21.53 186 ARG A C 1
ATOM 1409 O O . ARG A 1 186 ? 16.353 49.460 17.668 1.00 27.11 186 ARG A O 1
ATOM 1417 N N . TYR A 1 187 ? 14.717 50.882 18.213 1.00 20.45 187 TYR A N 1
ATOM 1418 C CA . TYR A 1 187 ? 15.596 52.057 18.267 1.00 20.92 187 TYR A CA 1
ATOM 1419 C C . TYR A 1 187 ? 15.943 52.459 19.709 1.00 21.38 187 TYR A C 1
ATOM 1420 O O . TYR A 1 187 ? 15.022 52.517 20.533 1.00 27.96 187 TYR A O 1
ATOM 1429 N N . LYS A 1 188 ? 17.187 52.775 20.091 1.00 17.54 188 LYS A N 1
ATOM 1430 C CA . LYS A 1 188 ? 17.480 53.287 21.421 1.00 19.56 188 LYS A CA 1
ATOM 1431 C C . LYS A 1 188 ? 16.786 54.628 21.662 1.00 27.48 188 LYS A C 1
ATOM 1432 O O . LYS A 1 188 ? 16.978 55.595 20.924 1.00 33.85 188 LYS A O 1
ATOM 1438 N N . GLU A 1 189 ? 15.901 54.716 22.649 1.00 27.46 189 GLU A N 1
ATOM 1439 C CA . GLU A 1 189 ? 15.357 55.998 23.042 1.00 25.22 189 GLU A CA 1
ATOM 1440 C C . GLU A 1 189 ? 16.326 56.679 23.978 1.00 20.35 189 GLU A C 1
ATOM 1441 O O . GLU A 1 189 ? 16.537 56.169 25.076 1.00 26.20 189 GLU A O 1
ATOM 1447 N N . TRP A 1 190 ? 16.917 57.778 23.479 1.00 25.83 190 TRP A N 1
ATOM 1448 C CA . TRP A 1 190 ? 17.842 58.663 24.202 1.00 22.80 190 TRP A CA 1
ATOM 1449 C C . TRP A 1 190 ? 17.106 59.839 24.857 1.00 28.32 190 TRP A C 1
ATOM 1450 O O . TRP A 1 190 ? 16.310 60.528 24.210 1.00 28.41 190 TRP A O 1
ATOM 1461 N N . ILE A 1 191 ? 17.299 60.042 26.160 1.00 31.12 191 ILE A N 1
ATOM 1462 C CA . ILE A 1 191 ? 16.552 61.022 26.954 1.00 24.51 191 ILE A CA 1
ATOM 1463 C C . ILE A 1 191 ? 17.562 62.101 27.334 1.00 26.73 191 ILE A C 1
ATOM 1464 O O . ILE A 1 191 ? 18.712 61.740 27.629 1.00 28.37 191 ILE A O 1
ATOM 1469 N N . PRO A 1 192 ? 17.260 63.414 27.327 1.00 25.11 192 PRO A N 1
ATOM 1470 C CA . PRO A 1 192 ? 18.222 64.454 27.711 1.00 22.07 192 PRO A CA 1
ATOM 1471 C C . PRO A 1 192 ? 18.645 64.446 29.161 1.00 14.31 192 PRO A C 1
ATOM 1472 O O . PRO A 1 192 ? 17.829 64.416 30.089 1.00 13.38 192 PRO A O 1
ATOM 1476 N N . LEU A 1 193 ? 19.935 64.610 29.355 1.00 14.03 193 LEU A N 1
ATOM 1477 C CA . LEU A 1 193 ? 20.517 64.508 30.671 1.00 22.93 193 LEU A CA 1
ATOM 1478 C C . LEU A 1 193 ? 19.983 65.558 31.643 1.00 30.81 193 LEU A C 1
ATOM 1479 O O . LEU A 1 193 ? 20.282 65.529 32.830 1.00 42.07 193 LEU A O 1
ATOM 1484 N N . GLU A 1 194 ? 19.140 66.482 31.219 1.00 31.79 194 GLU A N 1
ATOM 1485 C CA . GLU A 1 194 ? 18.555 67.436 32.141 1.00 38.53 194 GLU A CA 1
ATOM 1486 C C . GLU A 1 194 ? 17.167 66.936 32.497 1.00 33.97 194 GLU A C 1
ATOM 1487 O O . GLU A 1 194 ? 16.368 67.633 33.109 1.00 36.29 194 GLU A O 1
ATOM 1493 N N . HIS A 1 195 ? 16.742 65.753 32.099 1.00 36.96 195 HIS A N 1
ATOM 1494 C CA . HIS A 1 195 ? 15.398 65.343 32.408 1.00 42.49 195 HIS A CA 1
ATOM 1495 C C . HIS A 1 195 ? 15.257 64.321 33.548 1.00 47.52 195 HIS A C 1
ATOM 1496 O O . HIS A 1 195 ? 14.400 63.444 33.378 1.00 51.32 195 HIS A O 1
ATOM 1503 N N . PRO A 1 196 ? 15.926 64.342 34.731 1.00 49.89 196 PRO A N 1
ATOM 1504 C CA . PRO A 1 196 ? 15.984 63.237 35.715 1.00 49.70 196 PRO A CA 1
ATOM 1505 C C . PRO A 1 196 ? 14.748 62.373 35.970 1.00 50.04 196 PRO A C 1
ATOM 1506 O O . PRO A 1 196 ? 14.804 61.146 35.907 1.00 58.89 196 PRO A O 1
ATOM 1510 N N . THR A 1 197 ? 13.587 62.999 36.154 1.00 44.00 197 THR A N 1
ATOM 1511 C CA . THR A 1 197 ? 12.340 62.276 36.336 1.00 42.41 197 THR A CA 1
ATOM 1512 C C . THR A 1 197 ? 11.953 61.510 35.066 1.00 41.30 197 THR A C 1
ATOM 1513 O O . THR A 1 197 ? 11.439 60.389 35.138 1.00 42.99 197 THR A O 1
ATOM 1517 N N . ILE A 1 198 ? 12.259 62.064 33.886 1.00 37.06 198 ILE A N 1
ATOM 1518 C CA . ILE A 1 198 ? 11.917 61.424 32.614 1.00 41.93 198 ILE A CA 1
ATOM 1519 C C . ILE A 1 198 ? 12.912 60.291 32.398 1.00 41.06 198 ILE A C 1
ATOM 1520 O O . ILE A 1 198 ? 12.556 59.191 31.958 1.00 39.64 198 ILE A O 1
ATOM 1525 N N . ILE A 1 199 ? 14.174 60.553 32.747 1.00 36.47 199 ILE A N 1
ATOM 1526 C CA . ILE A 1 199 ? 15.197 59.525 32.737 1.00 31.66 199 ILE A CA 1
ATOM 1527 C C . ILE A 1 199 ? 14.757 58.366 33.612 1.00 33.39 199 ILE A C 1
ATOM 1528 O O . ILE A 1 199 ? 14.685 57.247 33.090 1.00 39.05 199 ILE A O 1
ATOM 1533 N N . LYS A 1 200 ? 14.401 58.598 34.885 1.00 32.21 200 LYS A N 1
ATOM 1534 C CA . LYS A 1 200 ? 14.144 57.488 35.802 1.00 27.88 200 LYS A CA 1
ATOM 1535 C C . LYS A 1 200 ? 13.008 56.621 35.347 1.00 29.36 200 LYS A C 1
ATOM 1536 O O . LYS A 1 200 ? 13.106 55.395 35.295 1.00 33.06 200 LYS A O 1
ATOM 1542 N N . ASP A 1 201 ? 11.975 57.305 34.890 1.00 34.88 201 ASP A N 1
ATOM 1543 C CA . ASP A 1 201 ? 10.839 56.639 34.296 1.00 38.59 201 ASP A CA 1
ATOM 1544 C C . ASP A 1 201 ? 11.203 55.835 33.061 1.00 43.35 201 ASP A C 1
ATOM 1545 O O . ASP A 1 201 ? 10.778 54.689 32.899 1.00 51.72 201 ASP A O 1
ATOM 1550 N N . HIS A 1 202 ? 12.031 56.364 32.158 1.00 43.26 202 HIS A N 1
ATOM 1551 C CA . HIS A 1 202 ? 12.432 55.611 30.981 1.00 35.54 202 HIS A CA 1
ATOM 1552 C C . HIS A 1 202 ? 13.226 54.408 31.445 1.00 35.89 202 HIS A C 1
ATOM 1553 O O . HIS A 1 202 ? 12.948 53.300 30.976 1.00 38.45 202 HIS A O 1
ATOM 1560 N N . LEU A 1 203 ? 14.199 54.599 32.337 1.00 33.38 203 LEU A N 1
ATOM 1561 C CA . LEU A 1 203 ? 14.976 53.508 32.895 1.00 28.04 203 LEU A CA 1
ATOM 1562 C C . LEU A 1 203 ? 14.084 52.414 33.504 1.00 32.17 203 LEU A C 1
ATOM 1563 O O . LEU A 1 203 ? 14.260 51.236 33.184 1.00 36.68 203 LEU A O 1
ATOM 1568 N N . LYS A 1 204 ? 13.052 52.737 34.280 1.00 36.94 204 LYS A N 1
ATOM 1569 C CA . LYS A 1 204 ? 12.098 51.765 34.809 1.00 36.26 204 LYS A CA 1
ATOM 1570 C C . LYS A 1 204 ? 11.377 51.041 33.677 1.00 34.34 204 LYS A C 1
ATOM 1571 O O . LYS A 1 204 ? 11.210 49.831 33.756 1.00 39.67 204 LYS A O 1
ATOM 1577 N N . LYS A 1 205 ? 10.927 51.683 32.610 1.00 31.84 205 LYS A N 1
ATOM 1578 C CA . LYS A 1 205 ? 10.263 50.964 31.538 1.00 35.78 205 LYS A CA 1
ATOM 1579 C C . LYS A 1 205 ? 11.260 50.076 30.825 1.00 37.73 205 LYS A C 1
ATOM 1580 O O . LYS A 1 205 ? 11.004 48.914 30.552 1.00 38.30 205 LYS A O 1
ATOM 1586 N N . ALA A 1 206 ? 12.465 50.597 30.569 1.00 37.63 206 ALA A N 1
ATOM 1587 C CA . ALA A 1 206 ? 13.509 49.891 29.845 1.00 32.93 206 ALA A CA 1
ATOM 1588 C C . ALA A 1 206 ? 13.848 48.612 30.552 1.00 34.62 206 ALA A C 1
ATOM 1589 O O . ALA A 1 206 ? 14.007 47.568 29.916 1.00 37.67 206 ALA A O 1
ATOM 1591 N N . ASN A 1 207 ? 13.893 48.671 31.874 1.00 32.79 207 ASN A N 1
ATOM 1592 C CA . ASN A 1 207 ? 14.331 47.491 32.581 1.00 33.56 207 ASN A CA 1
ATOM 1593 C C . ASN A 1 207 ? 13.203 46.479 32.639 1.00 30.55 207 ASN A C 1
ATOM 1594 O O . ASN A 1 207 ? 13.413 45.334 33.006 1.00 36.78 207 ASN A O 1
ATOM 1599 N N . ALA A 1 208 ? 11.968 46.784 32.237 1.00 24.96 208 ALA A N 1
ATOM 1600 C CA . ALA A 1 208 ? 10.944 45.754 32.172 1.00 26.38 208 ALA A CA 1
ATOM 1601 C C . ALA A 1 208 ? 11.174 44.827 30.987 1.00 29.83 208 ALA A C 1
ATOM 1602 O O . ALA A 1 208 ? 10.710 43.684 30.975 1.00 35.08 208 ALA A O 1
ATOM 1604 N N . ILE A 1 209 ? 11.919 45.287 29.984 1.00 29.73 209 ILE A N 1
ATOM 1605 C CA . ILE A 1 209 ? 11.983 44.620 28.694 1.00 25.43 209 ILE A CA 1
ATOM 1606 C C . ILE A 1 209 ? 13.343 44.006 28.408 1.00 21.59 209 ILE A C 1
ATOM 1607 O O . ILE A 1 209 ? 13.399 42.975 27.726 1.00 22.68 209 ILE A O 1
ATOM 1612 N N . TYR A 1 210 ? 14.402 44.625 28.945 1.00 22.76 210 TYR A N 1
ATOM 1613 C CA . TYR A 1 210 ? 15.778 44.289 28.646 1.00 22.64 210 TYR A CA 1
ATOM 1614 C C . TYR A 1 210 ? 16.555 44.030 29.924 1.00 29.44 210 TYR A C 1
ATOM 1615 O O . TYR A 1 210 ? 16.128 44.332 31.031 1.00 32.84 210 TYR A O 1
ATOM 1624 N N . HIS A 1 211 ? 17.687 43.363 29.711 1.00 28.31 211 HIS A N 1
ATOM 1625 C CA . HIS A 1 211 ? 18.727 43.199 30.700 1.00 28.99 211 HIS A CA 1
ATOM 1626 C C . HIS A 1 211 ? 19.643 44.369 30.467 1.00 32.58 211 HIS A C 1
ATOM 1627 O O . HIS A 1 211 ? 20.167 44.516 29.353 1.00 34.30 211 HIS A O 1
ATOM 1634 N N . THR A 1 212 ? 19.852 45.165 31.507 1.00 30.92 212 THR A N 1
ATOM 1635 C CA . THR A 1 212 ? 20.626 46.394 31.444 1.00 32.30 212 THR A CA 1
ATOM 1636 C C . THR A 1 212 ? 21.811 46.349 32.380 1.00 29.17 212 THR A C 1
ATOM 1637 O O . THR A 1 212 ? 21.763 45.637 33.381 1.00 36.28 212 THR A O 1
ATOM 1641 N N . ASP A 1 213 ? 22.879 47.073 32.098 1.00 24.56 213 ASP A N 1
ATOM 1642 C CA . ASP A 1 213 ? 24.030 47.062 32.972 1.00 22.20 213 ASP A CA 1
ATOM 1643 C C . ASP A 1 213 ? 24.364 48.503 33.397 1.00 22.71 213 ASP A C 1
ATOM 1644 O O . ASP A 1 213 ? 25.521 48.934 33.421 1.00 22.52 213 ASP A O 1
ATOM 1649 N N . GLY A 1 214 ? 23.346 49.281 33.779 1.00 23.03 214 GLY A N 1
ATOM 1650 C CA . GLY A 1 214 ? 23.525 50.665 34.185 1.00 20.88 214 GLY A CA 1
ATOM 1651 C C . GLY A 1 214 ? 22.979 51.590 33.122 1.00 23.18 214 GLY A C 1
ATOM 1652 O O . GLY A 1 214 ? 21.885 51.333 32.598 1.00 18.20 214 GLY A O 1
ATOM 1653 N N . LEU A 1 215 ? 23.747 52.612 32.742 1.00 21.73 215 LEU A N 1
ATOM 1654 C CA . LEU A 1 215 ? 23.318 53.636 31.792 1.00 18.18 215 LEU A CA 1
ATOM 1655 C C . LEU A 1 215 ? 24.496 54.078 30.952 1.00 12.60 215 LEU A C 1
ATOM 1656 O O . LEU A 1 215 ? 25.650 53.836 31.340 1.00 15.96 215 LEU A O 1
ATOM 1661 N N . ILE A 1 216 ? 24.176 54.669 29.797 1.00 17.11 216 ILE A N 1
ATOM 1662 C CA . ILE A 1 216 ? 25.142 55.239 28.849 1.00 19.14 216 ILE A CA 1
ATOM 1663 C C . ILE A 1 216 ? 24.749 56.696 28.685 1.00 15.65 216 ILE A C 1
ATOM 1664 O O . ILE A 1 216 ? 23.551 56.988 28.563 1.00 9.73 216 ILE A O 1
ATOM 1669 N N . ILE A 1 217 ? 25.737 57.582 28.764 1.00 9.29 217 ILE A N 1
ATOM 1670 C CA . ILE A 1 217 ? 25.540 59.021 28.617 1.00 17.31 217 ILE A CA 1
ATOM 1671 C C . ILE A 1 217 ? 26.270 59.386 27.333 1.00 17.11 217 ILE A C 1
ATOM 1672 O O . ILE A 1 217 ? 27.471 59.123 27.264 1.00 13.31 217 ILE A O 1
ATOM 1677 N N . MET A 1 218 ? 25.624 59.989 26.331 1.00 21.72 218 MET A N 1
ATOM 1678 C CA . MET A 1 218 ? 26.269 60.346 25.062 1.00 20.60 218 MET A CA 1
ATOM 1679 C C . MET A 1 218 ? 26.015 61.818 24.654 1.00 19.86 218 MET A C 1
ATOM 1680 O O . MET A 1 218 ? 24.923 62.379 24.822 1.00 13.89 218 MET A O 1
ATOM 1685 N N . SER A 1 219 ? 27.032 62.513 24.176 1.00 12.32 219 SER A N 1
ATOM 1686 C CA . SER A 1 219 ? 26.966 63.809 23.517 1.00 14.63 219 SER A CA 1
ATOM 1687 C C . SER A 1 219 ? 25.958 63.912 22.409 1.00 22.93 219 SER A C 1
ATOM 1688 O O . SER A 1 219 ? 25.975 63.159 21.428 1.00 27.00 219 SER A O 1
ATOM 1691 N N . VAL A 1 220 ? 25.131 64.934 22.564 1.00 25.52 220 VAL A N 1
ATOM 1692 C CA . VAL A 1 220 ? 24.090 65.209 21.607 1.00 21.85 220 VAL A CA 1
ATOM 1693 C C . VAL A 1 220 ? 24.642 65.694 20.269 1.00 24.23 220 VAL A C 1
ATOM 1694 O O . VAL A 1 220 ? 23.984 65.555 19.231 1.00 21.45 220 VAL A O 1
ATOM 1698 N N . ASP A 1 221 ? 25.862 66.237 20.241 1.00 20.95 221 ASP A N 1
ATOM 1699 C CA . ASP A 1 221 ? 26.253 66.938 19.042 1.00 19.15 221 ASP A CA 1
ATOM 1700 C C . ASP A 1 221 ? 27.554 66.605 18.397 1.00 20.13 221 ASP A C 1
ATOM 1701 O O . ASP A 1 221 ? 27.731 66.973 17.242 1.00 33.23 221 ASP A O 1
ATOM 1706 N N . GLU A 1 222 ? 28.462 65.968 19.126 1.00 19.52 222 GLU A N 1
ATOM 1707 C CA . GLU A 1 222 ? 29.688 65.480 18.520 1.00 22.63 222 GLU A CA 1
ATOM 1708 C C . GLU A 1 222 ? 29.413 64.510 17.364 1.00 26.11 222 GLU A C 1
ATOM 1709 O O . GLU A 1 222 ? 28.399 63.829 17.433 1.00 20.15 222 GLU A O 1
ATOM 1715 N N . PRO A 1 223 ? 30.230 64.410 16.316 1.00 24.37 223 PRO A N 1
ATOM 1716 C CA . PRO A 1 223 ? 30.151 63.360 15.318 1.00 28.76 223 PRO A CA 1
ATOM 1717 C C . PRO A 1 223 ? 30.572 62.017 15.914 1.00 31.67 223 PRO A C 1
ATOM 1718 O O . PRO A 1 223 ? 31.144 61.965 17.014 1.00 26.09 223 PRO A O 1
ATOM 1722 N N . VAL A 1 224 ? 30.333 60.935 15.158 1.00 25.67 224 VAL A N 1
ATOM 1723 C CA . VAL A 1 224 ? 30.681 59.578 15.551 1.00 7.15 224 VAL A CA 1
ATOM 1724 C C . VAL A 1 224 ? 32.177 59.447 15.762 1.00 10.40 224 VAL A C 1
ATOM 1725 O O . VAL A 1 224 ? 32.932 59.898 14.915 1.00 18.68 224 VAL A O 1
ATOM 1729 N N . ILE A 1 225 ? 32.577 58.910 16.930 1.00 16.95 225 ILE A N 1
ATOM 1730 C CA . ILE A 1 225 ? 33.934 58.437 17.175 1.00 13.70 225 ILE A CA 1
ATOM 1731 C C . ILE A 1 225 ? 33.975 56.926 16.926 1.00 18.21 225 ILE A C 1
ATOM 1732 O O . ILE A 1 225 ? 32.983 56.224 17.135 1.00 13.12 225 ILE A O 1
ATOM 1737 N N . TYR A 1 226 ? 35.112 56.437 16.435 1.00 15.48 226 TYR A N 1
ATOM 1738 C CA . TYR A 1 226 ? 35.327 55.037 16.144 1.00 12.41 226 TYR A CA 1
ATOM 1739 C C . TYR A 1 226 ? 36.344 54.678 17.207 1.00 16.24 226 TYR A C 1
ATOM 1740 O O . TYR A 1 226 ? 37.349 55.371 17.336 1.00 11.04 226 TYR A O 1
ATOM 1749 N N . GLY A 1 227 ? 36.136 53.665 18.022 1.00 18.88 227 GLY A N 1
ATOM 1750 C CA . GLY A 1 227 ? 37.115 53.373 19.062 1.00 24.46 227 GLY A CA 1
ATOM 1751 C C . GLY A 1 227 ? 36.756 53.988 20.407 1.00 22.64 227 GLY A C 1
ATOM 1752 O O . GLY A 1 227 ? 35.591 54.340 20.675 1.00 25.60 227 GLY A O 1
ATOM 1753 N N . ARG A 1 228 ? 37.741 54.075 21.302 1.00 26.33 228 ARG A N 1
ATOM 1754 C CA . ARG A 1 228 ? 37.504 54.515 22.672 1.00 29.13 228 ARG A CA 1
ATOM 1755 C C . ARG A 1 228 ? 37.064 55.955 22.642 1.00 22.53 228 ARG A C 1
ATOM 1756 O O . ARG A 1 228 ? 37.753 56.828 22.131 1.00 20.74 228 ARG A O 1
ATOM 1764 N N . ASN A 1 229 ? 35.911 56.230 23.199 1.00 15.85 229 ASN A N 1
ATOM 1765 C CA . ASN A 1 229 ? 35.442 57.577 23.128 1.00 16.39 229 ASN A CA 1
ATOM 1766 C C . ASN A 1 229 ? 35.409 58.056 24.548 1.00 14.04 229 ASN A C 1
ATOM 1767 O O . ASN A 1 229 ? 34.509 57.749 25.324 1.00 16.03 229 ASN A O 1
ATOM 1772 N N . PHE A 1 230 ? 36.404 58.862 24.856 1.00 15.53 230 PHE A N 1
ATOM 1773 C CA . PHE A 1 230 ? 36.530 59.457 26.169 1.00 17.82 230 PHE A CA 1
ATOM 1774 C C . PHE A 1 230 ? 35.410 60.403 26.562 1.00 16.22 230 PHE A C 1
ATOM 1775 O O . PHE A 1 230 ? 35.439 60.928 27.666 1.00 15.59 230 PHE A O 1
ATOM 1783 N N . ASN A 1 231 ? 34.429 60.652 25.700 1.00 17.72 231 ASN A N 1
ATOM 1784 C CA . ASN A 1 231 ? 33.297 61.472 26.056 1.00 14.09 231 ASN A CA 1
ATOM 1785 C C . ASN A 1 231 ? 32.022 60.653 25.903 1.00 14.40 231 ASN A C 1
ATOM 1786 O O . ASN A 1 231 ? 30.941 61.207 25.707 1.00 13.24 231 ASN A O 1
ATOM 1791 N N . LEU A 1 232 ? 32.095 59.308 25.911 1.00 18.10 232 LEU A N 1
ATOM 1792 C CA . LEU A 1 232 ? 30.909 58.448 25.980 1.00 13.58 232 LEU A CA 1
ATOM 1793 C C . LEU A 1 232 ? 31.125 57.778 27.317 1.00 16.06 232 LEU A C 1
ATOM 1794 O O . LEU A 1 232 ? 32.159 57.118 27.502 1.00 18.89 232 LEU A O 1
ATOM 1799 N N . PHE A 1 233 ? 30.186 57.919 28.245 1.00 17.41 233 PHE A N 1
ATOM 1800 C CA . PHE A 1 233 ? 30.395 57.447 29.608 1.00 17.50 233 PHE A CA 1
ATOM 1801 C C . PHE A 1 233 ? 29.408 56.345 29.887 1.00 9.11 233 PHE A C 1
ATOM 1802 O O . PHE A 1 233 ? 28.242 56.368 29.463 1.00 10.01 233 PHE A O 1
ATOM 1810 N N . LYS A 1 234 ? 29.916 55.344 30.557 1.00 10.14 234 LYS A N 1
ATOM 1811 C CA . LYS A 1 234 ? 29.029 54.310 31.090 1.00 22.10 234 LYS A CA 1
ATOM 1812 C C . LYS A 1 234 ? 29.018 54.388 32.609 1.00 17.20 234 LYS A C 1
ATOM 1813 O O . LYS A 1 234 ? 29.992 54.841 33.242 1.00 12.93 234 LYS A O 1
ATOM 1819 N N . LEU A 1 235 ? 27.906 53.983 33.198 1.00 17.31 235 LEU A N 1
ATOM 1820 C CA . LEU A 1 235 ? 27.836 53.869 34.647 1.00 22.01 235 LEU A CA 1
ATOM 1821 C C . LEU A 1 235 ? 27.215 52.527 35.057 1.00 23.28 235 LEU A C 1
ATOM 1822 O O . LEU A 1 235 ? 26.084 52.203 34.691 1.00 14.95 235 LEU A O 1
ATOM 1827 N N . LYS A 1 236 ? 27.971 51.730 35.818 1.00 19.86 236 LYS A N 1
ATOM 1828 C CA . LYS A 1 236 ? 27.456 50.508 36.411 1.00 24.13 236 LYS A CA 1
ATOM 1829 C C . LYS A 1 236 ? 26.705 50.825 37.688 1.00 27.70 236 LYS A C 1
ATOM 1830 O O . LYS A 1 236 ? 27.220 51.592 38.517 1.00 37.72 236 LYS A O 1
ATOM 1836 N N . PRO A 1 237 ? 25.533 50.247 37.947 1.00 28.34 237 PRO A N 1
ATOM 1837 C CA . PRO A 1 237 ? 24.769 50.436 39.175 1.00 28.43 237 PRO A CA 1
ATOM 1838 C C . PRO A 1 237 ? 25.613 49.900 40.312 1.00 30.38 237 PRO A C 1
ATOM 1839 O O . PRO A 1 237 ? 26.082 48.765 40.280 1.00 43.91 237 PRO A O 1
ATOM 1843 N N . GLY A 1 238 ? 25.858 50.720 41.318 1.00 35.57 238 GLY A N 1
ATOM 1844 C CA . GLY A 1 238 ? 26.549 50.297 42.513 1.00 28.94 238 GLY A CA 1
ATOM 1845 C C . GLY A 1 238 ? 27.988 49.993 42.182 1.00 37.76 238 GLY A C 1
ATOM 1846 O O . GLY A 1 238 ? 28.562 50.414 41.165 1.00 46.99 238 GLY A O 1
ATOM 1847 N N . THR A 1 239 ? 28.517 49.158 43.042 1.00 42.78 239 THR A N 1
ATOM 1848 C CA . THR A 1 239 ? 29.921 48.816 42.997 1.00 49.90 239 THR A CA 1
ATOM 1849 C C . THR A 1 239 ? 30.159 47.430 42.431 1.00 44.95 239 THR A C 1
ATOM 1850 O O . THR A 1 239 ? 31.202 46.799 42.638 1.00 46.70 239 THR A O 1
ATOM 1854 N N . HIS A 1 240 ? 29.231 46.952 41.600 1.00 46.56 240 HIS A N 1
ATOM 1855 C CA . HIS A 1 240 ? 29.353 45.602 41.087 1.00 42.09 240 HIS A CA 1
ATOM 1856 C C . HIS A 1 240 ? 30.274 45.482 39.893 1.00 30.51 240 HIS A C 1
ATOM 1857 O O . HIS A 1 240 ? 29.872 45.113 38.809 1.00 37.09 240 HIS A O 1
ATOM 1864 N N . HIS A 1 241 ? 31.531 45.841 40.064 1.00 21.68 241 HIS A N 1
ATOM 1865 C CA . HIS A 1 241 ? 32.551 45.573 39.065 1.00 24.26 241 HIS A CA 1
ATOM 1866 C C . HIS A 1 241 ? 33.153 44.219 39.440 1.00 26.76 241 HIS A C 1
ATOM 1867 O O . HIS A 1 241 ? 33.202 43.895 40.617 1.00 27.51 241 HIS A O 1
ATOM 1874 N N . THR A 1 242 ? 33.566 43.406 38.485 1.00 21.46 242 THR A N 1
ATOM 1875 C CA . THR A 1 242 ? 34.201 42.145 38.814 1.00 23.76 242 THR A CA 1
ATOM 1876 C C . THR A 1 242 ? 35.534 42.152 38.079 1.00 18.05 242 THR A C 1
ATOM 1877 O O . THR A 1 242 ? 35.700 43.035 37.246 1.00 21.25 242 THR A O 1
ATOM 1881 N N . ILE A 1 243 ? 36.511 41.280 38.365 1.00 14.03 243 ILE A N 1
ATOM 1882 C CA . ILE A 1 243 ? 37.702 41.100 37.537 1.00 8.29 243 ILE A CA 1
ATOM 1883 C C . ILE A 1 243 ? 37.932 39.607 37.366 1.00 11.34 243 ILE A C 1
ATOM 1884 O O . ILE A 1 243 ? 37.503 38.845 38.233 1.00 13.36 243 ILE A O 1
ATOM 1889 N N . ASP A 1 244 ? 38.459 39.195 36.197 1.00 13.15 244 ASP A N 1
ATOM 1890 C CA . ASP A 1 244 ? 38.938 37.847 35.932 1.00 12.23 244 ASP A CA 1
ATOM 1891 C C . ASP A 1 244 ? 40.426 37.823 36.104 1.00 12.72 244 ASP A C 1
ATOM 1892 O O . ASP A 1 244 ? 41.205 38.460 35.400 1.00 17.06 244 ASP A O 1
ATOM 1897 N N . PHE A 1 245 ? 40.781 36.995 37.054 1.00 18.67 245 PHE A N 1
ATOM 1898 C CA . PHE A 1 245 ? 42.151 36.741 37.410 1.00 12.30 245 PHE A CA 1
ATOM 1899 C C . PHE A 1 245 ? 42.513 35.329 36.980 1.00 15.92 245 PHE A C 1
ATOM 1900 O O . PHE A 1 245 ? 41.647 34.454 36.893 1.00 12.68 245 PHE A O 1
ATOM 1908 N N . ILE A 1 246 ? 43.801 35.125 36.749 1.00 14.03 246 ILE A N 1
ATOM 1909 C CA . ILE A 1 246 ? 44.377 33.818 36.586 1.00 13.10 246 ILE A CA 1
ATOM 1910 C C . ILE A 1 246 ? 44.995 33.339 37.895 1.00 22.90 246 ILE A C 1
ATOM 1911 O O . ILE A 1 246 ? 45.688 34.095 38.611 1.00 18.56 246 ILE A O 1
ATOM 1916 N N . ILE A 1 247 ? 44.754 32.054 38.176 1.00 23.42 247 ILE A N 1
ATOM 1917 C CA . ILE A 1 247 ? 45.313 31.419 39.340 1.00 17.17 247 ILE A CA 1
ATOM 1918 C C . ILE A 1 247 ? 46.724 31.064 38.988 1.00 18.10 247 ILE A C 1
ATOM 1919 O O . ILE A 1 247 ? 46.964 30.248 38.110 1.00 25.15 247 ILE A O 1
ATOM 1924 N N . MET A 1 248 ? 47.632 31.655 39.736 1.00 17.57 248 MET A N 1
ATOM 1925 C CA . MET A 1 248 ? 49.046 31.449 39.557 1.00 20.33 248 MET A CA 1
ATOM 1926 C C . MET A 1 248 ? 49.655 30.463 40.558 1.00 28.14 248 MET A C 1
ATOM 1927 O O . MET A 1 248 ? 50.830 30.100 40.457 1.00 29.74 248 MET A O 1
ATOM 1932 N N . SER A 1 249 ? 48.883 29.974 41.535 1.00 33.04 249 SER A N 1
ATOM 1933 C CA . SER A 1 249 ? 49.362 29.061 42.561 1.00 37.01 249 SER A CA 1
ATOM 1934 C C . SER A 1 249 ? 48.159 28.324 43.050 1.00 38.47 249 SER A C 1
ATOM 1935 O O . SER A 1 249 ? 47.071 28.895 43.125 1.00 28.20 249 SER A O 1
ATOM 1938 N N . GLU A 1 250 ? 48.362 27.086 43.489 1.00 46.97 250 GLU A N 1
ATOM 1939 C CA . GLU A 1 250 ? 47.243 26.373 44.075 1.00 56.84 250 GLU A CA 1
ATOM 1940 C C . GLU A 1 250 ? 46.785 27.023 45.390 1.00 58.73 250 GLU A C 1
ATOM 1941 O O . GLU A 1 250 ? 45.626 26.870 45.788 1.00 61.30 250 GLU A O 1
ATOM 1947 N N . ASP A 1 251 ? 47.638 27.857 46.022 1.00 54.33 251 ASP A N 1
ATOM 1948 C CA . ASP A 1 251 ? 47.241 28.636 47.196 1.00 51.11 251 ASP A CA 1
ATOM 1949 C C . ASP A 1 251 ? 46.453 29.896 46.848 1.00 49.95 251 ASP A C 1
ATOM 1950 O O . ASP A 1 251 ? 46.470 30.874 47.593 1.00 55.08 251 ASP A O 1
ATOM 1955 N N . GLY A 1 252 ? 45.791 29.932 45.687 1.00 46.24 252 GLY A N 1
ATOM 1956 C CA . GLY A 1 252 ? 45.006 31.078 45.244 1.00 36.42 252 GLY A CA 1
ATOM 1957 C C . GLY A 1 252 ? 45.770 32.387 45.053 1.00 33.34 252 GLY A C 1
ATOM 1958 O O . GLY A 1 252 ? 45.215 33.432 45.359 1.00 36.39 252 GLY A O 1
ATOM 1959 N N . THR A 1 253 ? 47.009 32.438 44.577 1.00 30.98 253 THR A N 1
ATOM 1960 C CA . THR A 1 253 ? 47.609 33.692 44.136 1.00 25.03 253 THR A CA 1
ATOM 1961 C C . THR A 1 253 ? 47.010 34.024 42.783 1.00 22.65 253 THR A C 1
ATOM 1962 O O . THR A 1 253 ? 47.226 33.308 41.801 1.00 22.45 253 THR A O 1
ATOM 1966 N N . ILE A 1 254 ? 46.233 35.092 42.765 1.00 20.11 254 ILE A N 1
ATOM 1967 C CA . ILE A 1 254 ? 45.655 35.646 41.557 1.00 11.44 254 ILE A CA 1
ATOM 1968 C C . ILE A 1 254 ? 46.576 36.639 40.845 1.00 16.86 254 ILE A C 1
ATOM 1969 O O . ILE A 1 254 ? 47.268 37.473 41.452 1.00 18.85 254 ILE A O 1
ATOM 1974 N N . GLY A 1 255 ? 46.628 36.556 39.535 1.00 23.14 255 GLY A N 1
ATOM 1975 C CA . GLY A 1 255 ? 47.458 37.450 38.743 1.00 19.38 255 GLY A CA 1
ATOM 1976 C C . GLY A 1 255 ? 46.642 38.118 37.651 1.00 15.14 255 GLY A C 1
ATOM 1977 O O . GLY A 1 255 ? 45.513 37.691 37.389 1.00 11.68 255 GLY A O 1
ATOM 1978 N N . ILE A 1 256 ? 47.164 39.152 37.009 1.00 14.23 256 ILE A N 1
ATOM 1979 C CA . ILE A 1 256 ? 46.452 39.903 35.964 1.00 14.96 256 ILE A CA 1
ATOM 1980 C C . ILE A 1 256 ? 47.403 39.972 34.775 1.00 13.00 256 ILE A C 1
ATOM 1981 O O . ILE A 1 256 ? 48.629 40.035 34.948 1.00 12.10 256 ILE A O 1
ATOM 1986 N N . PHE A 1 257 ? 46.897 39.988 33.550 1.00 12.28 257 PHE A N 1
ATOM 1987 C CA . PHE A 1 257 ? 47.768 39.865 32.390 1.00 8.01 257 PHE A CA 1
ATOM 1988 C C . PHE A 1 257 ? 48.411 41.186 31.949 1.00 14.28 257 PHE A C 1
ATOM 1989 O O . PHE A 1 257 ? 47.769 42.243 31.819 1.00 17.79 257 PHE A O 1
ATOM 1997 N N . ASP A 1 258 ? 49.710 41.198 31.675 1.00 15.14 258 ASP A N 1
ATOM 1998 C CA . ASP A 1 258 ? 50.332 42.354 31.092 1.00 15.84 258 ASP A CA 1
ATOM 1999 C C . ASP A 1 258 ? 50.520 42.050 29.621 1.00 17.71 258 ASP A C 1
ATOM 2000 O O . ASP A 1 258 ? 51.530 41.434 29.247 1.00 16.35 258 ASP A O 1
ATOM 2005 N N . PRO A 1 259 ? 49.658 42.554 28.729 1.00 23.63 259 PRO A N 1
ATOM 2006 C CA . PRO A 1 259 ? 49.645 42.203 27.307 1.00 18.38 259 PRO A CA 1
ATOM 2007 C C . PRO A 1 259 ? 50.900 42.525 26.549 1.00 19.57 259 PRO A C 1
ATOM 2008 O O . PRO A 1 259 ? 51.141 41.953 25.494 1.00 23.18 259 PRO A O 1
ATOM 2012 N N . ASN A 1 260 ? 51.759 43.400 27.072 1.00 26.44 260 ASN A N 1
ATOM 2013 C CA . ASN A 1 260 ? 53.009 43.623 26.382 1.00 27.17 260 ASN A CA 1
ATOM 2014 C C . ASN A 1 260 ? 54.234 43.010 27.005 1.00 29.92 260 ASN A C 1
ATOM 2015 O O . ASN A 1 260 ? 55.298 42.960 26.407 1.00 35.51 260 ASN A O 1
ATOM 2020 N N . LEU A 1 261 ? 54.108 42.462 28.205 1.00 27.91 261 LEU A N 1
ATOM 2021 C CA . LEU A 1 261 ? 55.131 41.540 28.635 1.00 20.27 261 LEU A CA 1
ATOM 2022 C C . LEU A 1 261 ? 54.638 40.161 28.202 1.00 24.87 261 LEU A C 1
ATOM 2023 O O . LEU A 1 261 ? 55.436 39.246 27.981 1.00 25.67 261 LEU A O 1
ATOM 2028 N N . ARG A 1 262 ? 53.309 39.963 28.094 1.00 21.10 262 ARG A N 1
ATOM 2029 C CA . ARG A 1 262 ? 52.680 38.675 27.808 1.00 25.32 262 ARG A CA 1
ATOM 2030 C C . ARG A 1 262 ? 53.059 37.765 28.966 1.00 25.73 262 ARG A C 1
ATOM 2031 O O . ARG A 1 262 ? 53.502 36.631 28.779 1.00 25.53 262 ARG A O 1
ATOM 2039 N N . LYS A 1 263 ? 52.915 38.309 30.176 1.00 23.52 263 LYS A N 1
ATOM 2040 C CA . LYS A 1 263 ? 53.292 37.683 31.436 1.00 14.76 263 LYS A CA 1
ATOM 2041 C C . LYS A 1 263 ? 52.249 38.146 32.420 1.00 12.07 263 LYS A C 1
ATOM 2042 O O . LYS A 1 263 ? 51.792 39.282 32.356 1.00 15.75 263 LYS A O 1
ATOM 2048 N N . ASN A 1 264 ? 51.775 37.218 33.238 1.00 19.27 264 ASN A N 1
ATOM 2049 C CA . ASN A 1 264 ? 50.754 37.493 34.231 1.00 12.22 264 ASN A CA 1
ATOM 2050 C C . ASN A 1 264 ? 51.509 38.048 35.419 1.00 14.58 264 ASN A C 1
ATOM 2051 O O . ASN A 1 264 ? 52.652 37.663 35.634 1.00 18.51 264 ASN A O 1
ATOM 2056 N N . VAL A 1 265 ? 50.970 38.985 36.187 1.00 19.16 265 VAL A N 1
ATOM 2057 C CA . VAL A 1 265 ? 51.739 39.606 37.262 1.00 20.80 265 VAL A CA 1
ATOM 2058 C C . VAL A 1 265 ? 50.951 39.339 38.535 1.00 18.09 265 VAL A C 1
ATOM 2059 O O . VAL A 1 265 ? 49.727 39.541 38.499 1.00 20.11 265 VAL A O 1
ATOM 2063 N N . PRO A 1 266 ? 51.524 38.867 39.657 1.00 13.90 266 PRO A N 1
ATOM 2064 C CA . PRO A 1 266 ? 50.833 38.592 40.914 1.00 13.99 266 PRO A CA 1
ATOM 2065 C C . PRO A 1 266 ? 50.273 39.849 41.554 1.00 18.93 266 PRO A C 1
ATOM 2066 O O . PRO A 1 266 ? 50.960 40.850 41.705 1.00 29.02 266 PRO A O 1
ATOM 2070 N N . VAL A 1 267 ? 49.035 39.820 41.988 1.00 17.71 267 VAL A N 1
ATOM 2071 C CA . VAL A 1 267 ? 48.390 41.042 42.394 1.00 16.72 267 VAL A CA 1
ATOM 2072 C C . VAL A 1 267 ? 47.709 40.916 43.755 1.00 25.70 267 VAL A C 1
ATOM 2073 O O . VAL A 1 267 ? 47.398 41.900 44.420 1.00 24.21 267 VAL A O 1
ATOM 2077 N N . GLY A 1 268 ? 47.477 39.688 44.227 1.00 23.51 268 GLY A N 1
ATOM 2078 C CA . GLY A 1 268 ? 46.661 39.429 45.410 1.00 24.93 268 GLY A CA 1
ATOM 2079 C C . GLY A 1 268 ? 46.687 37.928 45.713 1.00 30.23 268 GLY A C 1
ATOM 2080 O O . GLY A 1 268 ? 47.552 37.229 45.173 1.00 28.58 268 GLY A O 1
ATOM 2081 N N . LYS A 1 269 ? 45.748 37.408 46.500 1.00 25.64 269 LYS A N 1
ATOM 2082 C CA . LYS A 1 269 ? 45.771 36.037 46.982 1.00 28.58 269 LYS A CA 1
ATOM 2083 C C . LYS A 1 269 ? 44.361 35.814 47.481 1.00 31.44 269 LYS A C 1
ATOM 2084 O O . LYS A 1 269 ? 43.760 36.705 48.107 1.00 34.86 269 LYS A O 1
ATOM 2090 N N . LEU A 1 270 ? 43.808 34.663 47.128 1.00 27.07 270 LEU A N 1
ATOM 2091 C CA . LEU A 1 270 ? 42.487 34.280 47.591 1.00 25.87 270 LEU A CA 1
ATOM 2092 C C . LEU A 1 270 ? 42.540 33.227 48.689 1.00 31.65 270 LEU A C 1
ATOM 2093 O O . LEU A 1 270 ? 43.504 32.452 48.740 1.00 39.05 270 LEU A O 1
ATOM 2098 N N . ASP A 1 271 ? 41.513 33.201 49.539 1.00 31.36 271 ASP A N 1
ATOM 2099 C CA . ASP A 1 271 ? 41.378 32.194 50.576 1.00 33.48 271 ASP A CA 1
ATOM 2100 C C . ASP A 1 271 ? 40.654 31.003 50.021 1.00 30.61 271 ASP A C 1
ATOM 2101 O O . ASP A 1 271 ? 39.456 31.046 49.740 1.00 35.86 271 ASP A O 1
ATOM 2106 N N . GLY A 1 272 ? 41.364 29.916 49.825 1.00 37.20 272 GLY A N 1
ATOM 2107 C CA . GLY A 1 272 ? 40.735 28.684 49.387 1.00 39.21 272 GLY A CA 1
ATOM 2108 C C . GLY A 1 272 ? 41.746 27.891 48.586 1.00 38.35 272 GLY A C 1
ATOM 2109 O O . GLY A 1 272 ? 42.924 28.272 48.500 1.00 42.43 272 GLY A O 1
ATOM 2110 N N . TYR A 1 273 ? 41.312 26.768 48.032 1.00 36.25 273 TYR A N 1
ATOM 2111 C CA . TYR A 1 273 ? 42.189 25.921 47.242 1.00 32.27 273 TYR A CA 1
ATOM 2112 C C . TYR A 1 273 ? 41.802 26.177 45.807 1.00 23.88 273 TYR A C 1
ATOM 2113 O O . TYR A 1 273 ? 40.607 26.241 45.487 1.00 24.42 273 TYR A O 1
ATOM 2122 N N . TYR A 1 274 ? 42.756 26.330 44.913 1.00 17.88 274 TYR A N 1
ATOM 2123 C CA . TYR A 1 274 ? 42.406 26.693 43.567 1.00 22.95 274 TYR A CA 1
ATOM 2124 C C . TYR A 1 274 ? 43.318 25.997 42.586 1.00 25.20 274 TYR A C 1
ATOM 2125 O O . TYR A 1 274 ? 44.450 25.619 42.866 1.00 27.21 274 TYR A O 1
ATOM 2134 N N . ASN A 1 275 ? 42.778 25.762 41.412 1.00 26.39 275 ASN A N 1
ATOM 2135 C CA . ASN A 1 275 ? 43.539 25.091 40.395 1.00 25.94 275 ASN A CA 1
ATOM 2136 C C . ASN A 1 275 ? 44.402 26.071 39.604 1.00 27.64 275 ASN A C 1
ATOM 2137 O O . ASN A 1 275 ? 43.891 26.978 38.946 1.00 34.97 275 ASN A O 1
ATOM 2142 N N . LYS A 1 276 ? 45.720 25.938 39.675 1.00 21.64 276 LYS A N 1
ATOM 2143 C CA . LYS A 1 276 ? 46.612 26.841 38.971 1.00 22.86 276 LYS A CA 1
ATOM 2144 C C . LYS A 1 276 ? 46.296 26.868 37.484 1.00 28.27 276 LYS A C 1
ATOM 2145 O O . LYS A 1 276 ? 46.081 25.813 36.874 1.00 31.18 276 LYS A O 1
ATOM 2151 N N . GLY A 1 277 ? 46.202 28.087 36.947 1.00 28.18 277 GLY A N 1
ATOM 2152 C CA . GLY A 1 277 ? 45.940 28.316 35.545 1.00 6.18 277 GLY A CA 1
ATOM 2153 C C . GLY A 1 277 ? 44.483 28.550 35.275 1.00 5.27 277 GLY A C 1
ATOM 2154 O O . GLY A 1 277 ? 44.143 28.934 34.164 1.00 17.89 277 GLY A O 1
ATOM 2155 N N . SER A 1 278 ? 43.564 28.301 36.192 1.00 5.87 278 SER A N 1
ATOM 2156 C CA . SER A 1 278 ? 42.185 28.684 35.941 1.00 11.88 278 SER A CA 1
ATOM 2157 C C . SER A 1 278 ? 41.994 30.189 36.019 1.00 14.35 278 SER A C 1
ATOM 2158 O O . SER A 1 278 ? 42.856 30.914 36.509 1.00 14.97 278 SER A O 1
ATOM 2161 N N . ILE A 1 279 ? 40.837 30.625 35.550 1.00 12.04 279 ILE A N 1
ATOM 2162 C CA . ILE A 1 279 ? 40.434 31.998 35.560 1.00 10.98 279 ILE A CA 1
ATOM 2163 C C . ILE A 1 279 ? 39.241 32.094 36.499 1.00 20.56 279 ILE A C 1
ATOM 2164 O O . ILE A 1 279 ? 38.205 31.408 36.338 1.00 18.53 279 ILE A O 1
ATOM 2169 N N . VAL A 1 280 ? 39.346 32.955 37.510 1.00 21.42 280 VAL A N 1
ATOM 2170 C CA . VAL A 1 280 ? 38.261 33.135 38.468 1.00 20.47 280 VAL A CA 1
ATOM 2171 C C . VAL A 1 280 ? 37.691 34.533 38.388 1.00 11.43 280 VAL A C 1
ATOM 2172 O O . VAL A 1 280 ? 38.441 35.491 38.264 1.00 10.60 280 VAL A O 1
ATOM 2176 N N . GLU A 1 281 ? 36.382 34.668 38.420 1.00 8.39 281 GLU A N 1
ATOM 2177 C CA . GLU A 1 281 ? 35.758 35.962 38.430 1.00 17.75 281 GLU A CA 1
ATOM 2178 C C . GLU A 1 281 ? 35.557 36.273 39.895 1.00 22.85 281 GLU A C 1
ATOM 2179 O O . GLU A 1 281 ? 34.835 35.535 40.600 1.00 19.80 281 GLU A O 1
ATOM 2185 N N . CYS A 1 282 ? 36.221 37.374 40.273 1.00 20.25 282 CYS A N 1
ATOM 2186 C CA . CYS A 1 282 ? 36.186 37.930 41.609 1.00 18.92 282 CYS A CA 1
ATOM 2187 C C . CYS A 1 282 ? 35.650 39.358 41.700 1.00 21.93 282 CYS A C 1
ATOM 2188 O O . CYS A 1 282 ? 35.658 40.121 40.735 1.00 23.88 282 CYS A O 1
ATOM 2191 N N . GLY A 1 283 ? 35.153 39.740 42.868 1.00 24.09 283 GLY A N 1
ATOM 2192 C CA . GLY A 1 283 ? 34.638 41.058 43.184 1.00 16.41 283 GLY A CA 1
ATOM 2193 C C . GLY A 1 283 ? 35.479 41.575 44.325 1.00 18.25 283 GLY A C 1
ATOM 2194 O O . GLY A 1 283 ? 36.125 40.774 44.997 1.00 18.28 283 GLY A O 1
ATOM 2195 N N . PHE A 1 284 ? 35.547 42.869 44.584 1.00 23.60 284 PHE A N 1
ATOM 2196 C CA . PHE A 1 284 ? 36.392 43.409 45.635 1.00 23.52 284 PHE A CA 1
ATOM 2197 C C . PHE A 1 284 ? 35.460 43.686 46.791 1.00 29.61 284 PHE A C 1
ATOM 2198 O O . PHE A 1 284 ? 34.306 44.095 46.610 1.00 22.49 284 PHE A O 1
ATOM 2206 N N . ALA A 1 285 ? 35.887 43.320 47.984 1.00 23.47 285 ALA A N 1
ATOM 2207 C CA . ALA A 1 285 ? 35.096 43.591 49.172 1.00 27.92 285 ALA A CA 1
ATOM 2208 C C . ALA A 1 285 ? 36.123 43.676 50.266 1.00 31.44 285 ALA A C 1
ATOM 2209 O O . ALA A 1 285 ? 37.066 42.898 50.355 1.00 36.92 285 ALA A O 1
ATOM 2211 N N . ASP A 1 286 ? 35.990 44.828 50.913 1.00 36.61 286 ASP A N 1
ATOM 2212 C CA . ASP A 1 286 ? 36.749 45.191 52.089 1.00 32.17 286 ASP A CA 1
ATOM 2213 C C . ASP A 1 286 ? 38.244 44.888 52.013 1.00 26.84 286 ASP A C 1
ATOM 2214 O O . ASP A 1 286 ? 38.809 44.164 52.827 1.00 29.45 286 ASP A O 1
ATOM 2219 N N . GLY A 1 287 ? 38.900 45.437 50.983 1.00 28.76 287 GLY A N 1
ATOM 2220 C CA . GLY A 1 287 ? 40.350 45.288 50.864 1.00 25.04 287 GLY A CA 1
ATOM 2221 C C . GLY A 1 287 ? 40.806 44.085 50.048 1.00 25.47 287 GLY A C 1
ATOM 2222 O O . GLY A 1 287 ? 41.896 44.170 49.474 1.00 25.35 287 GLY A O 1
ATOM 2223 N N . THR A 1 288 ? 40.053 42.992 49.943 1.00 20.50 288 THR A N 1
ATOM 2224 C CA . THR A 1 288 ? 40.500 41.870 49.155 1.00 20.88 288 THR A CA 1
ATOM 2225 C C . THR A 1 288 ? 39.501 41.595 48.046 1.00 18.56 288 THR A C 1
ATOM 2226 O O . THR A 1 288 ? 38.331 42.041 48.041 1.00 16.77 288 THR A O 1
ATOM 2230 N N . TRP A 1 289 ? 40.017 40.843 47.079 1.00 22.97 289 TRP A N 1
ATOM 2231 C CA . TRP A 1 289 ? 39.166 40.270 46.048 1.00 24.58 289 TRP A CA 1
ATOM 2232 C C . TRP A 1 289 ? 38.519 38.989 46.548 1.00 21.37 289 TRP A C 1
ATOM 2233 O O . TRP A 1 289 ? 39.166 38.206 47.238 1.00 20.16 289 TRP A O 1
ATOM 2244 N N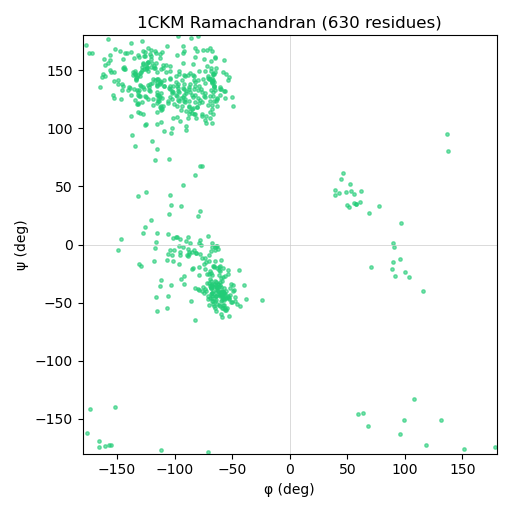 . LYS A 1 290 ? 37.254 38.760 46.233 1.00 17.33 290 LYS A N 1
ATOM 2245 C CA . LYS A 1 290 ? 36.543 37.583 46.688 1.00 19.34 290 LYS A CA 1
ATOM 2246 C C . LYS A 1 290 ? 36.052 36.741 45.516 1.00 22.11 290 LYS A C 1
ATOM 2247 O O . LYS A 1 290 ? 35.520 37.320 44.559 1.00 17.11 290 LYS A O 1
ATOM 2253 N N . TYR A 1 291 ? 36.148 35.405 45.575 1.00 20.67 291 TYR A N 1
ATOM 2254 C CA . TYR A 1 291 ? 35.693 34.496 44.528 1.00 12.76 291 TYR A CA 1
ATOM 2255 C C . TYR A 1 291 ? 34.194 34.627 44.279 1.00 11.38 291 TYR A C 1
ATOM 2256 O O . TYR A 1 291 ? 33.410 34.652 45.228 1.00 20.51 291 TYR A O 1
ATOM 2265 N N . ILE A 1 292 ? 33.771 34.713 43.016 1.00 12.86 292 ILE A N 1
ATOM 2266 C CA . ILE A 1 292 ? 32.356 34.633 42.653 1.00 16.01 292 ILE A CA 1
ATOM 2267 C C . ILE A 1 292 ? 32.106 33.392 41.822 1.00 19.24 292 ILE A C 1
ATOM 2268 O O . ILE A 1 292 ? 31.256 32.569 42.167 1.00 21.90 292 ILE A O 1
ATOM 2273 N N . GLN A 1 293 ? 32.803 33.241 40.692 1.00 19.89 293 GLN A N 1
ATOM 2274 C CA . GLN A 1 293 ? 32.716 32.000 39.934 1.00 14.69 293 GLN A CA 1
ATOM 2275 C C . GLN A 1 293 ? 33.958 31.737 39.151 1.00 13.94 293 GLN A C 1
ATOM 2276 O O . GLN A 1 293 ? 34.640 32.670 38.753 1.00 22.02 293 GLN A O 1
ATOM 2282 N N . GLY A 1 294 ? 34.282 30.463 38.972 1.00 13.22 294 GLY A N 1
ATOM 2283 C CA . GLY A 1 294 ? 35.368 30.092 38.101 1.00 5.81 294 GLY A CA 1
ATOM 2284 C C . GLY A 1 294 ? 34.881 30.167 36.670 1.00 8.16 294 GLY A C 1
ATOM 2285 O O . GLY A 1 294 ? 33.700 29.901 36.437 1.00 14.20 294 GLY A O 1
ATOM 2286 N N . ARG A 1 295 ? 35.723 30.480 35.699 1.00 10.77 295 ARG A N 1
ATOM 2287 C CA . ARG A 1 295 ? 35.232 30.642 34.346 1.00 14.50 295 ARG A CA 1
ATOM 2288 C C . ARG A 1 295 ? 35.797 29.504 33.501 1.00 14.62 295 ARG A C 1
ATOM 2289 O O . ARG A 1 295 ? 36.974 29.554 33.173 1.00 6.72 295 ARG A O 1
ATOM 2297 N N . SER A 1 296 ? 35.089 28.445 33.089 1.00 15.65 296 SER A N 1
ATOM 2298 C CA . SER A 1 296 ? 35.780 27.389 32.353 1.00 19.61 296 SER A CA 1
ATOM 2299 C C . SER A 1 296 ? 35.959 27.835 30.913 1.00 23.38 296 SER A C 1
ATOM 2300 O O . SER A 1 296 ? 36.826 27.350 30.198 1.00 27.87 296 SER A O 1
ATOM 2303 N N . ASP A 1 297 ? 35.166 28.820 30.484 1.00 26.90 297 ASP A N 1
ATOM 2304 C CA . ASP A 1 297 ? 35.235 29.358 29.137 1.00 20.46 297 ASP A CA 1
ATOM 2305 C C . ASP A 1 297 ? 36.364 30.329 28.826 1.00 27.45 297 ASP A C 1
ATOM 2306 O O . ASP A 1 297 ? 36.417 30.841 27.702 1.00 28.77 297 ASP A O 1
ATOM 2311 N N . LYS A 1 298 ? 37.300 30.621 29.733 1.00 26.25 298 LYS A N 1
ATOM 2312 C CA . LYS A 1 298 ? 38.284 31.667 29.474 1.00 20.31 298 LYS A CA 1
ATOM 2313 C C . LYS A 1 298 ? 39.603 31.011 29.735 1.00 16.55 298 LYS A C 1
ATOM 2314 O O . LYS A 1 298 ? 39.659 30.111 30.551 1.00 28.43 298 LYS A O 1
ATOM 2320 N N . ASN A 1 299 ? 40.688 31.439 29.120 1.00 21.89 299 ASN A N 1
ATOM 2321 C CA . ASN A 1 299 ? 42.007 30.928 29.437 1.00 27.88 299 ASN A CA 1
ATOM 2322 C C . ASN A 1 299 ? 42.957 32.076 29.772 1.00 26.07 299 ASN A C 1
ATOM 2323 O O . ASN A 1 299 ? 44.180 31.900 29.818 1.00 25.32 299 ASN A O 1
ATOM 2328 N N . GLN A 1 300 ? 42.425 33.263 30.038 1.00 23.34 300 GLN A N 1
ATOM 2329 C CA . GLN A 1 300 ? 43.261 34.446 30.114 1.00 23.76 300 GLN A CA 1
ATOM 2330 C C . GLN A 1 300 ? 42.606 35.377 31.123 1.00 25.38 300 GLN A C 1
ATOM 2331 O O . GLN A 1 300 ? 41.370 35.463 31.149 1.00 17.55 300 GLN A O 1
ATOM 2337 N N . ALA A 1 301 ? 43.393 36.005 31.991 1.00 18.55 301 ALA A N 1
ATOM 2338 C CA . ALA A 1 301 ? 42.885 37.098 32.825 1.00 17.41 301 ALA A CA 1
ATOM 2339 C C . ALA A 1 301 ? 42.693 38.394 32.074 1.00 10.33 301 ALA A C 1
ATOM 2340 O O . ALA A 1 301 ? 43.208 38.609 30.974 1.00 17.54 301 ALA A O 1
ATOM 2342 N N . ASN A 1 302 ? 41.996 39.272 32.762 1.00 13.00 302 ASN A N 1
ATOM 2343 C CA . ASN A 1 302 ? 41.884 40.650 32.357 1.00 5.57 302 ASN A CA 1
ATOM 2344 C C . ASN A 1 302 ? 43.243 41.295 32.416 1.00 13.03 302 ASN A C 1
ATOM 2345 O O . ASN A 1 302 ? 44.123 40.859 33.178 1.00 23.84 302 ASN A O 1
ATOM 2350 N N . ASP A 1 303 ? 43.452 42.304 31.575 1.00 12.71 303 ASP A N 1
ATOM 2351 C CA . ASP A 1 303 ? 44.741 42.989 31.540 1.00 9.66 303 ASP A CA 1
ATOM 2352 C C . ASP A 1 303 ? 44.912 44.058 32.618 1.00 9.95 303 ASP A C 1
ATOM 2353 O O . ASP A 1 303 ? 43.942 44.462 33.274 1.00 10.82 303 ASP A O 1
ATOM 2358 N N . ARG A 1 304 ? 46.131 44.591 32.808 1.00 6.96 304 ARG A N 1
ATOM 2359 C CA . ARG A 1 304 ? 46.337 45.612 33.832 1.00 13.90 304 ARG A CA 1
ATOM 2360 C C . ARG A 1 304 ? 45.499 46.856 33.755 1.00 18.12 304 ARG A C 1
ATOM 2361 O O . ARG A 1 304 ? 44.904 47.278 34.736 1.00 33.80 304 ARG A O 1
ATOM 2369 N N . LEU A 1 305 ? 45.424 47.437 32.576 1.00 20.00 305 LEU A N 1
ATOM 2370 C CA . LEU A 1 305 ? 44.549 48.534 32.296 1.00 14.85 305 LEU A CA 1
ATOM 2371 C C . LEU A 1 305 ? 43.153 48.326 32.810 1.00 17.28 305 LEU A C 1
ATOM 2372 O O . LEU A 1 305 ? 42.714 49.157 33.594 1.00 28.13 305 LEU A O 1
ATOM 2377 N N . THR A 1 306 ? 42.512 47.196 32.505 1.00 15.70 306 THR A N 1
ATOM 2378 C CA . THR A 1 306 ? 41.172 46.960 32.996 1.00 15.67 306 THR A CA 1
ATOM 2379 C C . THR A 1 306 ? 41.150 46.914 34.522 1.00 14.57 306 THR A C 1
ATOM 2380 O O . THR A 1 306 ? 40.258 47.453 35.168 1.00 23.56 306 THR A O 1
ATOM 2384 N N . TYR A 1 307 ? 42.162 46.288 35.101 1.00 10.25 307 TYR A N 1
ATOM 2385 C CA . TYR A 1 307 ? 42.240 46.182 36.530 1.00 16.58 307 TYR A CA 1
ATOM 2386 C C . TYR A 1 307 ? 42.419 47.588 37.111 1.00 19.26 307 TYR A C 1
ATOM 2387 O O . TYR A 1 307 ? 41.594 48.001 37.926 1.00 21.05 307 TYR A O 1
ATOM 2396 N N . GLU A 1 308 ? 43.415 48.376 36.691 1.00 14.14 308 GLU A N 1
ATOM 2397 C CA . GLU A 1 308 ? 43.672 49.695 37.229 1.00 13.93 308 GLU A CA 1
ATOM 2398 C C . GLU A 1 308 ? 42.423 50.527 37.171 1.00 16.08 308 GLU A C 1
ATOM 2399 O O . GLU A 1 308 ? 42.024 51.101 38.180 1.00 35.15 308 GLU A O 1
ATOM 2405 N N . LYS A 1 309 ? 41.724 50.532 36.065 1.00 18.87 309 LYS A N 1
ATOM 2406 C CA . LYS A 1 309 ? 40.551 51.363 35.946 1.00 18.23 309 LYS A CA 1
ATOM 2407 C C . LYS A 1 309 ? 39.440 50.870 36.848 1.00 23.32 309 LYS A C 1
ATOM 2408 O O . LYS A 1 309 ? 38.727 51.700 37.425 1.00 34.80 309 LYS A O 1
ATOM 2414 N N . THR A 1 310 ? 39.250 49.554 37.020 1.00 23.09 310 THR A N 1
ATOM 2415 C CA . THR A 1 310 ? 38.160 49.044 37.850 1.00 19.58 310 THR A CA 1
ATOM 2416 C C . THR A 1 310 ? 38.371 49.390 39.326 1.00 20.28 310 THR A C 1
ATOM 2417 O O . THR A 1 310 ? 37.421 49.696 40.062 1.00 15.06 310 THR A O 1
ATOM 2421 N N . LEU A 1 311 ? 39.620 49.414 39.767 1.00 16.67 311 LEU A N 1
ATOM 2422 C CA . LEU A 1 311 ? 39.936 49.784 41.117 1.00 20.24 311 LEU A CA 1
ATOM 2423 C C . LEU A 1 311 ? 39.566 51.222 41.435 1.00 24.08 311 LEU A C 1
ATOM 2424 O O . LEU A 1 311 ? 38.911 51.503 42.438 1.00 24.97 311 LEU A O 1
ATOM 2429 N N . LEU A 1 312 ? 39.891 52.107 40.497 1.00 25.69 312 LEU A N 1
ATOM 2430 C CA . LEU A 1 312 ? 39.495 53.497 40.549 1.00 19.47 312 LEU A CA 1
ATOM 2431 C C . LEU A 1 312 ? 38.007 53.646 40.615 1.00 16.80 312 LEU A C 1
ATOM 2432 O O . LEU A 1 312 ? 37.502 54.506 41.335 1.00 26.81 312 LEU A O 1
ATOM 2437 N N . ASN A 1 313 ? 37.288 52.832 39.855 1.00 13.23 313 ASN A N 1
ATOM 2438 C CA . ASN A 1 313 ? 35.847 52.946 39.888 1.00 14.55 313 ASN A CA 1
ATOM 2439 C C . ASN A 1 313 ? 35.298 52.418 41.181 1.00 17.06 313 ASN A C 1
ATOM 2440 O O . ASN A 1 313 ? 34.279 52.900 41.648 1.00 22.97 313 ASN A O 1
ATOM 2445 N N . ILE A 1 314 ? 35.930 51.392 41.752 1.00 26.25 314 ILE A N 1
ATOM 2446 C CA . ILE A 1 314 ? 35.484 50.795 43.011 1.00 26.64 314 ILE A CA 1
ATOM 2447 C C . ILE A 1 314 ? 35.626 51.8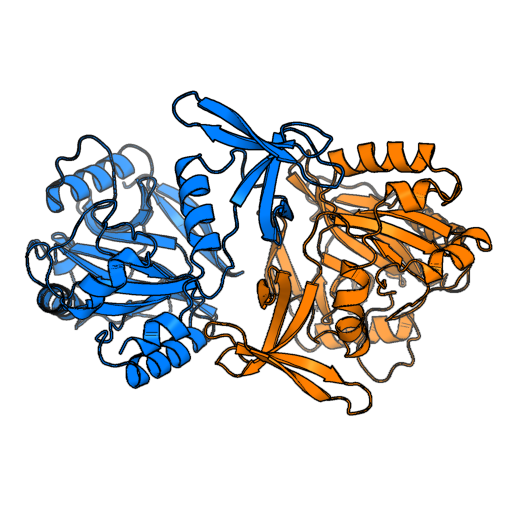14 44.125 1.00 28.96 314 ILE A C 1
ATOM 2448 O O . ILE A 1 314 ? 34.657 52.079 44.835 1.00 33.78 314 ILE A O 1
ATOM 2453 N N . GLU A 1 315 ? 36.809 52.423 44.147 1.00 26.91 315 GLU A N 1
ATOM 2454 C CA . GLU A 1 315 ? 37.142 53.513 45.035 1.00 29.82 315 GLU A CA 1
ATOM 2455 C C . GLU A 1 315 ? 36.217 54.723 44.878 1.00 36.52 315 GLU A C 1
ATOM 2456 O O . GLU A 1 315 ? 35.634 55.186 45.857 1.00 36.95 315 GLU A O 1
ATOM 2462 N N . GLU A 1 316 ? 36.047 55.277 43.673 1.00 35.13 316 GLU A N 1
ATOM 2463 C CA . GLU A 1 316 ? 35.184 56.424 43.526 1.00 17.87 316 GLU A CA 1
ATOM 2464 C C . GLU A 1 316 ? 33.726 56.243 43.859 1.00 23.38 316 GLU A C 1
ATOM 2465 O O . GLU A 1 316 ? 33.095 57.204 44.294 1.00 28.25 316 GLU A O 1
ATOM 2471 N N . ASN A 1 317 ? 33.142 55.075 43.615 1.00 20.10 317 ASN A N 1
ATOM 2472 C CA . ASN A 1 317 ? 31.802 54.747 44.081 1.00 15.98 317 ASN A CA 1
ATOM 2473 C C . ASN A 1 317 ? 30.746 55.766 43.730 1.00 20.60 317 ASN A C 1
ATOM 2474 O O . ASN A 1 317 ? 29.961 56.286 44.526 1.00 28.46 317 ASN A O 1
ATOM 2479 N N . ILE A 1 318 ? 30.765 56.034 42.423 1.00 15.21 318 ILE A N 1
ATOM 2480 C CA . ILE A 1 318 ? 29.690 56.808 41.826 1.00 16.12 318 ILE A CA 1
ATOM 2481 C C . ILE A 1 318 ? 28.466 55.905 41.761 1.00 17.26 318 ILE A C 1
ATOM 2482 O O . ILE A 1 318 ? 28.581 54.744 41.392 1.00 29.37 318 ILE A O 1
ATOM 2487 N N . THR A 1 319 ? 27.266 56.377 42.047 1.00 21.36 319 THR A N 1
ATOM 2488 C CA . THR A 1 319 ? 26.072 55.574 41.951 1.00 14.80 319 THR A CA 1
ATOM 2489 C C . THR A 1 319 ? 25.100 56.220 40.960 1.00 20.35 319 THR A C 1
ATOM 2490 O O . THR A 1 319 ? 25.278 57.378 40.592 1.00 15.67 319 THR A O 1
ATOM 2494 N N . ILE A 1 320 ? 24.036 55.557 40.503 1.00 20.58 320 ILE A N 1
ATOM 2495 C CA . ILE A 1 320 ? 23.114 56.129 39.538 1.00 26.05 320 ILE A CA 1
ATOM 2496 C C . ILE A 1 320 ? 22.309 57.241 40.168 1.00 31.77 320 ILE A C 1
ATOM 2497 O O . ILE A 1 320 ? 22.051 58.245 39.506 1.00 38.76 320 ILE A O 1
ATOM 2502 N N . ASP A 1 321 ? 22.022 57.104 41.472 1.00 36.94 321 ASP A N 1
ATOM 2503 C CA . ASP A 1 321 ? 21.272 58.123 42.202 1.00 40.04 321 ASP A CA 1
ATOM 2504 C C . ASP A 1 321 ? 22.136 59.329 42.511 1.00 29.43 321 ASP A C 1
ATOM 2505 O O . ASP A 1 321 ? 21.627 60.431 42.498 1.00 33.51 321 ASP A O 1
ATOM 2510 N N . GLU A 1 322 ? 23.421 59.178 42.818 1.00 15.51 322 GLU A N 1
ATOM 2511 C CA . GLU A 1 322 ? 24.300 60.319 42.868 1.00 18.50 322 GLU A CA 1
ATOM 2512 C C . GLU A 1 322 ? 24.240 61.028 41.518 1.00 25.01 322 GLU A C 1
ATOM 2513 O O . GLU A 1 322 ? 23.901 62.199 41.446 1.00 31.75 322 GLU A O 1
ATOM 2519 N N . LEU A 1 323 ? 24.527 60.316 40.421 1.00 28.50 323 LEU A N 1
ATOM 2520 C CA . LEU A 1 323 ? 24.547 60.866 39.088 1.00 27.57 323 LEU A CA 1
ATOM 2521 C C . LEU A 1 323 ? 23.222 61.536 38.762 1.00 30.61 323 LEU A C 1
ATOM 2522 O O . LEU A 1 323 ? 23.234 62.731 38.479 1.00 36.61 323 LEU A O 1
ATOM 2527 N N . LEU A 1 324 ? 22.064 60.892 38.829 1.00 31.75 324 LEU A N 1
ATOM 2528 C CA . LEU A 1 324 ? 20.813 61.560 38.474 1.00 37.25 324 LEU A CA 1
ATOM 2529 C C . LEU A 1 324 ? 20.330 62.685 39.390 1.00 39.90 324 LEU A C 1
ATOM 2530 O O . LEU A 1 324 ? 19.290 63.288 39.133 1.00 42.50 324 LEU A O 1
ATOM 2535 N N . ASP A 1 325 ? 21.081 63.008 40.449 1.00 44.34 325 ASP A N 1
ATOM 2536 C CA . ASP A 1 325 ? 20.733 64.046 41.413 1.00 39.72 325 ASP A CA 1
ATOM 2537 C C . ASP A 1 325 ? 21.561 65.269 41.066 1.00 35.58 325 ASP A C 1
ATOM 2538 O O . ASP A 1 325 ? 21.313 66.327 41.626 1.00 34.79 325 ASP A O 1
ATOM 2543 N N . LEU A 1 326 ? 22.602 65.169 40.223 1.00 31.99 326 LEU A N 1
ATOM 2544 C CA . LEU A 1 326 ? 23.281 66.337 39.687 1.00 32.81 326 LEU A CA 1
ATOM 2545 C C . LEU A 1 326 ? 22.375 67.200 38.795 1.00 36.54 326 LEU A C 1
ATOM 2546 O O . LEU A 1 326 ? 22.825 68.249 38.311 1.00 42.07 326 LEU A O 1
ATOM 2551 N N . PHE A 1 327 ? 21.116 66.795 38.579 1.00 29.35 327 PHE A N 1
ATOM 2552 C CA . PHE A 1 327 ? 20.239 67.366 37.582 1.00 31.97 327 PHE A CA 1
ATOM 2553 C C . PHE A 1 327 ? 18.814 67.551 38.112 1.00 33.54 327 PHE A C 1
ATOM 2554 O O . PHE A 1 327 ? 18.505 67.205 39.260 1.00 36.90 327 PHE A O 1
ATOM 2562 N N . ASN B 1 11 ? 3.389 11.003 28.506 1.00 95.76 11 ASN B N 1
ATOM 2563 C CA . ASN B 1 11 ? 4.154 11.901 27.659 1.00 90.98 11 ASN B CA 1
ATOM 2564 C C . ASN B 1 11 ? 4.520 13.070 28.531 1.00 84.45 11 ASN B C 1
ATOM 2565 O O . ASN B 1 11 ? 3.758 13.499 29.400 1.00 83.46 11 ASN B O 1
ATOM 2570 N N . ILE B 1 12 ? 5.737 13.507 28.296 1.00 72.57 12 ILE B N 1
ATOM 2571 C CA . ILE B 1 12 ? 6.306 14.612 29.034 1.00 63.44 12 ILE B CA 1
ATOM 2572 C C . ILE B 1 12 ? 6.050 15.788 28.078 1.00 56.28 12 ILE B C 1
ATOM 2573 O O . ILE B 1 12 ? 6.373 15.690 26.891 1.00 49.42 12 ILE B O 1
ATOM 2578 N N . THR B 1 13 ? 5.372 16.839 28.534 1.00 45.11 13 THR B N 1
ATOM 2579 C CA . THR B 1 13 ? 5.284 18.096 27.796 1.00 42.34 13 THR B CA 1
ATOM 2580 C C . THR B 1 13 ? 6.585 18.816 28.112 1.00 42.44 13 THR B C 1
ATOM 2581 O O . THR B 1 13 ? 6.790 19.220 29.273 1.00 48.43 13 THR B O 1
ATOM 2585 N N . THR B 1 14 ? 7.507 18.934 27.171 1.00 33.34 14 THR B N 1
ATOM 2586 C CA . THR B 1 14 ? 8.717 19.629 27.498 1.00 30.85 14 THR B CA 1
ATOM 2587 C C . THR B 1 14 ? 8.825 20.932 26.762 1.00 36.18 14 THR B C 1
ATOM 2588 O O . THR B 1 14 ? 7.946 21.279 25.976 1.00 44.95 14 THR B O 1
ATOM 2592 N N . GLU B 1 15 ? 9.957 21.588 26.967 1.00 37.77 15 GLU B N 1
ATOM 2593 C CA . GLU B 1 15 ? 10.250 22.867 26.369 1.00 35.35 15 GLU B CA 1
ATOM 2594 C C . GLU B 1 15 ? 11.744 22.937 26.566 1.00 34.20 15 GLU B C 1
ATOM 2595 O O . GLU B 1 15 ? 12.313 22.411 27.529 1.00 36.70 15 GLU B O 1
ATOM 2601 N N . ARG B 1 16 ? 12.394 23.523 25.578 1.00 35.38 16 ARG B N 1
ATOM 2602 C CA . ARG B 1 16 ? 13.842 23.605 25.483 1.00 43.50 16 ARG B CA 1
ATOM 2603 C C . ARG B 1 16 ? 14.332 24.724 26.402 1.00 35.29 16 ARG B C 1
ATOM 2604 O O . ARG B 1 16 ? 13.701 25.777 26.451 1.00 43.97 16 ARG B O 1
ATOM 2612 N N . ALA B 1 17 ? 15.400 24.464 27.145 1.00 25.91 17 ALA B N 1
ATOM 2613 C CA . ALA B 1 17 ? 15.967 25.375 28.127 1.00 20.77 17 ALA B CA 1
ATOM 2614 C C . ALA B 1 17 ? 17.470 25.182 28.059 1.00 20.53 17 ALA B C 1
ATOM 2615 O O . ALA B 1 17 ? 17.910 24.098 27.649 1.00 26.70 17 ALA B O 1
ATOM 2617 N N . VAL B 1 18 ? 18.269 26.217 28.370 1.00 22.08 18 VAL B N 1
ATOM 2618 C CA . VAL B 1 18 ? 19.723 26.142 28.220 1.00 25.59 18 VAL B CA 1
ATOM 2619 C C . VAL B 1 18 ? 20.286 26.648 29.521 1.00 20.86 18 VAL B C 1
ATOM 2620 O O . VAL B 1 18 ? 19.811 27.662 30.012 1.00 32.08 18 VAL B O 1
ATOM 2624 N N . LEU B 1 19 ? 21.239 25.974 30.127 1.00 24.00 19 LEU B N 1
ATOM 2625 C CA . LEU B 1 19 ? 21.811 26.418 31.378 1.00 23.22 19 LEU B CA 1
ATOM 2626 C C . LEU B 1 19 ? 23.259 26.746 31.137 1.00 22.09 19 LEU B C 1
ATOM 2627 O O . LEU B 1 19 ? 23.900 26.066 30.348 1.00 22.68 19 LEU B O 1
ATOM 2632 N N . THR B 1 20 ? 23.745 27.793 31.798 1.00 23.39 20 THR B N 1
ATOM 2633 C CA . THR B 1 20 ? 25.144 28.122 31.773 1.00 19.04 20 THR B CA 1
ATOM 2634 C C . THR B 1 20 ? 25.662 27.963 33.196 1.00 22.90 20 THR B C 1
ATOM 2635 O O . THR B 1 20 ? 25.051 28.450 34.153 1.00 25.35 20 THR B O 1
ATOM 2639 N N . LEU B 1 21 ? 26.771 27.248 33.311 1.00 18.41 21 LEU B N 1
ATOM 2640 C CA . LEU B 1 21 ? 27.501 27.100 34.551 1.00 13.22 21 LEU B CA 1
ATOM 2641 C C . LEU B 1 21 ? 28.931 27.379 34.210 1.00 15.59 21 LEU B C 1
ATOM 2642 O O . LEU B 1 21 ? 29.446 26.906 33.205 1.00 26.48 21 LEU B O 1
ATOM 2647 N N . ASN B 1 22 ? 29.579 28.264 34.954 1.00 11.32 22 ASN B N 1
ATOM 2648 C CA . ASN B 1 22 ? 30.998 28.523 34.820 1.00 9.17 22 ASN B CA 1
ATOM 2649 C C . ASN B 1 22 ? 31.420 28.815 33.405 1.00 6.00 22 ASN B C 1
ATOM 2650 O O . ASN B 1 22 ? 32.555 28.567 33.002 1.00 12.29 22 ASN B O 1
ATOM 2655 N N . GLY B 1 23 ? 30.499 29.439 32.693 1.00 10.35 23 GLY B N 1
ATOM 2656 C CA . GLY B 1 23 ? 30.699 29.870 31.336 1.00 18.62 23 GLY B CA 1
ATOM 2657 C C . GLY B 1 23 ? 30.300 28.824 30.321 1.00 22.26 23 GLY B C 1
ATOM 2658 O O . GLY B 1 23 ? 30.410 29.077 29.129 1.00 30.04 23 GLY B O 1
ATOM 2659 N N . LEU B 1 24 ? 29.863 27.643 30.729 1.00 20.96 24 LEU B N 1
ATOM 2660 C CA . LEU B 1 24 ? 29.586 26.553 29.820 1.00 14.06 24 LEU B CA 1
ATOM 2661 C C . LEU B 1 24 ? 28.102 26.355 29.773 1.00 10.97 24 LEU B C 1
ATOM 2662 O O . LEU B 1 24 ? 27.473 26.441 30.821 1.00 18.79 24 LEU B O 1
ATOM 2667 N N . GLN B 1 25 ? 27.505 26.151 28.597 1.00 10.42 25 GLN B N 1
ATOM 2668 C CA . GLN B 1 25 ? 26.077 25.890 28.504 1.00 7.98 25 GLN B CA 1
ATOM 2669 C C . GLN B 1 25 ? 25.690 24.410 28.508 1.00 14.60 25 GLN B C 1
ATOM 2670 O O . GLN B 1 25 ? 26.489 23.563 28.132 1.00 13.55 25 GLN B O 1
ATOM 2676 N N . ILE B 1 26 ? 24.485 24.010 28.898 1.00 16.91 26 ILE B N 1
ATOM 2677 C CA . ILE B 1 26 ? 23.995 22.654 28.703 1.00 10.29 26 ILE B CA 1
ATOM 2678 C C . ILE B 1 26 ? 22.552 22.813 28.271 1.00 13.82 26 ILE B C 1
ATOM 2679 O O . ILE B 1 26 ? 21.823 23.645 28.826 1.00 10.18 26 ILE B O 1
ATOM 2684 N N . LYS B 1 27 ? 22.146 22.075 27.241 1.00 18.30 27 LYS B N 1
ATOM 2685 C CA . LYS B 1 27 ? 20.781 22.192 26.745 1.00 24.59 27 LYS B CA 1
ATOM 2686 C C . LYS B 1 27 ? 19.948 21.065 27.340 1.00 17.87 27 LYS B C 1
ATOM 2687 O O . LYS B 1 27 ? 20.296 19.895 27.232 1.00 22.64 27 LYS B O 1
ATOM 2693 N N . LEU B 1 28 ? 18.819 21.386 27.945 1.00 19.90 28 LEU B N 1
ATOM 2694 C CA . LEU B 1 28 ? 17.994 20.410 28.605 1.00 17.85 28 LEU B CA 1
ATOM 2695 C C . LEU B 1 28 ? 16.571 20.530 28.101 1.00 25.26 28 LEU B C 1
ATOM 2696 O O . LEU B 1 28 ? 16.317 21.389 27.260 1.00 32.43 28 LEU B O 1
ATOM 2701 N N . HIS B 1 29 ? 15.645 19.642 28.506 1.00 24.48 29 HIS B N 1
ATOM 2702 C CA . HIS B 1 29 ? 14.238 19.755 28.169 1.00 22.88 29 HIS B CA 1
ATOM 2703 C C . HIS B 1 29 ? 13.604 20.060 29.475 1.00 18.07 29 HIS B C 1
ATOM 2704 O O . HIS B 1 29 ? 13.685 19.235 30.373 1.00 24.40 29 HIS B O 1
ATOM 2711 N N . LYS B 1 30 ? 13.022 21.210 29.635 1.00 22.67 30 LYS B N 1
ATOM 2712 C CA . LYS B 1 30 ? 12.385 21.533 30.884 1.00 25.26 30 LYS B CA 1
ATOM 2713 C C . LYS B 1 30 ? 11.055 20.827 30.804 1.00 28.35 30 LYS B C 1
ATOM 2714 O O . LYS B 1 30 ? 10.449 20.801 29.728 1.00 30.55 30 LYS B O 1
ATOM 2720 N N . VAL B 1 31 ? 10.592 20.272 31.910 1.00 27.36 31 VAL B N 1
ATOM 2721 C CA . VAL B 1 31 ? 9.314 19.593 31.943 1.00 22.14 31 VAL B CA 1
ATOM 2722 C C . VAL B 1 31 ? 8.298 20.604 32.403 1.00 32.77 31 VAL B C 1
ATOM 2723 O O . VAL B 1 31 ? 8.468 21.189 33.481 1.00 30.14 31 VAL B O 1
ATOM 2727 N N . VAL B 1 32 ? 7.233 20.772 31.613 1.00 38.06 32 VAL B N 1
ATOM 2728 C CA . VAL B 1 32 ? 6.318 21.874 31.831 1.00 35.40 32 VAL B CA 1
ATOM 2729 C C . VAL B 1 32 ? 4.918 21.383 32.088 1.00 37.78 32 VAL B C 1
ATOM 2730 O O . VAL B 1 32 ? 4.557 20.230 31.825 1.00 41.80 32 VAL B O 1
ATOM 2734 N N . GLY B 1 33 ? 4.136 22.308 32.619 1.00 38.42 33 GLY B N 1
ATOM 2735 C CA . GLY B 1 33 ? 2.705 22.158 32.746 1.00 40.52 33 GLY B CA 1
ATOM 2736 C C . GLY B 1 33 ? 2.374 21.020 33.663 1.00 45.19 33 GLY B C 1
ATOM 2737 O O . GLY B 1 33 ? 3.088 20.736 34.632 1.00 54.19 33 GLY B O 1
ATOM 2738 N N . GLU B 1 34 ? 1.289 20.353 33.300 1.00 48.93 34 GLU B N 1
ATOM 2739 C CA . GLU B 1 34 ? 0.857 19.146 33.973 1.00 51.61 34 GLU B CA 1
ATOM 2740 C C . GLU B 1 34 ? 1.950 18.155 34.300 1.00 42.66 34 GLU B C 1
ATOM 2741 O O . GLU B 1 34 ? 2.096 17.775 35.461 1.00 49.12 34 GLU B O 1
ATOM 2747 N N . SER B 1 35 ? 2.740 17.772 33.293 1.00 35.70 35 SER B N 1
ATOM 2748 C CA . SER B 1 35 ? 3.848 16.848 33.504 1.00 36.35 35 SER B CA 1
ATOM 2749 C C . SER B 1 35 ? 4.770 17.274 34.649 1.00 41.21 35 SER B C 1
ATOM 2750 O O . SER B 1 35 ? 5.259 16.419 35.385 1.00 52.26 35 SER B O 1
ATOM 2753 N N . ARG B 1 36 ? 4.982 18.582 34.871 1.00 41.31 36 ARG B N 1
ATOM 2754 C CA . ARG B 1 36 ? 5.882 19.053 35.915 1.00 39.60 36 ARG B CA 1
ATOM 2755 C C . ARG B 1 36 ? 5.214 18.768 37.253 1.00 42.12 36 ARG B C 1
ATOM 2756 O O . ARG B 1 36 ? 5.772 18.156 38.173 1.00 44.95 36 ARG B O 1
ATOM 2764 N N . ASP B 1 37 ? 3.932 19.134 37.301 1.00 38.39 37 ASP B N 1
ATOM 2765 C CA . ASP B 1 37 ? 3.153 19.024 38.527 1.00 44.21 37 ASP B CA 1
ATOM 2766 C C . ASP B 1 37 ? 3.073 17.598 39.035 1.00 39.43 37 ASP B C 1
ATOM 2767 O O . ASP B 1 37 ? 3.172 17.294 40.230 1.00 34.12 37 ASP B O 1
ATOM 2772 N N . ASP B 1 38 ? 2.893 16.760 38.024 1.00 43.48 38 ASP B N 1
ATOM 2773 C CA . ASP B 1 38 ? 2.855 15.315 38.145 1.00 51.25 38 ASP B CA 1
ATOM 2774 C C . ASP B 1 38 ? 4.179 14.827 38.758 1.00 48.41 38 ASP B C 1
ATOM 2775 O O . ASP B 1 38 ? 4.202 14.305 39.890 1.00 44.35 38 ASP B O 1
ATOM 2780 N N . ILE B 1 39 ? 5.313 15.051 38.075 1.00 36.53 39 ILE B N 1
ATOM 2781 C CA . ILE B 1 39 ? 6.602 14.539 38.507 1.00 24.49 39 ILE B CA 1
ATOM 2782 C C . ILE B 1 39 ? 6.868 15.032 39.922 1.00 30.85 39 ILE B C 1
ATOM 2783 O O . ILE B 1 39 ? 7.202 14.251 40.820 1.00 34.45 39 ILE B O 1
ATOM 2788 N N . VAL B 1 40 ? 6.560 16.305 40.170 1.00 29.51 40 VAL B N 1
ATOM 2789 C CA . VAL B 1 40 ? 6.763 16.896 41.480 1.00 28.05 40 VAL B CA 1
ATOM 2790 C C . VAL B 1 40 ? 5.876 16.257 42.523 1.00 27.41 40 VAL B C 1
ATOM 2791 O O . VAL B 1 40 ? 6.251 16.176 43.696 1.00 27.06 40 VAL B O 1
ATOM 2795 N N . ALA B 1 41 ? 4.688 15.801 42.136 1.00 34.05 41 ALA B N 1
ATOM 2796 C CA . ALA B 1 41 ? 3.790 15.153 43.083 1.00 35.35 41 ALA B CA 1
ATOM 2797 C C . ALA B 1 41 ? 4.255 13.753 43.438 1.00 34.57 41 ALA B C 1
ATOM 2798 O O . ALA B 1 41 ? 4.242 13.388 44.618 1.00 34.47 41 ALA B O 1
ATOM 2800 N N . LYS B 1 42 ? 4.722 12.978 42.454 1.00 26.97 42 LYS B N 1
ATOM 2801 C CA . LYS B 1 42 ? 5.247 11.640 42.713 1.00 26.53 42 LYS B CA 1
ATOM 2802 C C . LYS B 1 42 ? 6.384 11.657 43.712 1.00 30.24 42 LYS B C 1
ATOM 2803 O O . LYS B 1 42 ? 6.461 10.829 44.625 1.00 34.91 42 LYS B O 1
ATOM 2809 N N . MET B 1 43 ? 7.257 12.654 43.526 1.00 35.49 43 MET B N 1
ATOM 2810 C CA . MET B 1 43 ? 8.412 12.845 44.388 1.00 27.84 43 MET B CA 1
ATOM 2811 C C . MET B 1 43 ? 8.000 13.275 45.783 1.00 26.35 43 MET B C 1
ATOM 2812 O O . MET B 1 43 ? 8.652 12.902 46.760 1.00 30.47 43 MET B O 1
ATOM 2817 N N . LYS B 1 44 ? 6.903 14.014 45.946 1.00 29.67 44 LYS B N 1
ATOM 2818 C CA . LYS B 1 44 ? 6.531 14.484 47.279 1.00 35.39 44 LYS B CA 1
ATOM 2819 C C . LYS B 1 44 ? 6.142 13.244 48.067 1.00 36.28 44 LYS B C 1
ATOM 2820 O O . LYS B 1 44 ? 6.637 12.985 49.166 1.00 45.08 44 LYS B O 1
ATOM 2826 N N . ASP B 1 45 ? 5.368 12.405 47.373 1.00 43.64 45 ASP B N 1
ATOM 2827 C CA . ASP B 1 45 ? 4.838 11.155 47.882 1.00 44.16 45 ASP B CA 1
ATOM 2828 C C . ASP B 1 45 ? 5.930 10.143 48.225 1.00 34.70 45 ASP B C 1
ATOM 2829 O O . ASP B 1 45 ? 5.971 9.606 49.336 1.00 28.84 45 ASP B O 1
ATOM 2834 N N . LEU B 1 46 ? 6.837 9.891 47.284 1.00 24.63 46 LEU B N 1
ATOM 2835 C CA . LEU B 1 46 ? 7.920 8.961 47.538 1.00 28.36 46 LEU B CA 1
ATOM 2836 C C . LEU B 1 46 ? 8.817 9.439 48.665 1.00 32.92 46 LEU B C 1
ATOM 2837 O O . LEU B 1 46 ? 9.366 8.638 49.427 1.00 36.70 46 LEU B O 1
ATOM 2842 N N . ALA B 1 47 ? 9.001 10.757 48.796 1.00 29.21 47 ALA B N 1
ATOM 2843 C CA . ALA B 1 47 ? 9.853 11.233 49.869 1.00 25.65 47 ALA B CA 1
ATOM 2844 C C . ALA B 1 47 ? 9.056 11.268 51.157 1.00 25.55 47 ALA B C 1
ATOM 2845 O O . ALA B 1 47 ? 9.662 11.475 52.209 1.00 23.45 47 ALA B O 1
ATOM 2847 N N . MET B 1 48 ? 7.735 11.032 51.103 1.00 31.35 48 MET B N 1
ATOM 2848 C CA . MET B 1 48 ? 6.813 11.088 52.240 1.00 37.57 48 MET B CA 1
ATOM 2849 C C . MET B 1 48 ? 6.790 12.422 52.956 1.00 40.64 48 MET B C 1
ATOM 2850 O O . MET B 1 48 ? 6.578 12.525 54.166 1.00 46.36 48 MET B O 1
ATOM 2855 N N . ASP B 1 49 ? 6.948 13.500 52.187 1.00 43.74 49 ASP B N 1
ATOM 2856 C CA . ASP B 1 49 ? 7.088 14.821 52.760 1.00 37.63 49 ASP B CA 1
ATOM 2857 C C . ASP B 1 49 ? 5.726 15.370 53.125 1.00 39.59 49 ASP B C 1
ATOM 2858 O O . ASP B 1 49 ? 4.889 15.593 52.257 1.00 38.28 49 ASP B O 1
ATOM 2863 N N . ASP B 1 50 ? 5.522 15.627 54.417 1.00 46.20 50 ASP B N 1
ATOM 2864 C CA . ASP B 1 50 ? 4.216 16.083 54.908 1.00 50.81 50 ASP B CA 1
ATOM 2865 C C . ASP B 1 50 ? 4.016 17.586 54.788 1.00 49.40 50 ASP B C 1
ATOM 2866 O O . ASP B 1 50 ? 2.944 18.106 55.088 1.00 46.25 50 ASP B O 1
ATOM 2871 N N . HIS B 1 51 ? 5.066 18.307 54.389 1.00 47.69 51 HIS B N 1
ATOM 2872 C CA . HIS B 1 51 ? 5.043 19.760 54.306 1.00 42.66 51 HIS B CA 1
ATOM 2873 C C . HIS B 1 51 ? 3.927 20.317 53.440 1.00 43.04 51 HIS B C 1
ATOM 2874 O O . HIS B 1 51 ? 3.535 19.721 52.449 1.00 38.08 51 HIS B O 1
ATOM 2881 N N . LYS B 1 52 ? 3.446 21.491 53.852 1.00 47.88 52 LYS B N 1
ATOM 2882 C CA . LYS B 1 52 ? 2.372 22.189 53.150 1.00 46.22 52 LYS B CA 1
ATOM 2883 C C . LYS B 1 52 ? 2.759 22.817 51.813 1.00 42.06 52 LYS B C 1
ATOM 2884 O O . LYS B 1 52 ? 1.935 23.011 50.930 1.00 46.32 52 LYS B O 1
ATOM 2890 N N . PHE B 1 53 ? 4.039 23.138 51.634 1.00 40.37 53 PHE B N 1
ATOM 2891 C CA . PHE B 1 53 ? 4.541 23.881 50.478 1.00 38.85 53 PHE B CA 1
ATOM 2892 C C . PHE B 1 53 ? 5.521 22.999 49.732 1.00 38.60 53 PHE B C 1
ATOM 2893 O O . PHE B 1 53 ? 6.106 22.138 50.401 1.00 43.08 53 PHE B O 1
ATOM 2901 N N . PRO B 1 54 ? 5.737 23.176 48.409 1.00 33.20 54 PRO B N 1
ATOM 2902 C CA . PRO B 1 54 ? 6.783 22.503 47.634 1.00 30.63 54 PRO B CA 1
ATOM 2903 C C . PRO B 1 54 ? 8.209 22.641 48.174 1.00 32.29 54 PRO B C 1
ATOM 2904 O O . PRO B 1 54 ? 8.566 23.685 48.729 1.00 39.48 54 PRO B O 1
ATOM 2908 N N . ARG B 1 55 ? 9.006 21.573 48.083 1.00 31.54 55 ARG B N 1
ATOM 2909 C CA . ARG B 1 55 ? 10.336 21.486 48.676 1.00 28.28 55 ARG B CA 1
ATOM 2910 C C . ARG B 1 55 ? 11.038 20.380 47.949 1.00 22.19 55 ARG B C 1
ATOM 2911 O O . ARG B 1 55 ? 10.421 19.384 47.572 1.00 26.23 55 ARG B O 1
ATOM 2919 N N . LEU B 1 56 ? 12.331 20.540 47.747 1.00 25.48 56 LEU B N 1
ATOM 2920 C CA . LEU B 1 56 ? 13.165 19.391 47.505 1.00 24.61 56 LEU B CA 1
ATOM 2921 C C . LEU B 1 56 ? 13.294 18.597 48.794 1.00 29.41 56 LEU B C 1
ATOM 2922 O O . LEU B 1 56 ? 13.374 19.179 49.878 1.00 28.03 56 LEU B O 1
ATOM 2927 N N . PRO B 1 57 ? 13.334 17.265 48.740 1.00 33.48 57 PRO B N 1
ATOM 2928 C CA . PRO B 1 57 ? 13.610 16.449 49.911 1.00 27.19 57 PRO B CA 1
ATOM 2929 C C . PRO B 1 57 ? 15.097 16.398 50.279 1.00 29.23 57 PRO B C 1
ATOM 2930 O O . PRO B 1 57 ? 15.751 15.350 50.168 1.00 32.60 57 PRO B O 1
ATOM 2934 N N . GLY B 1 58 ? 15.657 17.523 50.723 1.00 24.64 58 GLY B N 1
ATOM 2935 C CA . GLY B 1 58 ? 17.083 17.601 50.987 1.00 15.27 58 GLY B CA 1
ATOM 2936 C C . GLY B 1 58 ? 17.376 18.702 51.981 1.00 16.44 58 GLY B C 1
ATOM 2937 O O . GLY B 1 58 ? 16.548 19.591 52.181 1.00 20.09 58 GLY B O 1
ATOM 2938 N N . PRO B 1 59 ? 18.501 18.688 52.675 1.00 18.37 59 PRO B N 1
ATOM 2939 C CA . PRO B 1 59 ? 18.866 19.696 53.659 1.00 21.42 59 PRO B CA 1
ATOM 2940 C C . PRO B 1 59 ? 19.564 20.913 53.100 1.00 21.59 59 PRO B C 1
ATOM 2941 O O . PRO B 1 59 ? 20.341 20.838 52.147 1.00 20.79 59 PRO B O 1
ATOM 2945 N N . ASN B 1 60 ? 19.316 22.051 53.731 1.00 26.06 60 ASN B N 1
ATOM 2946 C CA . ASN B 1 60 ? 19.936 23.298 53.317 1.00 19.91 60 ASN B CA 1
ATOM 2947 C C . ASN B 1 60 ? 20.888 23.717 54.408 1.00 18.16 60 ASN B C 1
ATOM 2948 O O . ASN B 1 60 ? 20.424 23.909 55.535 1.00 16.30 60 ASN B O 1
ATOM 2953 N N . PRO B 1 61 ? 22.191 23.806 54.162 1.00 14.99 61 PRO B N 1
ATOM 2954 C CA . PRO B 1 61 ? 23.161 24.134 55.178 1.00 10.68 61 PRO B CA 1
ATOM 2955 C C . PRO B 1 61 ? 23.016 25.533 55.750 1.00 21.54 61 PRO B C 1
ATOM 2956 O O . PRO B 1 61 ? 22.415 26.436 55.178 1.00 26.53 61 PRO B O 1
ATOM 2960 N N . VAL B 1 62 ? 23.597 25.704 56.927 1.00 26.04 62 VAL B N 1
ATOM 2961 C CA . VAL B 1 62 ? 23.668 26.975 57.637 1.00 17.26 62 VAL B CA 1
ATOM 2962 C C . VAL B 1 62 ? 25.131 27.386 57.742 1.00 18.01 62 VAL B C 1
ATOM 2963 O O . VAL B 1 62 ? 26.026 26.530 57.700 1.00 27.89 62 VAL B O 1
ATOM 2967 N N . SER B 1 63 ? 25.500 28.656 57.755 1.00 16.47 63 SER B N 1
ATOM 2968 C CA . SER B 1 63 ? 26.889 28.999 57.994 1.00 17.32 63 SER B CA 1
ATOM 2969 C C . SER B 1 63 ? 27.337 28.634 59.381 1.00 17.45 63 SER B C 1
ATOM 2970 O O . SER B 1 63 ? 26.607 28.797 60.342 1.00 22.17 63 SER B O 1
ATOM 2973 N N . ILE B 1 64 ? 28.548 28.123 59.451 1.00 16.50 64 ILE B N 1
ATOM 2974 C CA . ILE B 1 64 ? 29.129 27.752 60.706 1.00 16.79 64 ILE B CA 1
ATOM 2975 C C . ILE B 1 64 ? 29.455 28.993 61.521 1.00 25.34 64 ILE B C 1
ATOM 2976 O O . ILE B 1 64 ? 29.915 30.030 61.029 1.00 24.91 64 ILE B O 1
ATOM 2981 N N . GLU B 1 65 ? 29.220 28.831 62.816 1.00 26.13 65 GLU B N 1
ATOM 2982 C CA . GLU B 1 65 ? 29.533 29.839 63.809 1.00 22.48 65 GLU B CA 1
ATOM 2983 C C . GLU B 1 65 ? 30.367 29.165 64.880 1.00 27.61 65 GLU B C 1
ATOM 2984 O O . GLU B 1 65 ? 30.229 27.961 65.109 1.00 33.29 65 GLU B O 1
ATOM 2990 N N . ARG B 1 66 ? 31.183 29.929 65.609 1.00 25.53 66 ARG B N 1
ATOM 2991 C CA . ARG B 1 66 ? 32.0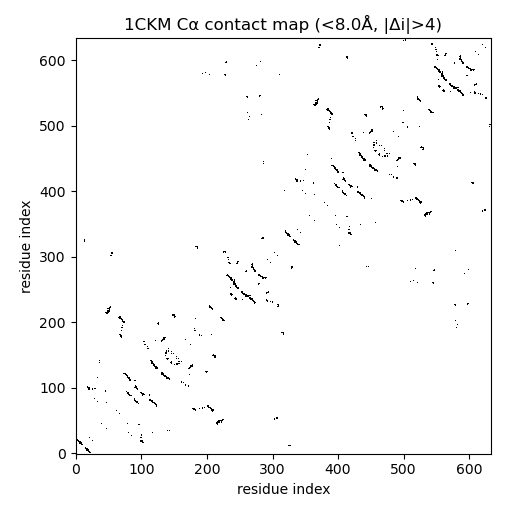60 29.388 66.645 1.00 30.10 66 ARG B CA 1
ATOM 2992 C C . ARG B 1 66 ? 31.343 28.691 67.798 1.00 25.00 66 ARG B C 1
ATOM 2993 O O . ARG B 1 66 ? 31.893 27.818 68.466 1.00 29.61 66 ARG B O 1
ATOM 3001 N N . LYS B 1 67 ? 30.074 28.991 68.015 1.00 22.97 67 LYS B N 1
ATOM 3002 C CA . LYS B 1 67 ? 29.271 28.306 68.994 1.00 23.07 67 LYS B CA 1
ATOM 3003 C C . LYS B 1 67 ? 29.071 26.844 68.565 1.00 26.94 67 LYS B C 1
ATOM 3004 O O . LYS B 1 67 ? 28.702 25.995 69.370 1.00 29.78 67 LYS B O 1
ATOM 3010 N N . ASP B 1 68 ? 29.284 26.511 67.297 1.00 23.72 68 ASP B N 1
ATOM 3011 C CA . ASP B 1 68 ? 29.040 25.165 66.856 1.00 19.13 68 ASP B CA 1
ATOM 3012 C C . ASP B 1 68 ? 30.264 24.363 67.179 1.00 20.40 68 ASP B C 1
ATOM 3013 O O . ASP B 1 68 ? 30.158 23.153 67.366 1.00 28.40 68 ASP B O 1
ATOM 3018 N N . PHE B 1 69 ? 31.410 25.006 67.377 1.00 12.78 69 PHE B N 1
ATOM 3019 C CA . PHE B 1 69 ? 32.638 24.272 67.607 1.00 18.97 69 PHE B CA 1
ATOM 3020 C C . PHE B 1 69 ? 32.634 23.233 68.739 1.00 26.99 69 PHE B C 1
ATOM 3021 O O . PHE B 1 69 ? 33.419 22.290 68.727 1.00 33.25 69 PHE B O 1
ATOM 3029 N N . GLU B 1 70 ? 31.737 23.336 69.718 1.00 33.87 70 GLU B N 1
ATOM 3030 C CA . GLU B 1 70 ? 31.661 22.366 70.790 1.00 34.96 70 GLU B CA 1
ATOM 3031 C C . GLU B 1 70 ? 30.866 21.173 70.296 1.00 36.52 70 GLU B C 1
ATOM 3032 O O . GLU B 1 70 ? 31.205 20.025 70.577 1.00 37.80 70 GLU B O 1
ATOM 3038 N N . LYS B 1 71 ? 29.827 21.409 69.494 1.00 34.35 71 LYS B N 1
ATOM 3039 C CA . LYS B 1 71 ? 28.968 20.352 68.992 1.00 30.68 71 LYS B CA 1
ATOM 3040 C C . LYS B 1 71 ? 29.769 19.418 68.090 1.00 32.38 71 LYS B C 1
ATOM 3041 O O . LYS B 1 71 ? 29.614 18.192 68.121 1.00 38.50 71 LYS B O 1
ATOM 3047 N N . LEU B 1 72 ? 30.686 20.011 67.331 1.00 25.30 72 LEU B N 1
ATOM 3048 C CA . LEU B 1 72 ? 31.513 19.274 66.397 1.00 25.19 72 LEU B CA 1
ATOM 3049 C C . LEU B 1 72 ? 32.561 18.443 67.104 1.00 27.47 72 LEU B C 1
ATOM 3050 O O . LEU B 1 72 ? 33.166 17.570 66.497 1.00 32.89 72 LEU B O 1
ATOM 3055 N N . LYS B 1 73 ? 32.839 18.682 68.382 1.00 32.73 73 LYS B N 1
ATOM 3056 C CA . LYS B 1 73 ? 33.868 17.930 69.092 1.00 30.49 73 LYS B CA 1
ATOM 3057 C C . LYS B 1 73 ? 33.229 16.772 69.842 1.00 34.92 73 LYS B C 1
ATOM 3058 O O . LYS B 1 73 ? 33.920 15.901 70.365 1.00 41.29 73 LYS B O 1
ATOM 3064 N N . GLN B 1 74 ? 31.904 16.716 69.913 1.00 29.44 74 GLN B N 1
ATOM 3065 C CA . GLN B 1 74 ? 31.254 15.710 70.704 1.00 30.85 74 GLN B CA 1
ATOM 3066 C C . GLN B 1 74 ? 30.215 14.934 69.897 1.00 35.60 74 GLN B C 1
ATOM 3067 O O . GLN B 1 74 ? 29.402 14.194 70.454 1.00 41.08 74 GLN B O 1
ATOM 3073 N N . ASN B 1 75 ? 30.154 15.107 68.580 1.00 36.29 75 ASN B N 1
ATOM 3074 C CA . ASN B 1 75 ? 29.380 14.216 67.725 1.00 26.56 75 ASN B CA 1
ATOM 3075 C C . ASN B 1 75 ? 30.234 13.961 66.515 1.00 27.50 75 ASN B C 1
ATOM 3076 O O . ASN B 1 75 ? 31.240 14.646 66.291 1.00 33.50 75 ASN B O 1
ATOM 3081 N N . LYS B 1 76 ? 29.846 12.947 65.745 1.00 29.54 76 LYS B N 1
ATOM 3082 C CA . LYS B 1 76 ? 30.620 12.556 64.586 1.00 31.35 76 LYS B CA 1
ATOM 3083 C C . LYS B 1 76 ? 30.003 13.206 63.349 1.00 28.06 76 LYS B C 1
ATOM 3084 O O . LYS B 1 76 ? 28.787 13.112 63.076 1.00 28.69 76 LYS B O 1
ATOM 3090 N N . TYR B 1 77 ? 30.928 13.790 62.590 1.00 19.70 77 TYR B N 1
ATOM 3091 C CA . TYR B 1 77 ? 30.647 14.547 61.396 1.00 16.94 77 TYR B CA 1
ATOM 3092 C C . TYR B 1 77 ? 31.621 14.120 60.327 1.00 15.41 77 TYR B C 1
ATOM 3093 O O . TYR B 1 77 ? 32.773 13.758 60.623 1.00 15.61 77 TYR B O 1
ATOM 3102 N N . VAL B 1 78 ? 31.139 14.199 59.088 1.00 8.57 78 VAL B N 1
ATOM 3103 C CA . VAL B 1 78 ? 32.018 14.110 57.933 1.00 14.98 78 VAL B CA 1
ATOM 3104 C C . VAL B 1 78 ? 32.118 15.415 57.130 1.00 18.75 78 VAL B C 1
ATOM 3105 O O . VAL B 1 78 ? 31.257 16.294 57.258 1.00 22.59 78 VAL B O 1
ATOM 3109 N N . VAL B 1 79 ? 33.158 15.580 56.317 1.00 14.88 79 VAL B N 1
ATOM 3110 C CA . VAL B 1 79 ? 33.449 16.783 55.546 1.00 10.46 79 VAL B CA 1
ATOM 3111 C C . VAL B 1 79 ? 33.698 16.476 54.061 1.00 18.30 79 VAL B C 1
ATOM 3112 O O . VAL B 1 79 ? 34.397 15.517 53.705 1.00 14.81 79 VAL B O 1
ATOM 3116 N N . SER B 1 80 ? 33.146 17.260 53.139 1.00 16.26 80 SER B N 1
ATOM 3117 C CA . SER B 1 80 ? 33.632 17.271 51.779 1.00 13.99 80 SER B CA 1
ATOM 3118 C C . SER B 1 80 ? 33.699 18.692 51.234 1.00 15.94 80 SER B C 1
ATOM 3119 O O . SER B 1 80 ? 33.279 19.645 51.878 1.00 17.21 80 SER B O 1
ATOM 3122 N N . GLU B 1 81 ? 34.250 18.859 50.037 1.00 16.20 81 GLU B N 1
ATOM 3123 C CA . GLU B 1 81 ? 34.357 20.148 49.388 1.00 11.16 81 GLU B CA 1
ATOM 3124 C C . GLU B 1 81 ? 32.959 20.649 49.081 1.00 17.15 81 GLU B C 1
ATOM 3125 O O . GLU B 1 81 ? 32.054 19.821 48.937 1.00 22.84 81 GLU B O 1
ATOM 3131 N N . LYS B 1 82 ? 32.703 21.958 49.082 1.00 18.39 82 LYS B N 1
ATOM 3132 C CA . LYS B 1 82 ? 31.391 22.496 48.795 1.00 15.68 82 LYS B CA 1
ATOM 3133 C C . LYS B 1 82 ? 31.362 22.725 47.298 1.00 19.61 82 LYS B C 1
ATOM 3134 O O . LYS B 1 82 ? 31.981 23.669 46.820 1.00 26.51 82 LYS B O 1
ATOM 3140 N N . THR B 1 83 ? 30.722 21.845 46.531 1.00 21.08 83 THR B N 1
ATOM 3141 C CA . THR B 1 83 ? 30.677 22.002 45.077 1.00 24.35 83 THR B CA 1
ATOM 3142 C C . THR B 1 83 ? 29.878 23.257 44.706 1.00 25.13 83 THR B C 1
ATOM 3143 O O . THR B 1 83 ? 28.787 23.466 45.247 1.00 20.90 83 THR B O 1
ATOM 3147 N N . ASP B 1 84 ? 30.401 24.049 43.765 1.00 17.66 84 ASP B N 1
ATOM 3148 C CA . ASP B 1 84 ? 29.688 25.208 43.277 1.00 20.00 84 ASP B CA 1
ATOM 3149 C C . ASP B 1 84 ? 29.064 24.949 41.909 1.00 14.66 84 ASP B C 1
ATOM 3150 O O . ASP B 1 84 ? 29.673 25.154 40.854 1.00 20.08 84 ASP B O 1
ATOM 3155 N N . GLY B 1 85 ? 27.810 24.577 41.912 1.00 10.99 85 GLY B N 1
ATOM 3156 C CA . GLY B 1 85 ? 27.078 24.277 40.692 1.00 10.36 85 GLY B CA 1
ATOM 3157 C C . GLY B 1 85 ? 25.613 24.586 40.974 1.00 12.78 85 GLY B C 1
ATOM 3158 O O . GLY B 1 85 ? 25.373 25.555 41.660 1.00 27.62 85 GLY B O 1
ATOM 3159 N N . ILE B 1 86 ? 24.575 23.849 40.569 1.00 19.67 86 ILE B N 1
ATOM 3160 C CA . ILE B 1 86 ? 23.214 24.122 41.014 1.00 12.35 86 ILE B CA 1
ATOM 3161 C C . ILE B 1 86 ? 22.787 22.877 41.784 1.00 17.19 86 ILE B C 1
ATOM 3162 O O . ILE B 1 86 ? 23.127 21.745 41.455 1.00 21.28 86 ILE B O 1
ATOM 3167 N N . ARG B 1 87 ? 22.056 23.087 42.858 1.00 17.92 87 ARG B N 1
ATOM 3168 C CA . ARG B 1 87 ? 21.500 22.029 43.664 1.00 20.06 87 ARG B CA 1
ATOM 3169 C C . ARG B 1 87 ? 20.415 21.339 42.891 1.00 20.72 87 ARG B C 1
ATOM 3170 O O . ARG B 1 87 ? 19.530 22.032 42.403 1.00 32.27 87 ARG B O 1
ATOM 3178 N N . PHE B 1 88 ? 20.444 20.022 42.764 1.00 27.88 88 PHE B N 1
ATOM 3179 C CA . PHE B 1 88 ? 19.327 19.291 42.187 1.00 20.16 88 PHE B CA 1
ATOM 3180 C C . PHE B 1 88 ? 19.019 18.042 42.998 1.00 16.26 88 PHE B C 1
ATOM 3181 O O . PHE B 1 88 ? 19.878 17.465 43.683 1.00 19.16 88 PHE B O 1
ATOM 3189 N N . MET B 1 89 ? 17.738 17.720 42.976 1.00 15.49 89 MET B N 1
ATOM 3190 C CA . MET B 1 89 ? 17.291 16.406 43.383 1.00 24.85 89 MET B CA 1
ATOM 3191 C C . MET B 1 89 ? 17.274 15.522 42.140 1.00 25.79 89 MET B C 1
ATOM 3192 O O . MET B 1 89 ? 16.668 15.937 41.148 1.00 27.76 89 MET B O 1
ATOM 3197 N N . MET B 1 90 ? 17.943 14.364 42.106 1.00 21.91 90 MET B N 1
ATOM 3198 C CA . MET B 1 90 ? 17.779 13.464 40.980 1.00 19.73 90 MET B CA 1
ATOM 3199 C C . MET B 1 90 ? 16.658 12.499 41.328 1.00 21.65 90 MET B C 1
ATOM 3200 O O . MET B 1 90 ? 16.691 11.895 42.413 1.00 20.45 90 MET B O 1
ATOM 3205 N N . PHE B 1 91 ? 15.679 12.368 40.434 1.00 19.09 91 PHE B N 1
ATOM 3206 C CA . PHE B 1 91 ? 14.501 11.575 40.684 1.00 18.59 91 PHE B CA 1
ATOM 3207 C C . PHE B 1 91 ? 14.256 10.623 39.525 1.00 22.73 91 PHE B C 1
ATOM 3208 O O . PHE B 1 91 ? 13.963 11.042 38.392 1.00 26.91 91 PHE B O 1
ATOM 3216 N N . PHE B 1 92 ? 14.400 9.330 39.821 1.00 25.36 92 PHE B N 1
ATOM 3217 C CA . PHE B 1 92 ? 14.253 8.284 38.815 1.00 22.76 92 PHE B CA 1
ATOM 3218 C C . PHE B 1 92 ? 12.904 7.674 39.083 1.00 21.08 92 PHE B C 1
ATOM 3219 O O . PHE B 1 92 ? 12.670 7.309 40.231 1.00 27.51 92 PHE B O 1
ATOM 3227 N N . THR B 1 93 ? 12.026 7.573 38.091 1.00 26.08 93 THR B N 1
ATOM 3228 C CA . THR B 1 93 ? 10.663 7.104 38.273 1.00 19.67 93 THR B CA 1
ATOM 3229 C C . THR B 1 93 ? 10.150 6.677 36.900 1.00 20.29 93 THR B C 1
ATOM 3230 O O . THR B 1 93 ? 10.892 6.651 35.909 1.00 27.77 93 THR B O 1
ATOM 3234 N N . ARG B 1 94 ? 8.876 6.338 36.778 1.00 22.58 94 ARG B N 1
ATOM 3235 C CA . ARG B 1 94 ? 8.319 5.893 35.513 1.00 29.46 94 ARG B CA 1
ATOM 3236 C C . ARG B 1 94 ? 7.176 6.801 35.185 1.00 29.70 94 ARG B C 1
ATOM 3237 O O . ARG B 1 94 ? 6.266 6.917 36.003 1.00 32.34 94 ARG B O 1
ATOM 3245 N N . VAL B 1 95 ? 7.158 7.428 34.019 1.00 38.90 95 VAL B N 1
ATOM 3246 C CA . VAL B 1 95 ? 6.097 8.355 33.671 1.00 45.75 95 VAL B CA 1
ATOM 3247 C C . VAL B 1 95 ? 5.314 7.726 32.552 1.00 49.92 95 VAL B C 1
ATOM 3248 O O . VAL B 1 95 ? 5.814 7.488 31.451 1.00 51.62 95 VAL B O 1
ATOM 3252 N N . PHE B 1 96 ? 4.041 7.495 32.869 1.00 58.81 96 PHE B N 1
ATOM 3253 C CA . PHE B 1 96 ? 3.082 6.902 31.947 1.00 68.16 96 PHE B CA 1
ATOM 3254 C C . PHE B 1 96 ? 3.669 5.598 31.411 1.00 65.25 96 PHE B C 1
ATOM 3255 O O . PHE B 1 96 ? 3.740 5.353 30.212 1.00 61.01 96 PHE B O 1
ATOM 3263 N N . GLY B 1 97 ? 4.201 4.841 32.381 1.00 63.53 97 GLY B N 1
ATOM 3264 C CA . GLY B 1 97 ? 4.805 3.546 32.141 1.00 55.18 97 GLY B CA 1
ATOM 3265 C C . GLY B 1 97 ? 6.287 3.653 31.824 1.00 55.17 97 GLY B C 1
ATOM 3266 O O . GLY B 1 97 ? 7.018 2.680 32.031 1.00 53.60 97 GLY B O 1
ATOM 3267 N N . PHE B 1 98 ? 6.810 4.800 31.372 1.00 56.99 98 PHE B N 1
ATOM 3268 C CA . PHE B 1 98 ? 8.180 4.855 30.858 1.00 53.89 98 PHE B CA 1
ATOM 3269 C C . PHE B 1 98 ? 9.203 5.366 31.847 1.00 48.00 98 PHE B C 1
ATOM 3270 O O . PHE B 1 98 ? 8.930 6.290 32.607 1.00 51.23 98 PHE B O 1
ATOM 3278 N N . LYS B 1 99 ? 10.402 4.817 31.786 1.00 39.22 99 LYS B N 1
ATOM 3279 C CA . LYS B 1 99 ? 11.482 5.149 32.689 1.00 38.68 99 LYS B CA 1
ATOM 3280 C C . LYS B 1 99 ? 11.949 6.579 32.498 1.00 41.85 99 LYS B C 1
ATOM 3281 O O . LYS B 1 99 ? 12.597 6.866 31.486 1.00 45.57 99 LYS B O 1
ATOM 3287 N N . VAL B 1 100 ? 11.726 7.477 33.475 1.00 47.77 100 VAL B N 1
ATOM 3288 C CA . VAL B 1 100 ? 12.185 8.868 33.385 1.00 43.09 100 VAL B CA 1
ATOM 3289 C C . VAL B 1 100 ? 13.169 9.260 34.500 1.00 31.64 100 VAL B C 1
ATOM 3290 O O . VAL B 1 100 ? 12.862 9.090 35.684 1.00 26.48 100 VAL B O 1
ATOM 3294 N N . CYS B 1 101 ? 14.343 9.768 34.129 1.00 29.59 101 CYS B N 1
ATOM 3295 C CA . CYS B 1 101 ? 15.240 10.447 35.067 1.00 30.83 101 CYS B CA 1
ATOM 3296 C C . CYS B 1 101 ? 15.069 11.973 34.983 1.00 34.48 101 CYS B C 1
ATOM 3297 O O . CYS B 1 101 ? 15.425 12.606 33.972 1.00 33.22 101 CYS B O 1
ATOM 3300 N N . THR B 1 102 ? 14.494 12.587 36.019 1.00 28.10 102 THR B N 1
ATOM 3301 C CA . THR B 1 102 ? 14.442 14.029 36.077 1.00 20.72 102 THR B CA 1
ATOM 3302 C C . THR B 1 102 ? 15.462 14.615 37.063 1.00 22.20 102 THR B C 1
ATOM 3303 O O . THR B 1 102 ? 15.851 13.943 38.019 1.00 27.90 102 THR B O 1
ATOM 3307 N N . ILE B 1 103 ? 16.002 15.820 36.846 1.00 21.95 103 ILE B N 1
ATOM 3308 C CA . ILE B 1 103 ? 16.647 16.625 37.886 1.00 13.80 103 ILE B CA 1
ATOM 3309 C C . ILE B 1 103 ? 15.673 17.745 38.290 1.00 21.28 103 ILE B C 1
ATOM 3310 O O . ILE B 1 103 ? 14.914 18.241 37.450 1.00 29.36 103 ILE B O 1
ATOM 3315 N N . ILE B 1 104 ? 15.559 18.176 39.544 1.00 23.56 104 ILE B N 1
ATOM 3316 C CA . ILE B 1 104 ? 14.601 19.184 39.975 1.00 15.48 104 ILE B CA 1
ATOM 3317 C C . ILE B 1 104 ? 15.321 20.189 40.882 1.00 26.93 104 ILE B C 1
ATOM 3318 O O . ILE B 1 104 ? 15.955 19.761 41.854 1.00 34.04 104 ILE B O 1
ATOM 3323 N N . ASP B 1 105 ? 15.316 21.512 40.602 1.00 26.43 105 ASP B N 1
ATOM 3324 C CA . ASP B 1 105 ? 16.040 22.502 41.420 1.00 18.09 105 ASP B CA 1
ATOM 3325 C C . ASP B 1 105 ? 15.268 23.009 42.611 1.00 18.49 105 ASP B C 1
ATOM 3326 O O . ASP B 1 105 ? 14.082 22.688 42.703 1.00 16.42 105 ASP B O 1
ATOM 3331 N N . ARG B 1 106 ? 15.857 23.878 43.446 1.00 15.94 106 ARG B N 1
ATOM 3332 C CA . ARG B 1 106 ? 15.235 24.401 44.663 1.00 15.21 106 ARG B CA 1
ATOM 3333 C C . ARG B 1 106 ? 13.959 25.169 44.414 1.00 16.08 106 ARG B C 1
ATOM 3334 O O . ARG B 1 106 ? 13.169 25.317 45.355 1.00 22.27 106 ARG B O 1
ATOM 3342 N N . ALA B 1 107 ? 13.774 25.687 43.187 1.00 17.66 107 ALA B N 1
ATOM 3343 C CA . ALA B 1 107 ? 12.546 26.362 42.774 1.00 21.25 107 ALA B CA 1
ATOM 3344 C C . ALA B 1 107 ? 11.494 25.395 42.243 1.00 24.41 107 ALA B C 1
ATOM 3345 O O . ALA B 1 107 ? 10.437 25.807 41.790 1.00 30.33 107 ALA B O 1
ATOM 3347 N N . MET B 1 108 ? 11.791 24.087 42.242 1.00 25.98 108 MET B N 1
ATOM 3348 C CA . MET B 1 108 ? 10.916 23.053 41.717 1.00 17.75 108 MET B CA 1
ATOM 3349 C C . MET B 1 108 ? 10.767 23.098 40.201 1.00 19.08 108 MET B C 1
ATOM 3350 O O . MET B 1 108 ? 9.786 22.635 39.638 1.00 21.23 108 MET B O 1
ATOM 3355 N N . THR B 1 109 ? 11.770 23.606 39.501 1.00 16.79 109 THR B N 1
ATOM 3356 C CA . THR B 1 109 ? 11.804 23.500 38.061 1.00 20.68 109 THR B CA 1
ATOM 3357 C C . THR B 1 109 ? 12.403 22.133 37.723 1.00 29.09 109 THR B C 1
ATOM 3358 O O . THR B 1 109 ? 13.508 21.792 38.191 1.00 25.28 109 THR B O 1
ATOM 3362 N N . VAL B 1 110 ? 11.679 21.373 36.899 1.00 24.73 110 VAL B N 1
ATOM 3363 C CA . VAL B 1 110 ? 12.074 20.052 36.470 1.00 15.57 110 VAL B CA 1
ATOM 3364 C C . VAL B 1 110 ? 12.777 20.027 35.120 1.00 22.58 110 VAL B C 1
ATOM 3365 O O . VAL B 1 110 ? 12.269 20.589 34.135 1.00 25.83 110 VAL B O 1
ATOM 3369 N N . TYR B 1 111 ? 13.924 19.351 35.021 1.00 25.08 111 TYR B N 1
ATOM 3370 C CA . TYR B 1 111 ? 14.543 19.072 33.729 1.00 28.06 111 TYR B CA 1
ATOM 3371 C C . TYR B 1 111 ? 14.642 17.567 33.462 1.00 33.17 111 TYR B C 1
ATOM 3372 O O . TYR B 1 111 ? 14.717 16.769 34.401 1.00 33.90 111 TYR B O 1
ATOM 3381 N N . LEU B 1 112 ? 14.632 17.118 32.206 1.00 34.02 112 LEU B N 1
ATOM 3382 C CA . LEU B 1 112 ? 14.912 15.724 31.890 1.00 30.55 112 LEU B CA 1
ATOM 3383 C C . LEU B 1 112 ? 16.413 15.523 31.854 1.00 29.25 112 LEU B C 1
ATOM 3384 O O . LEU B 1 112 ? 17.055 16.204 31.043 1.00 32.97 112 LEU B O 1
ATOM 3389 N N . LEU B 1 113 ? 16.988 14.615 32.659 1.00 23.56 113 LEU B N 1
ATOM 3390 C CA . LEU B 1 113 ? 18.405 14.328 32.530 1.00 26.34 113 LEU B CA 1
ATOM 3391 C C . LEU B 1 113 ? 18.590 12.880 32.088 1.00 28.31 113 LEU B C 1
ATOM 3392 O O . LEU B 1 113 ? 18.845 11.993 32.892 1.00 32.32 113 LEU B O 1
ATOM 3397 N N . PRO B 1 114 ? 18.478 12.585 30.791 1.00 37.95 114 PRO B N 1
ATOM 3398 C CA . PRO B 1 114 ? 18.484 11.236 30.233 1.00 35.55 114 PRO B CA 1
ATOM 3399 C C . PRO B 1 114 ? 19.845 10.561 30.231 1.00 27.66 114 PRO B C 1
ATOM 3400 O O . PRO B 1 114 ? 20.695 10.958 29.428 1.00 29.94 114 PRO B O 1
ATOM 3404 N N . PHE B 1 115 ? 20.133 9.574 31.082 1.00 26.06 115 PHE B N 1
ATOM 3405 C CA . PHE B 1 115 ? 21.305 8.743 30.855 1.00 23.59 115 PHE B CA 1
ATOM 3406 C C . PHE B 1 115 ? 20.977 7.484 30.046 1.00 29.70 115 PHE B C 1
ATOM 3407 O O . PHE B 1 115 ? 19.804 7.120 29.870 1.00 36.68 115 PHE B O 1
ATOM 3415 N N . LYS B 1 116 ? 21.979 6.800 29.513 1.00 25.14 116 LYS B N 1
ATOM 3416 C CA . LYS B 1 116 ? 21.747 5.598 28.735 1.00 36.72 116 LYS B CA 1
ATOM 3417 C C . LYS B 1 116 ? 21.565 4.380 29.637 1.00 39.11 116 LYS B C 1
ATOM 3418 O O . LYS B 1 116 ? 20.472 3.834 29.783 1.00 43.65 116 LYS B O 1
ATOM 3424 N N . ASN B 1 117 ? 22.631 4.039 30.354 1.00 33.11 117 ASN B N 1
ATOM 3425 C CA . ASN B 1 117 ? 22.764 2.764 31.036 1.00 25.97 117 ASN B CA 1
ATOM 3426 C C . ASN B 1 117 ? 22.287 2.799 32.495 1.00 22.54 117 ASN B C 1
ATOM 3427 O O . ASN B 1 117 ? 23.029 2.405 33.400 1.00 20.37 117 ASN B O 1
ATOM 3432 N N . ILE B 1 118 ? 21.101 3.277 32.846 1.00 20.00 118 ILE B N 1
ATOM 3433 C CA . ILE B 1 118 ? 20.742 3.300 34.256 1.00 26.52 118 ILE B CA 1
ATOM 3434 C C . ILE B 1 118 ? 20.138 1.964 34.567 1.00 25.88 118 ILE B C 1
ATOM 3435 O O . ILE B 1 118 ? 19.295 1.537 33.798 1.00 33.02 118 ILE B O 1
ATOM 3440 N N . PRO B 1 119 ? 20.550 1.282 35.637 1.00 28.87 119 PRO B N 1
ATOM 3441 C CA . PRO B 1 119 ? 19.939 0.046 36.063 1.00 25.63 119 PRO B CA 1
ATOM 3442 C C . PRO B 1 119 ? 18.443 0.267 36.278 1.00 29.24 119 PRO B C 1
ATOM 3443 O O . PRO B 1 119 ? 17.994 1.129 37.034 1.00 39.83 119 PRO B O 1
ATOM 3447 N N . ARG B 1 120 ? 17.609 -0.539 35.629 1.00 29.58 120 ARG B N 1
ATOM 3448 C CA . ARG B 1 120 ? 16.205 -0.226 35.588 1.00 24.78 120 ARG B CA 1
ATOM 3449 C C . ARG B 1 120 ? 15.429 -0.358 36.870 1.00 29.66 120 ARG B C 1
ATOM 3450 O O . ARG B 1 120 ? 14.326 0.164 36.983 1.00 34.10 120 ARG B O 1
ATOM 3458 N N . VAL B 1 121 ? 16.047 -1.030 37.857 1.00 30.79 121 VAL B N 1
ATOM 3459 C CA . VAL B 1 121 ? 15.406 -1.188 39.158 1.00 28.12 121 VAL B CA 1
ATOM 3460 C C . VAL B 1 121 ? 15.374 0.201 39.795 1.00 28.98 121 VAL B C 1
ATOM 3461 O O . VAL B 1 121 ? 14.467 0.508 40.569 1.00 25.70 121 VAL B O 1
ATOM 3465 N N . LEU B 1 122 ? 16.281 1.123 39.407 1.00 25.40 122 LEU B N 1
ATOM 3466 C CA . LEU B 1 122 ? 16.280 2.475 39.965 1.00 24.50 122 LEU B CA 1
ATOM 3467 C C . LEU B 1 122 ? 15.019 3.234 39.618 1.00 20.31 122 LEU B C 1
ATOM 3468 O O . LEU B 1 122 ? 14.470 3.951 40.463 1.00 26.10 122 LEU B O 1
ATOM 3473 N N . PHE B 1 123 ? 14.472 2.938 38.441 1.00 19.58 123 PHE B N 1
ATOM 3474 C CA . PHE B 1 123 ? 13.242 3.548 37.979 1.00 10.25 123 PHE B CA 1
ATOM 3475 C C . PHE B 1 123 ? 12.063 3.129 38.796 1.00 18.42 123 PHE B C 1
ATOM 3476 O O . PHE B 1 123 ? 10.967 3.618 38.582 1.00 23.23 123 PHE B O 1
ATOM 3484 N N . GLN B 1 124 ? 12.255 2.249 39.774 1.00 31.71 124 GLN B N 1
ATOM 3485 C CA . GLN B 1 124 ? 11.204 1.910 40.713 1.00 35.07 124 GLN B CA 1
ATOM 3486 C C . GLN B 1 124 ? 11.002 3.002 41.753 1.00 34.39 124 GLN B C 1
ATOM 3487 O O . GLN B 1 124 ? 10.031 2.934 42.517 1.00 30.32 124 GLN B O 1
ATOM 3493 N N . GLY B 1 125 ? 11.918 3.972 41.843 1.00 31.40 125 GLY B N 1
ATOM 3494 C CA . GLY B 1 125 ? 11.738 5.090 42.755 1.00 28.37 125 GLY B CA 1
ATOM 3495 C C . GLY B 1 125 ? 13.029 5.376 43.468 1.00 32.32 125 GLY B C 1
ATOM 3496 O O . GLY B 1 125 ? 13.373 4.701 44.442 1.00 38.01 125 GLY B O 1
ATOM 3497 N N . SER B 1 126 ? 13.798 6.319 42.946 1.00 29.67 126 SER B N 1
ATOM 3498 C CA . SER B 1 126 ? 15.035 6.693 43.587 1.00 24.49 126 SER B CA 1
ATOM 3499 C C . SER B 1 126 ? 15.126 8.203 43.608 1.00 27.35 126 SER B C 1
ATOM 3500 O O . SER B 1 126 ? 14.824 8.852 42.604 1.00 32.03 126 SER B O 1
ATOM 3503 N N . ILE B 1 127 ? 15.487 8.732 44.773 1.00 28.05 127 ILE B N 1
ATOM 3504 C CA . ILE B 1 127 ? 15.613 10.152 45.069 1.00 17.88 127 ILE B CA 1
ATOM 3505 C C . ILE B 1 127 ? 17.041 10.312 45.600 1.00 20.45 127 ILE B C 1
ATOM 3506 O O . ILE B 1 127 ? 17.316 9.899 46.740 1.00 20.77 127 ILE B O 1
ATOM 3511 N N . PHE B 1 128 ? 17.958 10.842 44.768 1.00 22.29 128 PHE B N 1
ATOM 3512 C CA . PHE B 1 128 ? 19.368 11.103 45.108 1.00 25.32 128 PHE B CA 1
ATOM 3513 C C . PHE B 1 128 ? 19.707 12.599 45.156 1.00 22.50 128 PHE B C 1
ATOM 3514 O O . PHE B 1 128 ? 19.231 13.381 44.323 1.00 22.11 128 PHE B O 1
ATOM 3522 N N . ASP B 1 129 ? 20.523 13.102 46.079 1.00 22.34 129 ASP B N 1
ATOM 3523 C CA . ASP B 1 129 ? 20.755 14.539 46.217 1.00 14.16 129 ASP B CA 1
ATOM 3524 C C . ASP B 1 129 ? 22.064 15.006 45.627 1.00 14.98 129 ASP B C 1
ATOM 3525 O O . ASP B 1 129 ? 23.105 14.423 45.986 1.00 18.10 129 ASP B O 1
ATOM 3530 N N . GLY B 1 130 ? 22.126 16.068 44.816 1.00 17.43 130 GLY B N 1
ATOM 3531 C CA . GLY B 1 130 ? 23.424 16.446 44.256 1.00 17.79 130 GLY B CA 1
ATOM 3532 C C . GLY B 1 130 ? 23.501 17.832 43.620 1.00 20.52 130 GLY B C 1
ATOM 3533 O O . GLY B 1 130 ? 22.545 18.604 43.734 1.00 15.31 130 GLY B O 1
ATOM 3534 N N . GLU B 1 131 ? 24.662 18.138 43.000 1.00 17.00 131 GLU B N 1
ATOM 3535 C CA . GLU B 1 131 ? 24.946 19.401 42.330 1.00 21.47 131 GLU B CA 1
ATOM 3536 C C . GLU B 1 131 ? 25.135 19.190 40.853 1.00 18.95 131 GLU B C 1
ATOM 3537 O O . GLU B 1 131 ? 25.995 18.352 40.556 1.00 19.32 131 GLU B O 1
ATOM 3543 N N . LEU B 1 132 ? 24.453 19.925 39.944 1.00 17.32 132 LEU B N 1
ATOM 3544 C CA . LEU B 1 132 ? 24.822 19.958 38.520 1.00 18.79 132 LEU B CA 1
ATOM 3545 C C . LEU B 1 132 ? 26.082 20.809 38.477 1.00 16.51 132 LEU B C 1
ATOM 3546 O O . LEU B 1 132 ? 26.065 21.882 39.077 1.00 21.35 132 LEU B O 1
ATOM 3551 N N . CYS B 1 133 ? 27.186 20.451 37.857 1.00 14.18 133 CYS B N 1
ATOM 3552 C CA . CYS B 1 133 ? 28.398 21.224 38.001 1.00 6.63 133 CYS B CA 1
ATOM 3553 C C . CYS B 1 133 ? 29.299 20.961 36.812 1.00 10.31 133 CYS B C 1
ATOM 3554 O O . CYS B 1 133 ? 28.852 20.278 35.890 1.00 13.57 133 CYS B O 1
ATOM 3557 N N . VAL B 1 134 ? 30.536 21.425 36.760 1.00 9.65 134 VAL B N 1
ATOM 3558 C CA . VAL B 1 134 ? 31.373 21.400 35.584 1.00 6.86 134 VAL B CA 1
ATOM 3559 C C . VAL B 1 134 ? 32.710 20.831 36.045 1.00 11.91 134 VAL B C 1
ATOM 3560 O O . VAL B 1 134 ? 33.302 21.255 37.040 1.00 12.31 134 VAL B O 1
ATOM 3564 N N . ASP B 1 135 ? 33.236 19.855 35.311 1.00 19.99 135 ASP B N 1
ATOM 3565 C CA . ASP B 1 135 ? 34.520 19.252 35.568 1.00 21.29 135 ASP B CA 1
ATOM 3566 C C . ASP B 1 135 ? 35.534 20.156 34.880 1.00 23.04 135 ASP B C 1
ATOM 3567 O O . ASP B 1 135 ? 35.650 20.213 33.648 1.00 26.99 135 ASP B O 1
ATOM 3572 N N . ILE B 1 136 ? 36.345 20.788 35.709 1.00 21.14 136 ILE B N 1
ATOM 3573 C CA . ILE B 1 136 ? 37.387 21.678 35.248 1.00 16.56 136 ILE B CA 1
ATOM 3574 C C . ILE B 1 136 ? 38.267 21.099 34.150 1.00 22.87 136 ILE B C 1
ATOM 3575 O O . ILE B 1 136 ? 38.626 21.771 33.194 1.00 26.40 136 ILE B O 1
ATOM 3580 N N . VAL B 1 137 ? 38.584 19.813 34.288 1.00 29.60 137 VAL B N 1
ATOM 3581 C CA . VAL B 1 137 ? 39.665 19.197 33.546 1.00 28.86 137 VAL B CA 1
ATOM 3582 C C . VAL B 1 137 ? 39.193 18.903 32.141 1.00 30.25 137 VAL B C 1
ATOM 3583 O O . VAL B 1 137 ? 39.912 19.085 31.161 1.00 32.72 137 VAL B O 1
ATOM 3587 N N . GLU B 1 138 ? 37.952 18.465 32.012 1.00 23.62 138 GLU B N 1
ATOM 3588 C CA . GLU B 1 138 ? 37.547 18.093 30.688 1.00 26.74 138 GLU B CA 1
ATOM 3589 C C . GLU B 1 138 ? 36.451 18.930 30.149 1.00 26.14 138 GLU B C 1
ATOM 3590 O O . GLU B 1 138 ? 35.951 18.628 29.061 1.00 28.72 138 GLU B O 1
ATOM 3596 N N . LYS B 1 139 ? 36.052 19.907 30.956 1.00 20.97 139 LYS B N 1
ATOM 3597 C CA . LYS B 1 139 ? 35.120 20.928 30.530 1.00 17.91 139 LYS B CA 1
ATOM 3598 C C . LYS B 1 139 ? 33.835 20.317 30.019 1.00 18.40 139 LYS B C 1
ATOM 3599 O O . LYS B 1 139 ? 33.270 20.732 29.009 1.00 24.13 139 LYS B O 1
ATOM 3605 N N . LYS B 1 140 ? 33.356 19.317 30.762 1.00 16.95 140 LYS B N 1
ATOM 3606 C CA . LYS B 1 140 ? 32.069 18.695 30.492 1.00 8.75 140 LYS B CA 1
ATOM 3607 C C . LYS B 1 140 ? 31.311 18.733 31.803 1.00 11.69 140 LYS B C 1
ATOM 3608 O O . LYS B 1 140 ? 31.955 18.794 32.848 1.00 22.91 140 LYS B O 1
ATOM 3614 N N . PHE B 1 141 ? 29.985 18.685 31.801 1.00 15.64 141 PHE B N 1
ATOM 3615 C CA . PHE B 1 141 ? 29.153 18.684 32.983 1.00 12.82 141 PHE B CA 1
ATOM 3616 C C . PHE B 1 141 ? 29.197 17.388 33.752 1.00 13.43 141 PHE B C 1
ATOM 3617 O O . PHE B 1 141 ? 29.441 16.313 33.216 1.00 18.52 141 PHE B O 1
ATOM 3625 N N . ALA B 1 142 ? 28.938 17.508 35.048 1.00 15.20 142 ALA B N 1
ATOM 3626 C CA . ALA B 1 142 ? 28.946 16.386 35.950 1.00 14.96 142 ALA B CA 1
ATOM 3627 C C . ALA B 1 142 ? 27.826 16.562 36.938 1.00 15.13 142 ALA B C 1
ATOM 3628 O O . ALA B 1 142 ? 27.226 17.633 37.018 1.00 21.07 142 ALA B O 1
ATOM 3630 N N . PHE B 1 143 ? 27.468 15.519 37.650 1.00 20.27 143 PHE B N 1
ATOM 3631 C CA . PHE B 1 143 ? 26.488 15.607 38.712 1.00 18.51 143 PHE B CA 1
ATOM 3632 C C . PHE B 1 143 ? 27.137 14.878 39.887 1.00 20.67 143 PHE B C 1
ATOM 3633 O O . PHE B 1 143 ? 27.420 13.684 39.839 1.00 25.82 143 PHE B O 1
ATOM 3641 N N . VAL B 1 144 ? 27.443 15.612 40.951 1.00 22.58 144 VAL B N 1
ATOM 3642 C CA . VAL B 1 144 ? 28.139 15.086 42.114 1.00 9.88 144 VAL B CA 1
ATOM 3643 C C . VAL B 1 144 ? 27.102 14.669 43.124 1.00 16.11 144 VAL B C 1
ATOM 3644 O O . VAL B 1 144 ? 26.358 15.528 43.597 1.00 21.85 144 VAL B O 1
ATOM 3648 N N . LEU B 1 145 ? 27.027 13.369 43.424 1.00 20.18 145 LEU B N 1
ATOM 3649 C CA . LEU B 1 145 ? 26.080 12.826 44.404 1.00 19.21 145 LEU B CA 1
ATOM 3650 C C . LEU B 1 145 ? 26.424 13.042 45.876 1.00 12.98 145 LEU B C 1
ATOM 3651 O O . LEU B 1 145 ? 27.551 12.779 46.300 1.00 10.30 145 LEU B O 1
ATOM 3656 N N . PHE B 1 146 ? 25.494 13.523 46.692 1.00 14.96 146 PHE B N 1
ATOM 3657 C CA . PHE B 1 146 ? 25.791 13.762 48.096 1.00 14.91 146 PHE B CA 1
ATOM 3658 C C . PHE B 1 146 ? 25.225 12.695 49.033 1.00 14.99 146 PHE B C 1
ATOM 3659 O O . PHE B 1 146 ? 25.794 12.414 50.091 1.00 15.14 146 PHE B O 1
ATOM 3667 N N . ASP B 1 147 ? 24.054 12.150 48.703 1.00 7.18 147 ASP B N 1
ATOM 3668 C CA . ASP B 1 147 ? 23.295 11.348 49.623 1.00 8.33 147 ASP B CA 1
ATOM 3669 C C . ASP B 1 147 ? 22.058 10.819 48.911 1.00 17.46 147 ASP B C 1
ATOM 3670 O O . ASP B 1 147 ? 21.732 11.228 47.791 1.00 9.75 147 ASP B O 1
ATOM 3675 N N . ALA B 1 148 ? 21.321 9.915 49.553 1.00 19.68 148 ALA B N 1
ATOM 3676 C CA . ALA B 1 148 ? 20.171 9.305 48.914 1.00 20.09 148 ALA B CA 1
ATOM 3677 C C . ALA B 1 148 ? 19.048 9.272 49.932 1.00 23.12 148 ALA B C 1
ATOM 3678 O O . ALA B 1 148 ? 19.327 9.134 51.134 1.00 12.07 148 ALA B O 1
ATOM 3680 N N . VAL B 1 149 ? 17.797 9.427 49.453 1.00 21.97 149 VAL B N 1
ATOM 3681 C CA . VAL B 1 149 ? 16.597 9.341 50.289 1.00 23.92 149 VAL B CA 1
ATOM 3682 C C . VAL B 1 149 ? 15.845 8.011 50.042 1.00 24.07 149 VAL B C 1
ATOM 3683 O O . VAL B 1 149 ? 15.468 7.281 50.969 1.00 27.67 149 VAL B O 1
ATOM 3687 N N . VAL B 1 150 ? 15.677 7.613 48.790 1.00 18.67 150 VAL B N 1
ATOM 3688 C CA . VAL B 1 150 ? 14.976 6.401 48.429 1.00 17.92 150 VAL B CA 1
ATOM 3689 C C . VAL B 1 150 ? 15.808 5.770 47.324 1.00 24.79 150 VAL B C 1
ATOM 3690 O O . VAL B 1 150 ? 16.163 6.481 46.376 1.00 20.69 150 VAL B O 1
ATOM 3694 N N . VAL B 1 151 ? 16.154 4.483 47.448 1.00 25.65 151 VAL B N 1
ATOM 3695 C CA . VAL B 1 151 ? 16.922 3.740 46.448 1.00 19.50 151 VAL B CA 1
ATOM 3696 C C . VAL B 1 151 ? 16.017 2.656 45.877 1.00 25.39 151 VAL B C 1
ATOM 3697 O O . VAL B 1 151 ? 15.425 1.915 46.658 1.00 29.07 151 VAL B O 1
ATOM 3701 N N . SER B 1 152 ? 15.805 2.556 44.571 1.00 20.71 152 SER B N 1
ATOM 3702 C CA . SER B 1 152 ? 14.973 1.540 43.960 1.00 12.60 152 SER B CA 1
ATOM 3703 C C . SER B 1 152 ? 13.686 1.153 44.686 1.00 20.83 152 SER B C 1
ATOM 3704 O O . SER B 1 152 ? 13.303 -0.023 44.775 1.00 33.05 152 SER B O 1
ATOM 3707 N N . GLY B 1 153 ? 12.974 2.140 45.196 1.00 17.92 153 GLY B N 1
ATOM 3708 C CA . GLY B 1 153 ? 11.737 1.883 45.887 1.00 5.49 153 GLY B CA 1
ATOM 3709 C C . GLY B 1 153 ? 11.962 1.920 47.381 1.00 17.89 153 GLY B C 1
ATOM 3710 O O . GLY B 1 153 ? 11.020 2.199 48.122 1.00 30.56 153 GLY B O 1
ATOM 3711 N N . VAL B 1 154 ? 13.173 1.690 47.889 1.00 19.04 154 VAL B N 1
ATOM 3712 C CA . VAL B 1 154 ? 13.393 1.560 49.322 1.00 22.10 154 VAL B CA 1
ATOM 3713 C C . VAL B 1 154 ? 13.857 2.854 49.960 1.00 24.44 154 VAL B C 1
ATOM 3714 O O . VAL B 1 154 ? 14.876 3.443 49.576 1.00 26.77 154 VAL B O 1
ATOM 3718 N N . THR B 1 155 ? 13.098 3.290 50.954 1.00 18.58 155 THR B N 1
ATOM 3719 C CA . THR B 1 155 ? 13.447 4.458 51.701 1.00 18.89 155 THR B CA 1
ATOM 3720 C C . THR B 1 155 ? 14.661 4.188 52.547 1.00 21.17 155 THR B C 1
ATOM 3721 O O . THR B 1 155 ? 14.596 3.490 53.547 1.00 27.47 155 THR B O 1
ATOM 3725 N N . VAL B 1 156 ? 15.783 4.773 52.194 1.00 21.44 156 VAL B N 1
ATOM 3726 C CA . VAL B 1 156 ? 16.905 4.672 53.082 1.00 17.31 156 VAL B CA 1
ATOM 3727 C C . VAL B 1 156 ? 16.967 5.807 54.085 1.00 20.62 156 VAL B C 1
ATOM 3728 O O . VAL B 1 156 ? 17.903 5.807 54.878 1.00 21.69 156 VAL B O 1
ATOM 3732 N N . SER B 1 157 ? 16.012 6.756 54.139 1.00 24.94 157 SER B N 1
ATOM 3733 C CA . SER B 1 157 ? 16.196 7.974 54.923 1.00 21.00 157 SER B CA 1
ATOM 3734 C C . SER B 1 157 ? 16.434 7.897 56.418 1.00 26.86 157 SER B C 1
ATOM 3735 O O . SER B 1 157 ? 16.870 8.897 56.999 1.00 32.74 157 SER B O 1
ATOM 3738 N N . GLN B 1 158 ? 16.217 6.760 57.089 1.00 21.68 158 GLN B N 1
ATOM 3739 C CA . GLN B 1 158 ? 16.503 6.674 58.518 1.00 19.54 158 GLN B CA 1
ATOM 3740 C C . GLN B 1 158 ? 17.782 5.908 58.818 1.00 24.03 158 GLN B C 1
ATOM 3741 O O . GLN B 1 158 ? 18.240 5.864 59.954 1.00 33.22 158 GLN B O 1
ATOM 3747 N N . MET B 1 159 ? 18.417 5.334 57.790 1.00 23.86 159 MET B N 1
ATOM 3748 C CA . MET B 1 159 ? 19.722 4.721 57.933 1.00 22.69 159 MET B CA 1
ATOM 3749 C C . MET B 1 159 ? 20.747 5.844 58.200 1.00 22.90 159 MET B C 1
ATOM 3750 O O . MET B 1 159 ? 20.495 7.002 57.891 1.00 27.85 159 MET B O 1
ATOM 3755 N N . ASP B 1 160 ? 21.915 5.586 58.785 1.00 22.40 160 ASP B N 1
ATOM 3756 C CA . ASP B 1 160 ? 22.955 6.569 58.924 1.00 17.89 160 ASP B CA 1
ATOM 3757 C C . ASP B 1 160 ? 23.515 6.922 57.546 1.00 23.06 160 ASP B C 1
ATOM 3758 O O . ASP B 1 160 ? 23.301 6.172 56.569 1.00 24.68 160 ASP B O 1
ATOM 3763 N N . LEU B 1 161 ? 24.295 8.000 57.433 1.00 22.29 161 LEU B N 1
ATOM 3764 C CA . LEU B 1 161 ? 24.728 8.514 56.141 1.00 20.24 161 LEU B CA 1
ATOM 3765 C C . LEU B 1 161 ? 25.493 7.445 55.371 1.00 19.14 161 LEU B C 1
ATOM 3766 O O . LEU B 1 161 ? 25.199 7.190 54.206 1.00 26.71 161 LEU B O 1
ATOM 3771 N N . ALA B 1 162 ? 26.433 6.739 55.992 1.00 16.35 162 ALA B N 1
ATOM 3772 C CA . ALA B 1 162 ? 27.216 5.742 55.287 1.00 12.27 162 ALA B CA 1
ATOM 3773 C C . ALA B 1 162 ? 26.407 4.579 54.699 1.00 17.69 162 ALA B C 1
ATOM 3774 O O . ALA B 1 162 ? 26.677 4.158 53.578 1.00 17.75 162 ALA B O 1
ATOM 3776 N N . SER B 1 163 ? 25.365 4.101 55.369 1.00 9.65 163 SER B N 1
ATOM 3777 C CA . SER B 1 163 ? 24.469 3.136 54.823 1.00 9.51 163 SER B CA 1
ATOM 3778 C C . SER B 1 163 ? 23.778 3.662 53.576 1.00 15.02 163 SER B C 1
ATOM 3779 O O . SER B 1 163 ? 23.892 3.033 52.520 1.00 23.55 163 SER B O 1
ATOM 3782 N N . ARG B 1 164 ? 23.155 4.843 53.673 1.00 19.05 164 ARG B N 1
ATOM 3783 C CA . ARG B 1 164 ? 22.446 5.474 52.557 1.00 10.75 164 ARG B CA 1
ATOM 3784 C C . ARG B 1 164 ? 23.334 5.768 51.364 1.00 5.67 164 ARG B C 1
ATOM 3785 O O . ARG B 1 164 ? 22.975 5.536 50.209 1.00 10.58 164 ARG B O 1
ATOM 3793 N N . PHE B 1 165 ? 24.521 6.299 51.595 1.00 9.47 165 PHE B N 1
ATOM 3794 C CA . PHE B 1 165 ? 25.441 6.576 50.519 1.00 12.73 165 PHE B CA 1
ATOM 3795 C C . PHE B 1 165 ? 25.855 5.271 49.837 1.00 19.09 165 PHE B C 1
ATOM 3796 O O . PHE B 1 165 ? 25.870 5.151 48.602 1.00 22.35 165 PHE B O 1
ATOM 3804 N N . PHE B 1 166 ? 26.167 4.249 50.634 1.00 20.67 166 PHE B N 1
ATOM 3805 C CA . PHE B 1 166 ? 26.750 3.049 50.092 1.00 16.77 166 PHE B CA 1
ATOM 3806 C C . PHE B 1 166 ? 25.690 2.263 49.349 1.00 20.60 166 PHE B C 1
ATOM 3807 O O . PHE B 1 166 ? 25.952 1.669 48.310 1.00 19.65 166 PHE B O 1
ATOM 3815 N N . ALA B 1 167 ? 24.479 2.237 49.867 1.00 11.64 167 ALA B N 1
ATOM 3816 C CA . ALA B 1 167 ? 23.376 1.679 49.140 1.00 14.43 167 ALA B CA 1
ATOM 3817 C C . ALA B 1 167 ? 23.200 2.332 47.771 1.00 18.01 167 ALA B C 1
ATOM 3818 O O . ALA B 1 167 ? 22.957 1.619 46.803 1.00 29.78 167 ALA B O 1
ATOM 3820 N N . MET B 1 168 ? 23.365 3.650 47.654 1.00 22.51 168 MET B N 1
ATOM 3821 C CA . MET B 1 168 ? 23.210 4.391 46.408 1.00 23.13 168 MET B CA 1
ATOM 3822 C C . MET B 1 168 ? 24.310 3.997 45.461 1.00 22.69 168 MET B C 1
ATOM 3823 O O . MET B 1 168 ? 24.066 3.662 44.308 1.00 22.50 168 MET B O 1
ATOM 3828 N N . LYS B 1 169 ? 25.534 4.019 45.989 1.00 16.34 169 LYS B N 1
ATOM 3829 C CA . LYS B 1 169 ? 26.696 3.712 45.195 1.00 17.04 169 LYS B CA 1
ATOM 3830 C C . LYS B 1 169 ? 26.563 2.329 44.581 1.00 20.33 169 LYS B C 1
ATOM 3831 O O . LYS B 1 169 ? 26.724 2.126 43.383 1.00 24.04 169 LYS B O 1
ATOM 3837 N N . ARG B 1 170 ? 26.152 1.382 45.411 1.00 18.39 170 ARG B N 1
ATOM 3838 C CA . ARG B 1 170 ? 25.990 0.005 45.035 1.00 17.44 170 ARG B CA 1
ATOM 3839 C C . ARG B 1 170 ? 24.882 -0.185 44.042 1.00 16.76 170 ARG B C 1
ATOM 3840 O O . ARG B 1 170 ? 25.096 -0.976 43.127 1.00 22.90 170 ARG B O 1
ATOM 3848 N N . SER B 1 171 ? 23.736 0.479 44.129 1.00 14.23 171 SER B N 1
ATOM 3849 C CA . SER B 1 171 ? 22.718 0.330 43.100 1.00 14.05 171 SER B CA 1
ATOM 3850 C C . SER B 1 171 ? 23.157 0.814 41.733 1.00 17.83 171 SER B C 1
ATOM 3851 O O . SER B 1 171 ? 22.565 0.399 40.740 1.00 22.17 171 SER B O 1
ATOM 3854 N N . LEU B 1 172 ? 24.169 1.664 41.655 1.00 23.64 172 LEU B N 1
ATOM 3855 C CA . LEU B 1 172 ? 24.679 2.143 40.392 1.00 25.61 172 LEU B CA 1
ATOM 3856 C C . LEU B 1 172 ? 25.958 1.429 39.998 1.00 31.18 172 LEU B C 1
ATOM 3857 O O . LEU B 1 172 ? 26.541 1.763 38.950 1.00 36.88 172 LEU B O 1
ATOM 3862 N N . LYS B 1 173 ? 26.405 0.404 40.739 1.00 26.80 173 LYS B N 1
ATOM 3863 C CA . LYS B 1 173 ? 27.707 -0.213 40.484 1.00 20.72 173 LYS B CA 1
ATOM 3864 C C . LYS B 1 173 ? 28.005 -0.708 39.071 1.00 24.49 173 LYS B C 1
ATOM 3865 O O . LYS B 1 173 ? 29.148 -0.700 38.621 1.00 30.52 173 LYS B O 1
ATOM 3871 N N . GLU B 1 174 ? 26.954 -1.028 38.319 1.00 21.79 174 GLU B N 1
ATOM 3872 C CA . GLU B 1 174 ? 27.092 -1.475 36.940 1.00 35.16 174 GLU B CA 1
ATOM 3873 C C . GLU B 1 174 ? 26.918 -0.343 35.925 1.00 38.96 174 GLU B C 1
ATOM 3874 O O . GLU B 1 174 ? 27.093 -0.571 34.713 1.00 39.86 174 GLU B O 1
ATOM 3880 N N . PHE B 1 175 ? 26.545 0.875 36.364 1.00 35.62 175 PHE B N 1
ATOM 3881 C CA . PHE B 1 175 ? 26.279 1.984 35.463 1.00 26.79 175 PHE B CA 1
ATOM 3882 C C . PHE B 1 175 ? 27.586 2.375 34.805 1.00 25.78 175 PHE B C 1
ATOM 3883 O O . PHE B 1 175 ? 28.601 2.508 35.497 1.00 23.36 175 PHE B O 1
ATOM 3891 N N . LYS B 1 176 ? 27.595 2.513 33.486 1.00 26.37 176 LYS B N 1
ATOM 3892 C CA . LYS B 1 176 ? 28.723 3.108 32.805 1.00 34.33 176 LYS B CA 1
ATOM 3893 C C . LYS B 1 176 ? 28.233 4.304 32.026 1.00 38.01 176 LYS B C 1
ATOM 3894 O O . LYS B 1 176 ? 27.160 4.295 31.398 1.00 32.38 176 LYS B O 1
ATOM 3900 N N . ASN B 1 177 ? 29.032 5.361 32.163 1.00 34.88 177 ASN B N 1
ATOM 3901 C CA . ASN B 1 177 ? 28.751 6.594 31.464 1.00 39.16 177 ASN B CA 1
ATOM 3902 C C . ASN B 1 177 ? 29.236 6.384 30.048 1.00 37.52 177 ASN B C 1
ATOM 3903 O O . ASN B 1 177 ? 30.374 5.966 29.828 1.00 39.61 177 ASN B O 1
ATOM 3908 N N . VAL B 1 178 ? 28.357 6.609 29.084 1.00 33.44 178 VAL B N 1
ATOM 3909 C CA . VAL B 1 178 ? 28.791 6.748 27.710 1.00 40.80 178 VAL B CA 1
ATOM 3910 C C . VAL B 1 178 ? 28.972 8.235 27.313 1.00 46.53 178 VAL B C 1
ATOM 3911 O O . VAL B 1 178 ? 28.244 9.100 27.817 1.00 43.89 178 VAL B O 1
ATOM 3915 N N . PRO B 1 179 ? 29.888 8.601 26.392 1.00 46.47 179 PRO B N 1
ATOM 3916 C CA . PRO B 1 179 ? 30.115 9.942 25.845 1.00 48.64 179 PRO B CA 1
ATOM 3917 C C . PRO B 1 179 ? 28.945 10.830 25.428 1.00 45.10 179 PRO B C 1
ATOM 3918 O O . PRO B 1 179 ? 29.063 12.045 25.366 1.00 51.80 179 PRO B O 1
ATOM 3922 N N . GLU B 1 180 ? 27.791 10.260 25.156 1.00 41.32 180 GLU B N 1
ATOM 3923 C CA . GLU B 1 180 ? 26.639 11.002 24.684 1.00 39.32 180 GLU B CA 1
ATOM 3924 C C . GLU B 1 180 ? 25.786 11.320 25.905 1.00 37.48 180 GLU B C 1
ATOM 3925 O O . GLU B 1 180 ? 24.648 11.767 25.767 1.00 44.13 180 GLU B O 1
ATOM 3931 N N . ASP B 1 181 ? 26.211 11.006 27.136 1.00 37.42 181 ASP B N 1
ATOM 3932 C CA . ASP B 1 181 ? 25.405 11.323 28.304 1.00 29.83 181 ASP B CA 1
ATOM 3933 C C . ASP B 1 181 ? 25.507 12.816 28.581 1.00 26.92 181 ASP B C 1
ATOM 3934 O O . ASP B 1 181 ? 26.583 13.394 28.456 1.00 23.05 181 ASP B O 1
ATOM 3939 N N . PRO B 1 182 ? 24.412 13.436 29.009 1.00 28.18 182 PRO B N 1
ATOM 3940 C CA . PRO B 1 182 ? 24.382 14.822 29.418 1.00 31.57 182 PRO B CA 1
ATOM 3941 C C . PRO B 1 182 ? 25.303 15.161 30.594 1.00 34.46 182 PRO B C 1
ATOM 3942 O O . PRO B 1 182 ? 25.987 16.171 30.549 1.00 41.52 182 PRO B O 1
ATOM 3946 N N . ALA B 1 183 ? 25.407 14.339 31.641 1.00 27.20 183 ALA B N 1
ATOM 3947 C CA . ALA B 1 183 ? 26.319 14.655 32.726 1.00 21.05 183 ALA B CA 1
ATOM 3948 C C . ALA B 1 183 ? 27.147 13.436 33.080 1.00 17.81 183 ALA B C 1
ATOM 3949 O O . ALA B 1 183 ? 26.671 12.307 32.988 1.00 26.29 183 ALA B O 1
ATOM 3951 N N . ILE B 1 184 ? 28.398 13.585 33.441 1.00 19.47 184 ILE B N 1
ATOM 3952 C CA . ILE B 1 184 ? 29.125 12.513 34.106 1.00 19.40 184 ILE B CA 1
ATOM 3953 C C . ILE B 1 184 ? 28.596 12.322 35.545 1.00 23.94 184 ILE B C 1
ATOM 3954 O O . ILE B 1 184 ? 28.576 13.290 36.317 1.00 23.41 184 ILE B O 1
ATOM 3959 N N . LEU B 1 185 ? 28.059 11.163 35.962 1.00 22.74 185 LEU B N 1
ATOM 3960 C CA . LEU B 1 185 ? 27.744 10.939 37.371 1.00 18.37 185 LEU B CA 1
ATOM 3961 C C . LEU B 1 185 ? 29.005 10.883 38.201 1.00 26.26 185 LEU B C 1
ATOM 3962 O O . LEU B 1 185 ? 30.003 10.340 37.732 1.00 24.83 185 LEU B O 1
ATOM 3967 N N . ARG B 1 186 ? 28.978 11.442 39.413 1.00 19.79 186 ARG B N 1
ATOM 3968 C CA . ARG B 1 186 ? 30.133 11.501 40.285 1.00 16.30 186 ARG B CA 1
ATOM 3969 C C . ARG B 1 186 ? 29.663 11.405 41.728 1.00 11.19 186 ARG B C 1
ATOM 3970 O O . ARG B 1 186 ? 28.467 11.588 41.977 1.00 17.13 186 ARG B O 1
ATOM 3978 N N . TYR B 1 187 ? 30.542 11.174 42.715 1.00 11.39 187 TYR B N 1
ATOM 3979 C CA . TYR B 1 187 ? 30.138 10.939 44.108 1.00 15.84 187 TYR B CA 1
ATOM 3980 C C . TYR B 1 187 ? 31.006 11.770 45.027 1.00 17.31 187 TYR B C 1
ATOM 3981 O O . TYR B 1 187 ? 32.196 11.971 44.773 1.00 22.06 187 TYR B O 1
ATOM 3990 N N . LYS B 1 188 ? 30.377 12.269 46.079 1.00 19.74 188 LYS B N 1
ATOM 3991 C CA . LYS B 1 188 ? 31.065 13.011 47.108 1.00 21.22 188 LYS B CA 1
ATOM 3992 C C . LYS B 1 188 ? 31.913 12.021 47.881 1.00 17.24 188 LYS B C 1
ATOM 3993 O O . LYS B 1 188 ? 31.544 10.875 48.084 1.00 24.92 188 LYS B O 1
ATOM 3999 N N . GLU B 1 189 ? 33.072 12.431 48.337 1.00 20.55 189 GLU B N 1
ATOM 4000 C CA . GLU B 1 189 ? 33.844 11.571 49.197 1.00 22.00 189 GLU B CA 1
ATOM 4001 C C . GLU B 1 189 ? 33.835 12.142 50.613 1.00 25.16 189 GLU B C 1
ATOM 4002 O O . GLU B 1 189 ? 34.581 13.084 50.937 1.00 37.85 189 GLU B O 1
ATOM 4008 N N . TRP B 1 190 ? 32.949 11.618 51.453 1.00 21.65 190 TRP B N 1
ATOM 4009 C CA . TRP B 1 190 ? 32.816 12.064 52.822 1.00 19.81 190 TRP B CA 1
ATOM 4010 C C . TRP B 1 190 ? 33.961 11.616 53.719 1.00 20.83 190 TRP B C 1
ATOM 4011 O O . TRP B 1 190 ? 34.070 10.414 53.949 1.00 28.75 190 TRP B O 1
ATOM 4022 N N . ILE B 1 191 ? 34.833 12.525 54.185 1.00 22.39 191 ILE B N 1
ATOM 4023 C CA . ILE B 1 191 ? 35.976 12.245 55.069 1.00 24.14 191 ILE B CA 1
ATOM 4024 C C . ILE B 1 191 ? 35.606 12.572 56.510 1.00 27.24 191 ILE B C 1
ATOM 4025 O O . ILE B 1 191 ? 34.969 13.608 56.673 1.00 32.49 191 ILE B O 1
ATOM 4030 N N . PRO B 1 192 ? 35.941 11.842 57.594 1.00 30.86 192 PRO B N 1
ATOM 4031 C CA . PRO B 1 192 ? 35.513 12.150 58.970 1.00 26.68 192 PRO B CA 1
ATOM 4032 C C . PRO B 1 192 ? 36.164 13.409 59.497 1.00 19.62 192 PRO B C 1
ATOM 4033 O O . PRO B 1 192 ? 37.362 13.606 59.262 1.00 21.26 192 PRO B O 1
ATOM 4037 N N . LEU B 1 193 ? 35.443 14.227 60.272 1.00 18.26 193 LEU B N 1
ATOM 4038 C CA . LEU B 1 193 ? 35.951 15.511 60.742 1.00 19.24 193 LEU B CA 1
ATOM 4039 C C . LEU B 1 193 ? 37.249 15.354 61.502 1.00 22.18 193 LEU B C 1
ATOM 4040 O O . LEU B 1 193 ? 38.087 16.236 61.463 1.00 29.51 193 LEU B O 1
ATOM 4045 N N . GLU B 1 194 ? 37.481 14.193 62.119 1.00 23.88 194 GLU B N 1
ATOM 4046 C CA . GLU B 1 194 ? 38.642 13.949 62.950 1.00 21.08 194 GLU B CA 1
ATOM 4047 C C . GLU B 1 194 ? 39.844 13.716 62.073 1.00 23.29 194 GLU B C 1
ATOM 4048 O O . GLU B 1 194 ? 40.900 13.382 62.605 1.00 31.59 194 GLU B O 1
ATOM 4054 N N . HIS B 1 195 ? 39.805 13.724 60.744 1.00 30.99 195 HIS B N 1
ATOM 4055 C CA . HIS B 1 195 ? 41.023 13.439 60.000 1.00 30.13 195 HIS B CA 1
ATOM 4056 C C . HIS B 1 195 ? 41.468 14.622 59.161 1.00 27.04 195 HIS B C 1
ATOM 4057 O O . HIS B 1 195 ? 41.427 14.565 57.929 1.00 26.36 195 HIS B O 1
ATOM 4064 N N . PRO B 1 196 ? 41.986 15.679 59.793 1.00 28.82 196 PRO B N 1
ATOM 4065 C CA . PRO B 1 196 ? 42.273 16.969 59.176 1.00 32.69 196 PRO B CA 1
ATOM 4066 C C . PRO B 1 196 ? 43.191 16.829 57.987 1.00 31.58 196 PRO B C 1
ATOM 4067 O O . PRO B 1 196 ? 42.928 17.383 56.913 1.00 41.22 196 PRO B O 1
ATOM 4071 N N . THR B 1 197 ? 44.248 16.049 58.170 1.00 33.75 197 THR B N 1
ATOM 4072 C CA . THR B 1 197 ? 45.217 15.801 57.120 1.00 35.27 197 THR B CA 1
ATOM 4073 C C . THR B 1 197 ? 44.592 15.071 55.942 1.00 35.90 197 THR B C 1
ATOM 4074 O O . THR B 1 197 ? 44.944 15.389 54.810 1.00 40.54 197 THR B O 1
ATOM 4078 N N . ILE B 1 198 ? 43.627 14.163 56.149 1.00 34.71 198 ILE B N 1
ATOM 4079 C CA . ILE B 1 198 ? 42.971 13.465 55.042 1.00 31.16 198 ILE B CA 1
ATOM 4080 C C . ILE B 1 198 ? 42.103 14.498 54.296 1.00 35.23 198 ILE B C 1
ATOM 4081 O O . ILE B 1 198 ? 42.160 14.631 53.062 1.00 32.06 198 ILE B O 1
ATOM 4086 N N . ILE B 1 199 ? 41.338 15.299 55.061 1.00 32.25 199 ILE B N 1
ATOM 4087 C CA . ILE B 1 199 ? 40.544 16.406 54.525 1.00 25.90 199 ILE B CA 1
ATOM 4088 C C . ILE B 1 199 ? 41.391 17.373 53.707 1.00 25.98 199 ILE B C 1
ATOM 4089 O O . ILE B 1 199 ? 41.051 17.570 52.535 1.00 27.46 199 ILE B O 1
ATOM 4094 N N . LYS B 1 200 ? 42.484 17.935 54.246 1.00 22.07 200 LYS B N 1
ATOM 4095 C CA . LYS B 1 200 ? 43.331 18.867 53.511 1.00 26.59 200 LYS B CA 1
ATOM 4096 C C . LYS B 1 200 ? 43.717 18.338 52.162 1.00 25.79 200 LYS B C 1
ATOM 4097 O O . LYS B 1 200 ? 43.498 18.968 51.127 1.00 31.56 200 LYS B O 1
ATOM 4103 N N . ASP B 1 201 ? 44.187 17.112 52.193 1.00 31.65 201 ASP B N 1
ATOM 4104 C CA . ASP B 1 201 ? 44.635 16.473 50.979 1.00 38.71 201 ASP B CA 1
ATOM 4105 C C . ASP B 1 201 ? 43.493 16.207 50.019 1.00 36.62 201 ASP B C 1
ATOM 4106 O O . ASP B 1 201 ? 43.614 16.334 48.796 1.00 36.03 201 ASP B O 1
ATOM 4111 N N . HIS B 1 202 ? 42.327 15.872 50.546 1.00 32.99 202 HIS B N 1
ATOM 4112 C CA . HIS B 1 202 ? 41.192 15.681 49.689 1.00 31.52 202 HIS B CA 1
ATOM 4113 C C . HIS B 1 202 ? 40.739 16.988 49.049 1.00 38.74 202 HIS B C 1
ATOM 4114 O O . HIS B 1 202 ? 40.377 16.993 47.859 1.00 40.06 202 HIS B O 1
ATOM 4121 N N . LEU B 1 203 ? 40.717 18.090 49.820 1.00 38.43 203 LEU B N 1
ATOM 4122 C CA . LEU B 1 203 ? 40.333 19.401 49.293 1.00 27.41 203 LEU B CA 1
ATOM 4123 C C . LEU B 1 203 ? 41.305 19.842 48.222 1.00 24.11 203 LEU B C 1
ATOM 4124 O O . LEU B 1 203 ? 40.877 20.435 47.229 1.00 26.67 203 LEU B O 1
ATOM 4129 N N . LYS B 1 204 ? 42.585 19.552 48.365 1.00 22.27 204 LYS B N 1
ATOM 4130 C CA . LYS B 1 204 ? 43.509 19.773 47.272 1.00 28.35 204 LYS B CA 1
ATOM 4131 C C . LYS B 1 204 ? 43.109 18.952 46.048 1.00 33.91 204 LYS B C 1
ATOM 4132 O O . LYS B 1 204 ? 43.094 1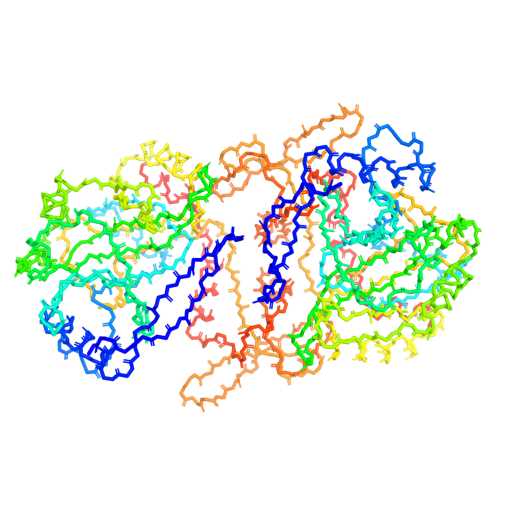9.507 44.955 1.00 45.77 204 LYS B O 1
ATOM 4138 N N . LYS B 1 205 ? 42.669 17.692 46.176 1.00 31.67 205 LYS B N 1
ATOM 4139 C CA . LYS B 1 205 ? 42.321 16.854 45.037 1.00 23.80 205 LYS B CA 1
ATOM 4140 C C . LYS B 1 205 ? 41.050 17.271 44.343 1.00 21.07 205 LYS B C 1
ATOM 4141 O O . LYS B 1 205 ? 40.942 17.332 43.122 1.00 27.33 205 LYS B O 1
ATOM 4147 N N . ALA B 1 206 ? 40.033 17.567 45.147 1.00 10.89 206 ALA B N 1
ATOM 4148 C CA . ALA B 1 206 ? 38.749 17.846 44.574 1.00 8.44 206 ALA B CA 1
ATOM 4149 C C . ALA B 1 206 ? 38.782 19.172 43.819 1.00 20.53 206 ALA B C 1
ATOM 4150 O O . ALA B 1 206 ? 38.203 19.312 42.744 1.00 26.19 206 ALA B O 1
ATOM 4152 N N . ASN B 1 207 ? 39.547 20.131 44.337 1.00 26.47 207 ASN B N 1
ATOM 4153 C CA . ASN B 1 207 ? 39.719 21.452 43.747 1.00 22.71 207 ASN B CA 1
ATOM 4154 C C . ASN B 1 207 ? 40.517 21.485 42.464 1.00 25.74 207 ASN B C 1
ATOM 4155 O O . ASN B 1 207 ? 40.604 22.529 41.823 1.00 28.81 207 ASN B O 1
ATOM 4160 N N . ALA B 1 208 ? 41.141 20.379 42.086 1.00 22.89 208 ALA B N 1
ATOM 4161 C CA . ALA B 1 208 ? 41.735 20.238 40.776 1.00 20.69 208 ALA B CA 1
ATOM 4162 C C . ALA B 1 208 ? 40.715 19.702 39.785 1.00 19.08 208 ALA B C 1
ATOM 4163 O O . ALA B 1 208 ? 40.979 19.739 38.578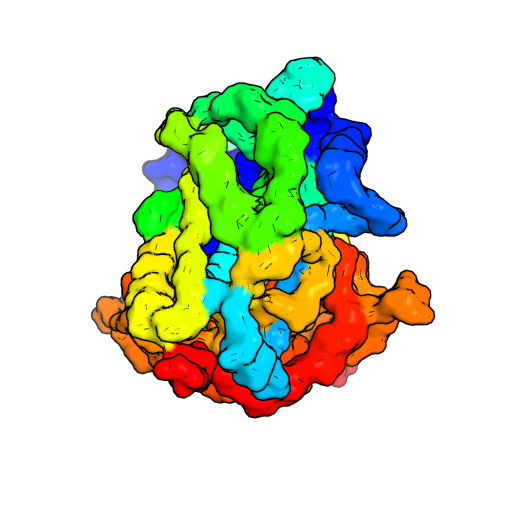 1.00 22.46 208 ALA B O 1
ATOM 4165 N N . ILE B 1 209 ? 39.542 19.248 40.249 1.00 12.89 209 ILE B N 1
ATOM 4166 C CA . ILE B 1 209 ? 38.551 18.639 39.381 1.00 15.22 209 ILE B CA 1
ATOM 4167 C C . ILE B 1 209 ? 37.322 19.524 39.285 1.00 18.11 209 ILE B C 1
ATOM 4168 O O . ILE B 1 209 ? 36.710 19.582 38.212 1.00 24.85 209 ILE B O 1
ATOM 4173 N N . TYR B 1 210 ? 36.941 20.207 40.371 1.00 19.48 210 TYR B N 1
ATOM 4174 C CA . TYR B 1 210 ? 35.689 20.944 40.519 1.00 24.31 210 TYR B CA 1
ATOM 4175 C C . TYR B 1 210 ? 35.884 22.393 40.878 1.00 24.34 210 TYR B C 1
ATOM 4176 O O . TYR B 1 210 ? 36.897 22.687 41.450 1.00 24.14 210 TYR B O 1
ATOM 4185 N N . HIS B 1 211 ? 34.932 23.275 40.510 1.00 25.02 211 HIS B N 1
ATOM 4186 C CA . HIS B 1 211 ? 34.845 24.571 41.152 1.00 12.79 211 HIS B CA 1
ATOM 4187 C C . HIS B 1 211 ? 34.100 24.435 42.432 1.00 15.38 211 HIS B C 1
ATOM 4188 O O . HIS B 1 211 ? 33.009 23.853 42.398 1.00 13.60 211 HIS B O 1
ATOM 4195 N N . THR B 1 212 ? 34.662 24.927 43.536 1.00 21.62 212 THR B N 1
ATOM 4196 C CA . THR B 1 212 ? 34.059 24.827 44.862 1.00 22.53 212 THR B CA 1
ATOM 4197 C C . THR B 1 212 ? 34.120 26.206 45.510 1.00 20.35 212 THR B C 1
ATOM 4198 O O . THR B 1 212 ? 34.854 27.076 45.035 1.00 17.50 212 THR B O 1
ATOM 4202 N N . ASP B 1 213 ? 33.320 26.415 46.558 1.00 21.72 213 ASP B N 1
ATOM 4203 C CA . ASP B 1 213 ? 33.405 27.644 47.320 1.00 19.44 213 ASP B CA 1
ATOM 4204 C C . ASP B 1 213 ? 33.476 27.421 48.829 1.00 19.80 213 ASP B C 1
ATOM 4205 O O . ASP B 1 213 ? 32.852 28.151 49.593 1.00 27.25 213 ASP B O 1
ATOM 4210 N N . GLY B 1 214 ? 34.246 26.443 49.311 1.00 23.97 214 GLY B N 1
ATOM 4211 C CA . GLY B 1 214 ? 34.398 26.154 50.729 1.00 16.99 214 GLY B CA 1
ATOM 4212 C C . GLY B 1 214 ? 34.211 24.670 51.030 1.00 21.20 214 GLY B C 1
ATOM 4213 O O . GLY B 1 214 ? 34.474 23.812 50.186 1.00 19.90 214 GLY B O 1
ATOM 4214 N N . LEU B 1 215 ? 33.739 24.357 52.240 1.00 19.18 215 LEU B N 1
ATOM 4215 C CA . LEU B 1 215 ? 33.550 22.990 52.633 1.00 13.06 215 LEU B CA 1
ATOM 4216 C C . LEU B 1 215 ? 32.173 22.787 53.230 1.00 20.42 215 LEU B C 1
ATOM 4217 O O . LEU B 1 215 ? 31.509 23.779 53.552 1.00 22.79 215 LEU B O 1
ATOM 4222 N N . ILE B 1 216 ? 31.729 21.523 53.279 1.00 20.68 216 ILE B N 1
ATOM 4223 C CA . ILE B 1 216 ? 30.474 21.099 53.892 1.00 16.52 216 ILE B CA 1
ATOM 4224 C C . ILE B 1 216 ? 30.713 20.123 55.054 1.00 14.67 216 ILE B C 1
ATOM 4225 O O . ILE B 1 216 ? 31.651 19.333 55.014 1.00 19.98 216 ILE B O 1
ATOM 4230 N N . ILE B 1 217 ? 29.952 20.180 56.144 1.00 15.19 217 ILE B N 1
ATOM 4231 C CA . ILE B 1 217 ? 30.208 19.355 57.317 1.00 14.87 217 ILE B CA 1
ATOM 4232 C C . ILE B 1 217 ? 28.866 18.763 57.668 1.00 21.49 217 ILE B C 1
ATOM 4233 O O . ILE B 1 217 ? 27.893 19.502 57.873 1.00 20.63 217 ILE B O 1
ATOM 4238 N N . MET B 1 218 ? 28.800 17.428 57.694 1.00 19.78 218 MET B N 1
ATOM 4239 C CA . MET B 1 218 ? 27.539 16.695 57.800 1.00 14.73 218 MET B CA 1
ATOM 4240 C C . MET B 1 218 ? 27.583 15.634 58.906 1.00 15.16 218 MET B C 1
ATOM 4241 O O . MET B 1 218 ? 28.617 15.045 59.194 1.00 13.24 218 MET B O 1
ATOM 4246 N N . SER B 1 219 ? 26.464 15.424 59.565 1.00 12.23 219 SER B N 1
ATOM 4247 C CA . SER B 1 219 ? 26.288 14.455 60.619 1.00 17.58 219 SER B CA 1
ATOM 4248 C C . SER B 1 219 ? 26.368 13.059 60.037 1.00 23.01 219 SER B C 1
ATOM 4249 O O . SER B 1 219 ? 25.722 12.733 59.035 1.00 14.88 219 SER B O 1
ATOM 4252 N N . VAL B 1 220 ? 27.145 12.202 60.695 1.00 23.71 220 VAL B N 1
ATOM 4253 C CA . VAL B 1 220 ? 27.222 10.795 60.293 1.00 22.97 220 VAL B CA 1
ATOM 4254 C C . VAL B 1 220 ? 25.903 10.058 60.550 1.00 23.60 220 VAL B C 1
ATOM 4255 O O . VAL B 1 220 ? 25.420 9.281 59.725 1.00 28.70 220 VAL B O 1
ATOM 4259 N N . ASP B 1 221 ? 25.305 10.342 61.705 1.00 21.93 221 ASP B N 1
ATOM 4260 C CA . ASP B 1 221 ? 24.203 9.579 62.241 1.00 17.88 221 ASP B CA 1
ATOM 4261 C C . ASP B 1 221 ? 22.828 10.137 61.898 1.00 22.40 221 ASP B C 1
ATOM 4262 O O . ASP B 1 221 ? 21.856 9.389 61.784 1.00 29.16 221 ASP B O 1
ATOM 4267 N N . GLU B 1 222 ? 22.682 11.451 61.709 1.00 30.62 222 GLU B N 1
ATOM 4268 C CA . GLU B 1 222 ? 21.350 12.039 61.660 1.00 30.51 222 GLU B CA 1
ATOM 4269 C C . GLU B 1 222 ? 20.586 11.567 60.442 1.00 27.69 222 GLU B C 1
ATOM 4270 O O . GLU B 1 222 ? 21.264 11.374 59.437 1.00 26.41 222 GLU B O 1
ATOM 4276 N N . PRO B 1 223 ? 19.254 11.380 60.419 1.00 25.00 223 PRO B N 1
ATOM 4277 C CA . PRO B 1 223 ? 18.517 10.949 59.225 1.00 19.43 223 PRO B CA 1
ATOM 4278 C C . PRO B 1 223 ? 18.445 12.029 58.179 1.00 23.45 223 PRO B C 1
ATOM 4279 O O . PRO B 1 223 ? 18.985 13.115 58.384 1.00 25.75 223 PRO B O 1
ATOM 4283 N N . VAL B 1 224 ? 17.788 11.830 57.049 1.00 28.60 224 VAL B N 1
ATOM 4284 C CA . VAL B 1 224 ? 17.616 12.920 56.089 1.00 26.00 224 VAL B CA 1
ATOM 4285 C C . VAL B 1 224 ? 16.733 14.029 56.670 1.00 22.49 224 VAL B C 1
ATOM 4286 O O . VAL B 1 224 ? 15.706 13.780 57.322 1.00 23.91 224 VAL B O 1
ATOM 4290 N N . ILE B 1 225 ? 17.186 15.266 56.446 1.00 19.71 225 ILE B N 1
ATOM 4291 C CA . ILE B 1 225 ? 16.439 16.440 56.875 1.00 20.45 225 ILE B CA 1
ATOM 4292 C C . ILE B 1 225 ? 16.016 17.164 55.608 1.00 20.46 225 ILE B C 1
ATOM 4293 O O . ILE B 1 225 ? 16.809 17.436 54.715 1.00 30.52 225 ILE B O 1
ATOM 4298 N N . TYR B 1 226 ? 14.743 17.475 55.492 1.00 22.84 226 TYR B N 1
ATOM 4299 C CA . TYR B 1 226 ? 14.243 18.293 54.396 1.00 24.34 226 TYR B CA 1
ATOM 4300 C C . TYR B 1 226 ? 14.279 19.739 54.885 1.00 26.75 226 TYR B C 1
ATOM 4301 O O . TYR B 1 226 ? 13.765 20.052 55.972 1.00 27.63 226 TYR B O 1
ATOM 4310 N N . GLY B 1 227 ? 14.967 20.608 54.153 1.00 29.28 227 GLY B N 1
ATOM 4311 C CA . GLY B 1 227 ? 14.899 22.039 54.403 1.00 20.36 227 GLY B CA 1
ATOM 4312 C C . GLY B 1 227 ? 16.062 22.577 55.206 1.00 21.72 227 GLY B C 1
ATOM 4313 O O . GLY B 1 227 ? 17.207 22.116 55.161 1.00 22.44 227 GLY B O 1
ATOM 4314 N N . ARG B 1 228 ? 15.760 23.633 55.935 1.00 26.06 228 ARG B N 1
ATOM 4315 C CA . ARG B 1 228 ? 16.776 24.297 56.729 1.00 30.54 228 ARG B CA 1
ATOM 4316 C C . ARG B 1 228 ? 17.254 23.289 57.754 1.00 20.90 228 ARG B C 1
ATOM 4317 O O . ARG B 1 228 ? 16.460 22.709 58.492 1.00 20.38 228 ARG B O 1
ATOM 4325 N N . ASN B 1 229 ? 18.553 23.083 57.786 1.00 15.24 229 ASN B N 1
ATOM 4326 C CA . ASN B 1 229 ? 19.040 22.071 58.661 1.00 16.91 229 ASN B CA 1
ATOM 4327 C C . ASN B 1 229 ? 20.073 22.800 59.420 1.00 9.27 229 ASN B C 1
ATOM 4328 O O . ASN B 1 229 ? 21.105 23.126 58.869 1.00 19.64 229 ASN B O 1
ATOM 4333 N N . PHE B 1 230 ? 19.833 23.008 60.700 1.00 27.33 230 PHE B N 1
ATOM 4334 C CA . PHE B 1 230 ? 20.792 23.686 61.547 1.00 23.68 230 PHE B CA 1
ATOM 4335 C C . PHE B 1 230 ? 21.947 22.835 62.018 1.00 19.69 230 PHE B C 1
ATOM 4336 O O . PHE B 1 230 ? 22.794 23.306 62.767 1.00 21.25 230 PHE B O 1
ATOM 4344 N N . ASN B 1 231 ? 22.011 21.579 61.619 1.00 24.43 231 ASN B N 1
ATOM 4345 C CA . ASN B 1 231 ? 23.138 20.762 62.009 1.00 22.39 231 ASN B CA 1
ATOM 4346 C C . ASN B 1 231 ? 23.936 20.382 60.778 1.00 20.34 231 ASN B C 1
ATOM 4347 O O . ASN B 1 231 ? 24.839 19.536 60.805 1.00 24.45 231 ASN B O 1
ATOM 4352 N N . LEU B 1 232 ? 23.635 20.993 59.633 1.00 26.58 232 LEU B N 1
ATOM 4353 C CA . LEU B 1 232 ? 24.484 20.858 58.456 1.00 25.54 232 LEU B CA 1
ATOM 4354 C C . LEU B 1 232 ? 25.142 22.218 58.233 1.00 21.00 232 LEU B C 1
ATOM 4355 O O . LEU B 1 232 ? 24.450 23.188 57.929 1.00 27.30 232 LEU B O 1
ATOM 4360 N N . PHE B 1 233 ? 26.460 22.304 58.330 1.00 16.44 233 PHE B N 1
ATOM 4361 C CA . PHE B 1 233 ? 27.149 23.575 58.308 1.00 17.30 233 PHE B CA 1
ATOM 4362 C C . PHE B 1 233 ? 27.819 23.811 56.959 1.00 27.57 233 PHE B C 1
ATOM 4363 O O . PHE B 1 233 ? 28.338 22.860 56.350 1.00 25.94 233 PHE B O 1
ATOM 4371 N N . LYS B 1 234 ? 27.812 25.058 56.469 1.00 24.39 234 LYS B N 1
ATOM 4372 C CA . LYS B 1 234 ? 28.671 25.483 55.371 1.00 17.75 234 LYS B CA 1
ATOM 4373 C C . LYS B 1 234 ? 29.748 26.436 55.869 1.00 19.50 234 LYS B C 1
ATOM 4374 O O . LYS B 1 234 ? 29.556 27.100 56.898 1.00 23.76 234 LYS B O 1
ATOM 4380 N N . LEU B 1 235 ? 30.902 26.490 55.234 1.00 16.08 235 LEU B N 1
ATOM 4381 C CA . LEU B 1 235 ? 31.961 27.395 55.613 1.00 16.26 235 LEU B CA 1
ATOM 4382 C C . LEU B 1 235 ? 32.438 27.890 54.251 1.00 23.66 235 LEU B C 1
ATOM 4383 O O . LEU B 1 235 ? 33.045 27.132 53.483 1.00 16.92 235 LEU B O 1
ATOM 4388 N N . LYS B 1 236 ? 32.201 29.153 53.909 1.00 24.62 236 LYS B N 1
ATOM 4389 C CA . LYS B 1 236 ? 32.695 29.742 52.671 1.00 26.45 236 LYS B CA 1
ATOM 4390 C C . LYS B 1 236 ? 33.617 30.938 52.947 1.00 25.39 236 LYS B C 1
ATOM 4391 O O . LYS B 1 236 ? 33.188 32.095 53.078 1.00 27.58 236 LYS B O 1
ATOM 4397 N N . PRO B 1 237 ? 34.911 30.684 53.104 1.00 23.10 237 PRO B N 1
ATOM 4398 C CA . PRO B 1 237 ? 35.888 31.688 53.499 1.00 30.33 237 PRO B CA 1
ATOM 4399 C C . PRO B 1 237 ? 36.422 32.678 52.446 1.00 28.95 237 PRO B C 1
ATOM 4400 O O . PRO B 1 237 ? 36.864 33.771 52.793 1.00 36.91 237 PRO B O 1
ATOM 4404 N N . GLY B 1 238 ? 36.429 32.341 51.154 1.00 26.79 238 GLY B N 1
ATOM 4405 C CA . GLY B 1 238 ? 36.944 33.226 50.127 1.00 20.07 238 GLY B CA 1
ATOM 4406 C C . GLY B 1 238 ? 35.870 33.898 49.276 1.00 20.18 238 GLY B C 1
ATOM 4407 O O . GLY B 1 238 ? 36.234 34.508 48.274 1.00 27.36 238 GLY B O 1
ATOM 4408 N N . THR B 1 239 ? 34.584 33.803 49.593 1.00 11.89 239 THR B N 1
ATOM 4409 C CA . THR B 1 239 ? 33.549 34.463 48.847 1.00 22.01 239 THR B CA 1
ATOM 4410 C C . THR B 1 239 ? 33.052 35.634 49.685 1.00 29.78 239 THR B C 1
ATOM 4411 O O . THR B 1 239 ? 33.433 35.824 50.838 1.00 39.68 239 THR B O 1
ATOM 4415 N N . HIS B 1 240 ? 32.221 36.479 49.059 1.00 25.87 240 HIS B N 1
ATOM 4416 C CA . HIS B 1 240 ? 31.458 37.517 49.719 1.00 24.58 240 HIS B CA 1
ATOM 4417 C C . HIS B 1 240 ? 30.485 36.781 50.612 1.00 25.78 240 HIS B C 1
ATOM 4418 O O . HIS B 1 240 ? 29.993 35.729 50.216 1.00 28.76 240 HIS B O 1
ATOM 4425 N N . HIS B 1 241 ? 30.140 37.335 51.767 1.00 21.04 241 HIS B N 1
ATOM 4426 C CA . HIS B 1 241 ? 29.052 36.769 52.545 1.00 16.89 241 HIS B CA 1
ATOM 4427 C C . HIS B 1 241 ? 27.754 37.222 51.896 1.00 16.47 241 HIS B C 1
ATOM 4428 O O . HIS B 1 241 ? 27.609 38.431 51.697 1.00 26.94 241 HIS B O 1
ATOM 4435 N N . THR B 1 242 ? 26.814 36.355 51.492 1.00 7.75 242 THR B N 1
ATOM 4436 C CA . THR B 1 242 ? 25.692 36.735 50.666 1.00 2.00 242 THR B CA 1
ATOM 4437 C C . THR B 1 242 ? 24.348 36.383 51.282 1.00 11.22 242 THR B C 1
ATOM 4438 O O . THR B 1 242 ? 24.209 35.550 52.175 1.00 16.74 242 THR B O 1
ATOM 4442 N N . ILE B 1 243 ? 23.323 37.103 50.870 1.00 10.70 243 ILE B N 1
ATOM 4443 C CA . ILE B 1 243 ? 21.946 36.852 51.256 1.00 9.31 243 ILE B CA 1
ATOM 4444 C C . ILE B 1 243 ? 21.219 36.961 49.916 1.00 20.76 243 ILE B C 1
ATOM 4445 O O . ILE B 1 243 ? 21.693 37.698 49.034 1.00 26.41 243 ILE B O 1
ATOM 4450 N N . ASP B 1 244 ? 20.144 36.201 49.710 1.00 15.38 244 ASP B N 1
ATOM 4451 C CA . ASP B 1 244 ? 19.444 36.194 48.440 1.00 16.75 244 ASP B CA 1
ATOM 4452 C C . ASP B 1 244 ? 18.149 36.878 48.764 1.00 16.77 244 ASP B C 1
ATOM 4453 O O . ASP B 1 244 ? 17.388 36.418 49.634 1.00 20.32 244 ASP B O 1
ATOM 4458 N N . PHE B 1 245 ? 17.934 37.996 48.071 1.00 23.52 245 PHE B N 1
ATOM 4459 C CA . PHE B 1 245 ? 16.811 38.880 48.375 1.00 14.98 245 PHE B CA 1
ATOM 4460 C C . PHE B 1 245 ? 15.764 38.762 47.309 1.00 14.01 245 PHE B C 1
ATOM 4461 O O . PHE B 1 245 ? 16.066 38.409 46.163 1.00 23.86 245 PHE B O 1
ATOM 4469 N N . ILE B 1 246 ? 14.528 39.051 47.652 1.00 15.73 246 ILE B N 1
ATOM 4470 C CA . ILE B 1 246 ? 13.535 39.206 46.624 1.00 21.11 246 ILE B CA 1
ATOM 4471 C C . ILE B 1 246 ? 13.452 40.680 46.236 1.00 28.60 246 ILE B C 1
ATOM 4472 O O . ILE B 1 246 ? 13.467 41.548 47.118 1.00 31.93 246 ILE B O 1
ATOM 4477 N N . ILE B 1 247 ? 13.415 40.995 44.939 1.00 28.87 247 ILE B N 1
ATOM 4478 C CA . ILE B 1 247 ? 13.263 42.367 44.481 1.00 16.47 247 ILE B CA 1
ATOM 4479 C C . ILE B 1 247 ? 11.785 42.638 44.638 1.00 20.22 247 ILE B C 1
ATOM 4480 O O . ILE B 1 247 ? 10.933 41.955 44.063 1.00 24.35 247 ILE B O 1
ATOM 4485 N N . MET B 1 248 ? 11.486 43.656 45.431 1.00 22.64 248 MET B N 1
ATOM 4486 C CA . MET B 1 248 ? 10.119 43.989 45.793 1.00 22.72 248 MET B CA 1
ATOM 4487 C C . MET B 1 248 ? 9.592 45.179 45.012 1.00 27.53 248 MET B C 1
ATOM 4488 O O . MET B 1 248 ? 8.416 45.524 45.113 1.00 29.98 248 MET B O 1
ATOM 4493 N N . SER B 1 249 ? 10.454 45.867 44.268 1.00 27.08 249 SER B N 1
ATOM 4494 C CA . SER B 1 249 ? 10.022 46.913 43.380 1.00 27.35 249 SER B CA 1
ATOM 4495 C C . SER B 1 249 ? 11.119 47.191 42.380 1.00 24.55 249 SER B C 1
ATOM 4496 O O . SER B 1 249 ? 12.306 47.066 42.661 1.00 22.02 249 SER B O 1
ATOM 4499 N N . GLU B 1 250 ? 10.616 47.547 41.201 1.00 27.99 250 GLU B N 1
ATOM 4500 C CA . GLU B 1 250 ? 11.323 48.178 40.089 1.00 32.67 250 GLU B CA 1
ATOM 4501 C C . GLU B 1 250 ? 12.589 48.978 40.413 1.00 25.73 250 GLU B C 1
ATOM 4502 O O . GLU B 1 250 ? 13.626 48.798 39.807 1.00 28.39 250 GLU B O 1
ATOM 4508 N N . ASP B 1 251 ? 12.569 49.850 41.405 1.00 33.00 251 ASP B N 1
ATOM 4509 C CA . ASP B 1 251 ? 13.718 50.624 41.917 1.00 28.13 251 ASP B CA 1
ATOM 4510 C C . ASP B 1 251 ? 14.880 49.949 42.651 1.00 28.38 251 ASP B C 1
ATOM 4511 O O . ASP B 1 251 ? 15.827 50.605 43.142 1.00 21.29 251 ASP B O 1
ATOM 4516 N N . GLY B 1 252 ? 14.674 48.647 42.876 1.00 29.36 252 GLY B N 1
ATOM 4517 C CA . GLY B 1 252 ? 15.660 47.839 43.573 1.00 30.12 252 GLY B CA 1
ATOM 4518 C C . GLY B 1 252 ? 15.389 47.669 45.070 1.00 27.32 252 GLY B C 1
ATOM 4519 O O . GLY B 1 252 ? 16.337 47.363 45.787 1.00 28.90 252 GLY B O 1
ATOM 4520 N N . THR B 1 253 ? 14.207 47.878 45.660 1.00 20.50 253 THR B N 1
ATOM 4521 C CA . THR B 1 253 ? 13.971 47.555 47.067 1.00 23.82 253 THR B CA 1
ATOM 4522 C C . THR B 1 253 ? 13.993 46.045 47.175 1.00 23.91 253 THR B C 1
ATOM 4523 O O . THR B 1 253 ? 13.149 45.358 46.597 1.00 28.52 253 THR B O 1
ATOM 4527 N N . ILE B 1 254 ? 15.003 45.593 47.890 1.00 23.77 254 ILE B N 1
ATOM 4528 C CA . ILE B 1 254 ? 15.261 44.203 48.192 1.00 17.45 254 ILE B CA 1
ATOM 4529 C C . ILE B 1 254 ? 14.559 43.810 49.483 1.00 22.08 254 ILE B C 1
ATOM 4530 O O . ILE B 1 254 ? 14.655 44.547 50.477 1.00 26.59 254 ILE B O 1
ATOM 4535 N N . GLY B 1 255 ? 13.850 42.677 49.491 1.00 28.01 255 GLY B N 1
ATOM 4536 C CA . GLY B 1 255 ? 13.235 42.135 50.704 1.00 25.55 255 GLY B CA 1
ATOM 4537 C C . GLY B 1 255 ? 13.757 40.768 51.170 1.00 31.46 255 GLY B C 1
ATOM 4538 O O . GLY B 1 255 ? 14.427 40.044 50.418 1.00 34.93 255 GLY B O 1
ATOM 4539 N N . ILE B 1 256 ? 13.403 40.408 52.411 1.00 31.08 256 ILE B N 1
ATOM 4540 C CA . ILE B 1 256 ? 13.777 39.150 53.071 1.00 20.67 256 ILE B CA 1
ATOM 4541 C C . ILE B 1 256 ? 12.503 38.455 53.524 1.00 24.04 256 ILE B C 1
ATOM 4542 O O . ILE B 1 256 ? 11.510 39.134 53.803 1.00 29.70 256 ILE B O 1
ATOM 4547 N N . PHE B 1 257 ? 12.454 37.133 53.609 1.00 29.90 257 PHE B N 1
ATOM 4548 C CA . PHE B 1 257 ? 11.192 36.446 53.845 1.00 25.40 257 PHE B CA 1
ATOM 4549 C C . PHE B 1 257 ? 10.884 36.319 55.329 1.00 27.12 257 PHE B C 1
ATOM 4550 O O . PHE B 1 257 ? 11.774 35.970 56.131 1.00 24.44 257 PHE B O 1
ATOM 4558 N N . ASP B 1 258 ? 9.664 36.613 55.773 1.00 34.82 258 ASP B N 1
ATOM 4559 C CA . ASP B 1 258 ? 9.339 36.353 57.157 1.00 44.01 258 ASP B CA 1
ATOM 4560 C C . ASP B 1 258 ? 8.268 35.287 57.262 1.00 43.76 258 ASP B C 1
ATOM 4561 O O . ASP B 1 258 ? 7.115 35.505 56.895 1.00 37.63 258 ASP B O 1
ATOM 4566 N N . PRO B 1 259 ? 8.610 34.124 57.819 1.00 49.58 259 PRO B N 1
ATOM 4567 C CA . PRO B 1 259 ? 7.683 33.027 58.042 1.00 55.66 259 PRO B CA 1
ATOM 4568 C C . PRO B 1 259 ? 6.630 33.325 59.112 1.00 58.29 259 PRO B C 1
ATOM 4569 O O . PRO B 1 259 ? 5.467 32.990 58.898 1.00 58.82 259 PRO B O 1
ATOM 4573 N N . ASN B 1 260 ? 6.889 34.019 60.234 1.00 62.64 260 ASN B N 1
ATOM 4574 C CA . ASN B 1 260 ? 5.822 34.425 61.193 1.00 69.14 260 ASN B CA 1
ATOM 4575 C C . ASN B 1 260 ? 4.810 35.420 60.642 1.00 69.06 260 ASN B C 1
ATOM 4576 O O . ASN B 1 260 ? 3.854 35.807 61.317 1.00 65.92 260 ASN B O 1
ATOM 4581 N N . LEU B 1 261 ? 5.077 35.859 59.405 1.00 70.11 261 LEU B N 1
ATOM 4582 C CA . LEU B 1 261 ? 4.118 36.616 58.607 1.00 64.81 261 LEU B CA 1
ATOM 4583 C C . LEU B 1 261 ? 3.767 35.855 57.341 1.00 58.89 261 LEU B C 1
ATOM 4584 O O . LEU B 1 261 ? 2.803 36.196 56.668 1.00 58.32 261 LEU B O 1
ATOM 4589 N N . ARG B 1 262 ? 4.568 34.832 57.015 1.00 55.49 262 ARG B N 1
ATOM 4590 C CA . ARG B 1 262 ? 4.636 34.229 55.689 1.00 58.39 262 ARG B CA 1
ATOM 4591 C C . ARG B 1 262 ? 4.547 35.198 54.523 1.00 54.26 262 ARG B C 1
ATOM 4592 O O . ARG B 1 262 ? 3.856 34.988 53.525 1.00 50.05 262 ARG B O 1
ATOM 4600 N N . LYS B 1 263 ? 5.349 36.262 54.662 1.00 54.15 263 LYS B N 1
ATOM 4601 C CA . LYS B 1 263 ? 5.424 37.318 53.657 1.00 47.21 263 LYS B CA 1
ATOM 4602 C C . LYS B 1 263 ? 6.778 37.989 53.805 1.00 42.77 263 LYS B C 1
ATOM 4603 O O . LYS B 1 263 ? 7.526 37.786 54.781 1.00 38.22 263 LYS B O 1
ATOM 4609 N N . ASN B 1 264 ? 7.087 38.697 52.721 1.00 40.88 264 ASN B N 1
ATOM 4610 C CA . ASN B 1 264 ? 8.357 39.408 52.560 1.00 38.18 264 ASN B CA 1
ATOM 4611 C C . ASN B 1 264 ? 8.393 40.782 53.206 1.00 34.45 264 ASN B C 1
ATOM 4612 O O . ASN B 1 264 ? 7.404 41.520 53.219 1.00 32.29 264 ASN B O 1
ATOM 4617 N N . VAL B 1 265 ? 9.550 41.140 53.716 1.00 30.25 265 VAL B N 1
ATOM 4618 C CA . VAL B 1 265 ? 9.744 42.388 54.409 1.00 27.80 265 VAL B CA 1
ATOM 4619 C C . VAL B 1 265 ? 10.913 43.101 53.736 1.00 27.09 265 VAL B C 1
ATOM 4620 O O . VAL B 1 265 ? 11.959 42.463 53.556 1.00 26.17 265 VAL B O 1
ATOM 4624 N N . PRO B 1 266 ? 10.770 44.377 53.316 1.00 26.88 266 PRO B N 1
ATOM 4625 C CA . PRO B 1 266 ? 11.834 45.171 52.704 1.00 19.02 266 PRO B CA 1
ATOM 4626 C C . PRO B 1 266 ? 12.899 45.476 53.718 1.00 15.63 266 PRO B C 1
ATOM 4627 O O . PRO B 1 266 ? 12.608 45.535 54.906 1.00 28.97 266 PRO B O 1
ATOM 4631 N N . VAL B 1 267 ? 14.141 45.596 53.266 1.00 19.80 267 VAL B N 1
ATOM 4632 C CA . VAL B 1 267 ? 15.265 45.633 54.182 1.00 13.16 267 VAL B CA 1
ATOM 4633 C C . VAL B 1 267 ? 16.406 46.497 53.623 1.00 19.88 267 VAL B C 1
ATOM 4634 O O . VAL B 1 267 ? 17.431 46.761 54.271 1.00 20.86 267 VAL B O 1
ATOM 4638 N N . GLY B 1 268 ? 16.283 47.001 52.396 1.00 19.94 268 GLY B N 1
ATOM 4639 C CA . GLY B 1 268 ? 17.363 47.750 51.768 1.00 12.53 268 GLY B CA 1
ATOM 4640 C C . GLY B 1 268 ? 16.883 48.132 50.376 1.00 19.01 268 GLY B C 1
ATOM 4641 O O . GLY B 1 268 ? 15.715 47.887 50.007 1.00 13.00 268 GLY B O 1
ATOM 4642 N N . LYS B 1 269 ? 17.777 48.715 49.592 1.00 14.96 269 LYS B N 1
ATOM 4643 C CA . LYS B 1 269 ? 17.433 49.171 48.263 1.00 20.18 269 LYS B CA 1
ATOM 4644 C C . LYS B 1 269 ? 18.713 49.145 47.453 1.00 22.84 269 LYS B C 1
ATOM 4645 O O . LYS B 1 269 ? 19.794 49.596 47.867 1.00 29.58 269 LYS B O 1
ATOM 4651 N N . LEU B 1 270 ? 18.614 48.501 46.301 1.00 21.68 270 LEU B N 1
ATOM 4652 C CA . LEU B 1 270 ? 19.774 48.401 45.445 1.00 18.25 270 LEU B CA 1
ATOM 4653 C C . LEU B 1 270 ? 19.822 49.609 44.517 1.00 7.03 270 LEU B C 1
ATOM 4654 O O . LEU B 1 270 ? 18.838 50.239 44.118 1.00 17.90 270 LEU B O 1
ATOM 4659 N N . ASP B 1 271 ? 21.032 50.017 44.239 1.00 7.89 271 ASP B N 1
ATOM 4660 C CA . ASP B 1 271 ? 21.226 51.005 43.198 1.00 19.17 271 ASP B CA 1
ATOM 4661 C C . ASP B 1 271 ? 20.918 50.410 41.824 1.00 29.18 271 ASP B C 1
ATOM 4662 O O . ASP B 1 271 ? 21.483 49.384 41.406 1.00 35.75 271 ASP B O 1
ATOM 4667 N N . GLY B 1 272 ? 20.002 51.064 41.134 1.00 29.29 272 GLY B N 1
ATOM 4668 C CA . GLY B 1 272 ? 19.665 50.683 39.785 1.00 14.50 272 GLY B CA 1
ATOM 4669 C C . GLY B 1 272 ? 18.214 50.284 39.780 1.00 19.70 272 GLY B C 1
ATOM 4670 O O . GLY B 1 272 ? 17.524 50.453 40.790 1.00 25.11 272 GLY B O 1
ATOM 4671 N N . TYR B 1 273 ? 17.768 49.749 38.647 1.00 23.49 273 TYR B N 1
ATOM 4672 C CA . TYR B 1 273 ? 16.395 49.334 38.470 1.00 21.00 273 TYR B CA 1
ATOM 4673 C C . TYR B 1 273 ? 16.432 47.832 38.299 1.00 20.62 273 TYR B C 1
ATOM 4674 O O . TYR B 1 273 ? 17.388 47.329 37.706 1.00 21.64 273 TYR B O 1
ATOM 4683 N N . TYR B 1 274 ? 15.483 47.067 38.830 1.00 16.95 274 TYR B N 1
ATOM 4684 C CA . TYR B 1 274 ? 15.586 45.622 38.871 1.00 21.46 274 TYR B CA 1
ATOM 4685 C C . TYR B 1 274 ? 14.209 45.040 38.644 1.00 29.37 274 TYR B C 1
ATOM 4686 O O . TYR B 1 274 ? 13.196 45.742 38.748 1.00 31.86 274 TYR B O 1
ATOM 4695 N N . ASN B 1 275 ? 14.138 43.742 38.331 1.00 31.73 275 ASN B N 1
ATOM 4696 C CA . ASN B 1 275 ? 12.848 43.152 37.995 1.00 33.16 275 ASN B CA 1
ATOM 4697 C C . ASN B 1 275 ? 12.133 42.676 39.226 1.00 28.34 275 ASN B C 1
ATOM 4698 O O . ASN B 1 275 ? 12.537 41.736 39.902 1.00 32.43 275 ASN B O 1
ATOM 4703 N N . LYS B 1 276 ? 11.043 43.371 39.518 1.00 33.46 276 LYS B N 1
ATOM 4704 C CA . LYS B 1 276 ? 10.182 43.011 40.631 1.00 35.46 276 LYS B CA 1
ATOM 4705 C C . LYS B 1 276 ? 9.841 41.531 40.601 1.00 32.05 276 LYS B C 1
ATOM 4706 O O . LYS B 1 276 ? 9.295 41.075 39.603 1.00 40.62 276 LYS B O 1
ATOM 4712 N N . GLY B 1 277 ? 10.201 40.771 41.628 1.00 39.07 277 GLY B N 1
ATOM 4713 C CA . GLY B 1 277 ? 9.926 39.346 41.633 1.00 35.89 277 GLY B CA 1
ATOM 4714 C C . GLY B 1 277 ? 11.201 38.522 41.635 1.00 36.46 277 GLY B C 1
ATOM 4715 O O . GLY B 1 277 ? 11.252 37.514 42.341 1.00 37.60 277 GLY B O 1
ATOM 4716 N N . SER B 1 278 ? 12.244 38.888 40.888 1.00 32.61 278 SER B N 1
ATOM 4717 C CA . SER B 1 278 ? 13.516 38.188 40.895 1.00 29.23 278 SER B CA 1
ATOM 4718 C C . SER B 1 278 ? 14.108 37.998 42.293 1.00 35.11 278 SER B C 1
ATOM 4719 O O . SER B 1 278 ? 13.961 38.885 43.155 1.00 33.59 278 SER B O 1
ATOM 4722 N N . ILE B 1 279 ? 14.774 36.836 42.482 1.00 33.03 279 ILE B N 1
ATOM 4723 C CA . ILE B 1 279 ? 15.635 36.566 43.630 1.00 20.47 279 ILE B CA 1
ATOM 4724 C C . ILE B 1 279 ? 16.996 37.000 43.120 1.00 16.67 279 ILE B C 1
ATOM 4725 O O . ILE B 1 279 ? 17.368 36.712 41.967 1.00 25.05 279 ILE B O 1
ATOM 4730 N N . VAL B 1 280 ? 17.729 37.758 43.918 1.00 19.48 280 VAL B N 1
ATOM 4731 C CA . VAL B 1 280 ? 19.029 38.261 43.512 1.00 17.22 280 VAL B CA 1
ATOM 4732 C C . VAL B 1 280 ? 19.996 38.034 44.652 1.00 19.02 280 VAL B C 1
ATOM 4733 O O . VAL B 1 280 ? 19.636 38.165 45.833 1.00 22.76 280 VAL B O 1
ATOM 4737 N N . GLU B 1 281 ? 21.222 37.670 44.305 1.00 15.92 281 GLU B N 1
ATOM 4738 C CA . GLU B 1 281 ? 22.196 37.321 45.303 1.00 23.26 281 GLU B CA 1
ATOM 4739 C C . GLU B 1 281 ? 23.109 38.507 45.428 1.00 23.52 281 GLU B C 1
ATOM 4740 O O . GLU B 1 281 ? 23.674 38.953 44.415 1.00 21.96 281 GLU B O 1
ATOM 4746 N N . CYS B 1 282 ? 23.229 38.985 46.664 1.00 19.15 282 CYS B N 1
ATOM 4747 C CA . CYS B 1 282 ? 23.972 40.208 46.916 1.00 16.57 282 CYS B CA 1
ATOM 4748 C C . CYS B 1 282 ? 24.870 39.935 48.092 1.00 14.34 282 CYS B C 1
ATOM 4749 O O . CYS B 1 282 ? 24.483 39.225 49.027 1.00 25.69 282 CYS B O 1
ATOM 4752 N N . GLY B 1 283 ? 26.067 40.477 48.039 1.00 13.74 283 GLY B N 1
ATOM 4753 C CA . GLY B 1 283 ? 27.016 40.345 49.114 1.00 18.19 283 GLY B CA 1
ATOM 4754 C C . GLY B 1 283 ? 27.203 41.667 49.842 1.00 22.71 283 GLY B C 1
ATOM 4755 O O . GLY B 1 283 ? 27.214 42.735 49.240 1.00 21.24 283 GLY B O 1
ATOM 4756 N N . PHE B 1 284 ? 27.347 41.608 51.153 1.00 24.54 284 PHE B N 1
ATOM 4757 C CA . PHE B 1 284 ? 27.732 42.739 51.967 1.00 25.40 284 PHE B CA 1
ATOM 4758 C C . PHE B 1 284 ? 29.154 43.115 51.637 1.00 20.48 284 PHE B C 1
ATOM 4759 O O . PHE B 1 284 ? 30.090 42.344 51.887 1.00 35.69 284 PHE B O 1
ATOM 4767 N N . ALA B 1 285 ? 29.386 44.296 51.118 1.00 17.99 285 ALA B N 1
ATOM 4768 C CA . ALA B 1 285 ? 30.734 44.679 50.762 1.00 25.98 285 ALA B CA 1
ATOM 4769 C C . ALA B 1 285 ? 30.828 46.151 51.039 1.00 27.25 285 ALA B C 1
ATOM 4770 O O . ALA B 1 285 ? 29.908 46.920 50.774 1.00 30.82 285 ALA B O 1
ATOM 4772 N N . ASP B 1 286 ? 31.915 46.512 51.708 1.00 30.62 286 ASP B N 1
ATOM 4773 C CA . ASP B 1 286 ? 32.224 47.905 51.983 1.00 33.23 286 ASP B CA 1
ATOM 4774 C C . ASP B 1 286 ? 31.054 48.709 52.586 1.00 30.70 286 ASP B C 1
ATOM 4775 O O . ASP B 1 286 ? 30.840 49.889 52.298 1.00 39.05 286 ASP B O 1
ATOM 4780 N N . GLY B 1 287 ? 30.228 48.059 53.401 1.00 25.29 287 GLY B N 1
ATOM 4781 C CA . GLY B 1 287 ? 29.132 48.753 54.037 1.00 17.78 287 GLY B CA 1
ATOM 4782 C C . GLY B 1 287 ? 27.814 48.459 53.386 1.00 15.03 287 GLY B C 1
ATOM 4783 O O . GLY B 1 287 ? 26.790 48.425 54.057 1.00 25.08 287 GLY B O 1
ATOM 4784 N N . THR B 1 288 ? 27.775 48.146 52.119 1.00 17.89 288 THR B N 1
ATOM 4785 C CA . THR B 1 288 ? 26.513 48.204 51.440 1.00 17.91 288 THR B CA 1
ATOM 4786 C C . THR B 1 288 ? 26.277 46.814 50.852 1.00 21.83 288 THR B C 1
ATOM 4787 O O . THR B 1 288 ? 27.133 45.924 50.923 1.00 17.81 288 THR B O 1
ATOM 4791 N N . TRP B 1 289 ? 25.057 46.588 50.363 1.00 18.77 289 TRP B N 1
ATOM 4792 C CA . TRP B 1 289 ? 24.723 45.379 49.637 1.00 21.82 289 TRP B CA 1
ATOM 4793 C C . TRP B 1 289 ? 25.075 45.452 48.168 1.00 23.71 289 TRP B C 1
ATOM 4794 O O . TRP B 1 289 ? 24.486 46.252 47.430 1.00 26.43 289 TRP B O 1
ATOM 4805 N N . LYS B 1 290 ? 25.977 44.588 47.723 1.00 22.56 290 LYS B N 1
ATOM 4806 C CA . LYS B 1 290 ? 26.469 44.580 46.359 1.00 17.02 290 LYS B CA 1
ATOM 4807 C C . LYS B 1 290 ? 25.859 43.409 45.634 1.00 22.70 290 LYS B C 1
ATOM 4808 O O . LYS B 1 290 ? 25.973 42.270 46.080 1.00 32.41 290 LYS B O 1
ATOM 4814 N N . TYR B 1 291 ? 25.192 43.699 44.528 1.00 22.58 291 TYR B N 1
ATOM 4815 C CA . TYR B 1 291 ? 24.634 42.698 43.644 1.00 23.29 291 TYR B CA 1
ATOM 4816 C C . TYR B 1 291 ? 25.688 41.724 43.129 1.00 24.82 291 TYR B C 1
ATOM 4817 O O . TYR B 1 291 ? 26.719 42.228 42.675 1.00 22.94 291 TYR B O 1
ATOM 4826 N N . ILE B 1 292 ? 25.440 40.402 43.183 1.00 20.14 292 ILE B N 1
ATOM 4827 C CA . ILE B 1 292 ? 26.391 39.435 42.652 1.00 20.53 292 ILE B CA 1
ATOM 4828 C C . ILE B 1 292 ? 25.817 38.878 41.366 1.00 17.54 292 ILE B C 1
ATOM 4829 O O . ILE B 1 292 ? 26.460 38.936 40.325 1.00 21.64 292 ILE B O 1
ATOM 4834 N N . GLN B 1 293 ? 24.608 38.342 41.400 1.00 14.55 293 GLN B N 1
ATOM 4835 C CA . GLN B 1 293 ? 23.974 37.729 40.250 1.00 18.55 293 GLN B CA 1
ATOM 4836 C C . GLN B 1 293 ? 22.548 37.409 40.601 1.00 17.60 293 GLN B C 1
ATOM 4837 O O . GLN B 1 293 ? 22.203 37.417 41.793 1.00 25.31 293 GLN B O 1
ATOM 4843 N N . GLY B 1 294 ? 21.748 37.140 39.572 1.00 11.74 294 GLY B N 1
ATOM 4844 C CA . GLY B 1 294 ? 20.392 36.631 39.727 1.00 18.01 294 GLY B CA 1
ATOM 4845 C C . GLY B 1 294 ? 20.350 35.139 40.131 1.00 19.74 294 GLY B C 1
ATOM 4846 O O . GLY B 1 294 ? 21.315 34.384 39.981 1.00 21.98 294 GLY B O 1
ATOM 4847 N N . ARG B 1 295 ? 19.243 34.656 40.698 1.00 17.70 295 ARG B N 1
ATOM 4848 C CA . ARG B 1 295 ? 19.153 33.305 41.199 1.00 15.36 295 ARG B CA 1
ATOM 4849 C C . ARG B 1 295 ? 17.847 32.685 40.732 1.00 15.49 295 ARG B C 1
ATOM 4850 O O . ARG B 1 295 ? 16.871 32.727 41.468 1.00 22.04 295 ARG B O 1
ATOM 4858 N N . SER B 1 296 ? 17.777 32.114 39.512 1.00 20.44 296 SER B N 1
ATOM 4859 C CA . SER B 1 296 ? 16.573 31.427 38.975 1.00 21.31 296 SER B CA 1
ATOM 4860 C C . SER B 1 296 ? 16.303 30.039 39.568 1.00 18.76 296 SER B C 1
ATOM 4861 O O . SER B 1 296 ? 15.257 29.430 39.446 1.00 22.42 296 SER B O 1
ATOM 4864 N N . ASP B 1 297 ? 17.331 29.467 40.202 1.00 18.78 297 ASP B N 1
ATOM 4865 C CA . ASP B 1 297 ? 17.204 28.225 40.948 1.00 21.89 297 ASP B CA 1
ATOM 4866 C C . ASP B 1 297 ? 16.413 28.412 42.211 1.00 23.08 297 ASP B C 1
ATOM 4867 O O . ASP B 1 297 ? 15.779 27.494 42.706 1.00 30.12 297 ASP B O 1
ATOM 4872 N N . LYS B 1 298 ? 16.388 29.623 42.741 1.00 32.80 298 LYS B N 1
ATOM 4873 C CA . LYS B 1 298 ? 15.644 29.849 43.959 1.00 26.76 298 LYS B CA 1
ATOM 4874 C C . LYS B 1 298 ? 14.501 30.694 43.486 1.00 24.73 298 LYS B C 1
ATOM 4875 O O . LYS B 1 298 ? 14.473 31.331 42.436 1.00 30.90 298 LYS B O 1
ATOM 4881 N N . ASN B 1 299 ? 13.562 30.739 44.384 1.00 26.71 299 ASN B N 1
ATOM 4882 C CA . ASN B 1 299 ? 12.268 31.280 44.087 1.00 31.19 299 ASN B CA 1
ATOM 4883 C C . ASN B 1 299 ? 11.731 31.943 45.347 1.00 32.88 299 ASN B C 1
ATOM 4884 O O . ASN B 1 299 ? 10.645 32.517 45.390 1.00 38.24 299 ASN B O 1
ATOM 4889 N N . GLN B 1 300 ? 12.546 31.987 46.387 1.00 28.61 300 GLN B N 1
ATOM 4890 C CA . GLN B 1 300 ? 12.158 32.528 47.655 1.00 26.48 300 GLN B CA 1
ATOM 4891 C C . GLN B 1 300 ? 13.477 33.068 48.177 1.00 25.34 300 GLN B C 1
ATOM 4892 O O . GLN B 1 300 ? 14.569 32.549 47.930 1.00 24.94 300 GLN B O 1
ATOM 4898 N N . ALA B 1 301 ? 13.342 34.206 48.818 1.00 28.45 301 ALA B N 1
ATOM 4899 C CA . ALA B 1 301 ? 14.473 34.905 49.358 1.00 24.35 301 ALA B CA 1
ATOM 4900 C C . ALA B 1 301 ? 14.786 34.201 50.670 1.00 24.65 301 ALA B C 1
ATOM 4901 O O . ALA B 1 301 ? 13.993 33.395 51.179 1.00 21.89 301 ALA B O 1
ATOM 4903 N N . ASN B 1 302 ? 15.959 34.503 51.197 1.00 11.67 302 ASN B N 1
ATOM 4904 C CA . ASN B 1 302 ? 16.361 34.027 52.505 1.00 15.75 302 ASN B CA 1
ATOM 4905 C C . ASN B 1 302 ? 15.403 34.416 53.623 1.00 17.21 302 ASN B C 1
ATOM 4906 O O . ASN B 1 302 ? 14.567 35.302 53.449 1.00 21.17 302 ASN B O 1
ATOM 4911 N N . ASP B 1 303 ? 15.423 33.717 54.743 1.00 24.48 303 ASP B N 1
ATOM 4912 C CA . ASP B 1 303 ? 14.596 34.064 55.885 1.00 28.21 303 ASP B CA 1
ATOM 4913 C C . ASP B 1 303 ? 15.320 35.149 56.635 1.00 24.15 303 ASP B C 1
ATOM 4914 O O . ASP B 1 303 ? 16.553 35.269 56.613 1.00 27.03 303 ASP B O 1
ATOM 4919 N N . ARG B 1 304 ? 14.523 35.824 57.450 1.00 27.19 304 ARG B N 1
ATOM 4920 C CA . ARG B 1 304 ? 15.008 36.824 58.387 1.00 28.56 304 ARG B CA 1
ATOM 4921 C C . ARG B 1 304 ? 16.202 36.332 59.166 1.00 24.71 304 ARG B C 1
ATOM 4922 O O . ARG B 1 304 ? 17.200 37.031 59.354 1.00 31.83 304 ARG B O 1
ATOM 4930 N N . LEU B 1 305 ? 16.095 35.096 59.637 1.00 20.99 305 LEU B N 1
ATOM 4931 C CA . LEU B 1 305 ? 17.086 34.599 60.566 1.00 31.83 305 LEU B CA 1
ATOM 4932 C C . LEU B 1 305 ? 18.444 34.394 59.901 1.00 29.26 305 LEU B C 1
ATOM 4933 O O . LEU B 1 305 ? 19.476 34.573 60.542 1.00 36.68 305 LEU B O 1
ATOM 4938 N N . THR B 1 306 ? 18.495 34.079 58.598 1.00 27.09 306 THR B N 1
ATO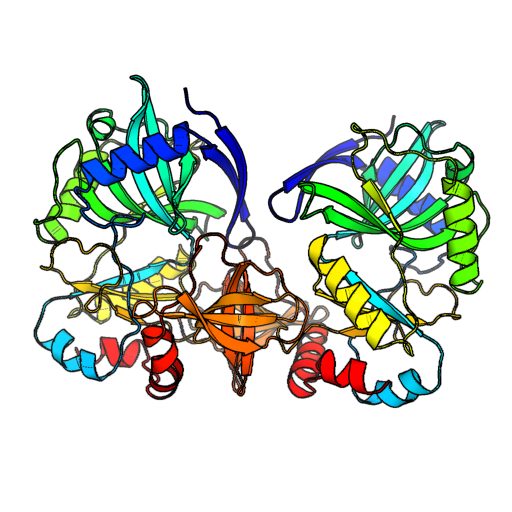M 4939 C CA . THR B 1 306 ? 19.761 34.031 57.871 1.00 24.30 306 THR B CA 1
ATOM 4940 C C . THR B 1 306 ? 20.333 35.424 57.774 1.00 21.65 306 THR B C 1
ATOM 4941 O O . THR B 1 306 ? 21.487 35.605 58.143 1.00 23.72 306 THR B O 1
ATOM 4945 N N . TYR B 1 307 ? 19.509 36.397 57.366 1.00 26.31 307 TYR B N 1
ATOM 4946 C CA . TYR B 1 307 ? 19.879 37.810 57.259 1.00 22.82 307 TYR B CA 1
ATOM 4947 C C . TYR B 1 307 ? 20.514 38.336 58.544 1.00 19.09 307 TYR B C 1
ATOM 4948 O O . TYR B 1 307 ? 21.645 38.839 58.519 1.00 18.91 307 TYR B O 1
ATOM 4957 N N . GLU B 1 308 ? 19.864 38.089 59.683 1.00 18.26 308 GLU B N 1
ATOM 4958 C CA . GLU B 1 308 ? 20.312 38.609 60.958 1.00 11.22 308 GLU B CA 1
ATOM 4959 C C . GLU B 1 308 ? 21.635 38.102 61.449 1.00 19.84 308 GLU B C 1
ATOM 4960 O O . GLU B 1 308 ? 22.225 38.711 62.338 1.00 29.16 308 GLU B O 1
ATOM 4966 N N . LYS B 1 309 ? 22.152 37.023 60.839 1.00 24.36 309 LYS B N 1
ATOM 4967 C CA . LYS B 1 309 ? 23.481 36.534 61.193 1.00 19.59 309 LYS B CA 1
ATOM 4968 C C . LYS B 1 309 ? 24.613 37.004 60.296 1.00 21.87 309 LYS B C 1
ATOM 4969 O O . LYS B 1 309 ? 25.799 36.744 60.574 1.00 24.03 309 LYS B O 1
ATOM 4975 N N . THR B 1 310 ? 24.289 37.790 59.264 1.00 22.11 310 THR B N 1
ATOM 4976 C CA . THR B 1 310 ? 25.255 38.239 58.264 1.00 15.01 310 THR B CA 1
ATOM 4977 C C . THR B 1 310 ? 26.531 38.782 58.896 1.00 20.20 310 THR B C 1
ATOM 4978 O O . THR B 1 310 ? 27.647 38.345 58.608 1.00 22.76 310 THR B O 1
ATOM 4982 N N . LEU B 1 311 ? 26.361 39.668 59.894 1.00 28.99 311 LEU B N 1
ATOM 4983 C CA . LEU B 1 311 ? 27.468 40.414 60.467 1.00 24.20 311 LEU B CA 1
ATOM 4984 C C . LEU B 1 311 ? 28.176 39.646 61.547 1.00 27.14 311 LEU B C 1
ATOM 4985 O O . LEU B 1 311 ? 29.347 39.927 61.820 1.00 26.99 311 LEU B O 1
ATOM 4990 N N . LEU B 1 312 ? 27.496 38.649 62.137 1.00 22.94 312 LEU B N 1
ATOM 4991 C CA . LEU B 1 312 ? 28.171 37.687 62.993 1.00 19.83 312 LEU B CA 1
ATOM 4992 C C . LEU B 1 312 ? 29.104 36.866 62.113 1.00 16.25 312 LEU B C 1
ATOM 4993 O O . LEU B 1 312 ? 30.301 36.776 62.388 1.00 18.97 312 LEU B O 1
ATOM 4998 N N . ASN B 1 313 ? 28.602 36.302 61.017 1.00 18.67 313 ASN B N 1
ATOM 4999 C CA . ASN B 1 313 ? 29.421 35.504 60.124 1.00 15.86 313 ASN B CA 1
ATOM 5000 C C . ASN B 1 313 ? 30.590 36.282 59.608 1.00 20.29 313 ASN B C 1
ATOM 5001 O O . ASN B 1 313 ? 31.642 35.686 59.421 1.00 15.96 313 ASN B O 1
ATOM 5006 N N . ILE B 1 314 ? 30.432 37.583 59.315 1.00 27.28 314 ILE B N 1
ATOM 5007 C CA . ILE B 1 314 ? 31.571 38.406 58.918 1.00 22.66 314 ILE B CA 1
ATOM 5008 C C . ILE B 1 314 ? 32.493 38.703 60.105 1.00 24.92 314 ILE B C 1
ATOM 5009 O O . ILE B 1 314 ? 33.703 38.654 59.907 1.00 26.32 314 ILE B O 1
ATOM 5014 N N . GLU B 1 315 ? 32.033 38.985 61.333 1.00 24.63 315 GLU B N 1
ATOM 5015 C CA . GLU B 1 315 ? 32.949 39.173 62.462 1.00 27.36 315 GLU B CA 1
ATOM 5016 C C . GLU B 1 315 ? 33.799 37.942 62.731 1.00 21.77 315 GLU B C 1
ATOM 5017 O O . GLU B 1 315 ? 35.022 38.026 62.785 1.00 23.20 315 GLU B O 1
ATOM 5023 N N . GLU B 1 316 ? 33.121 36.818 63.033 1.00 24.36 316 GLU B N 1
ATOM 5024 C CA . GLU B 1 316 ? 33.802 35.574 63.377 1.00 25.11 316 GLU B CA 1
ATOM 5025 C C . GLU B 1 316 ? 34.366 35.088 62.077 1.00 19.31 316 GLU B C 1
ATOM 5026 O O . GLU B 1 316 ? 33.600 34.579 61.252 1.00 39.52 316 GLU B O 1
ATOM 5032 N N . ASN B 1 317 ? 35.622 35.184 61.774 1.00 16.08 317 ASN B N 1
ATOM 5033 C CA . ASN B 1 317 ? 35.903 35.033 60.348 1.00 29.32 317 ASN B CA 1
ATOM 5034 C C . ASN B 1 317 ? 36.500 33.647 60.225 1.00 27.86 317 ASN B C 1
ATOM 5035 O O . ASN B 1 317 ? 37.706 33.472 60.087 1.00 34.08 317 ASN B O 1
ATOM 5040 N N . ILE B 1 318 ? 35.660 32.625 60.355 1.00 24.37 318 ILE B N 1
ATOM 5041 C CA . ILE B 1 318 ? 36.148 31.257 60.458 1.00 22.60 318 ILE B CA 1
ATOM 5042 C C . ILE B 1 318 ? 36.871 30.812 59.193 1.00 23.72 318 ILE B C 1
ATOM 5043 O O . ILE B 1 318 ? 36.370 30.875 58.074 1.00 24.96 318 ILE B O 1
ATOM 5048 N N . THR B 1 319 ? 38.109 30.404 59.383 1.00 24.60 319 THR B N 1
ATOM 5049 C CA . THR B 1 319 ? 38.866 29.887 58.283 1.00 23.98 319 THR B CA 1
ATOM 5050 C C . THR B 1 319 ? 38.791 28.365 58.348 1.00 29.75 319 THR B C 1
ATOM 5051 O O . THR B 1 319 ? 38.438 27.776 59.373 1.00 29.89 319 THR B O 1
ATOM 5055 N N . ILE B 1 320 ? 39.133 27.692 57.247 1.00 34.64 320 ILE B N 1
ATOM 5056 C CA . ILE B 1 320 ? 39.178 26.237 57.223 1.00 39.20 320 ILE B CA 1
ATOM 5057 C C . ILE B 1 320 ? 40.173 25.688 58.241 1.00 33.58 320 ILE B C 1
ATOM 5058 O O . ILE B 1 320 ? 39.891 24.722 58.947 1.00 33.02 320 ILE B O 1
ATOM 5063 N N . ASP B 1 321 ? 41.332 26.328 58.334 1.00 28.44 321 ASP B N 1
ATOM 5064 C CA . ASP B 1 321 ? 42.350 25.921 59.271 1.00 28.97 321 ASP B CA 1
ATOM 5065 C C . ASP B 1 321 ? 41.817 25.950 60.677 1.00 30.68 321 ASP B C 1
ATOM 5066 O O . ASP B 1 321 ? 42.089 25.000 61.376 1.00 41.58 321 ASP B O 1
ATOM 5071 N N . GLU B 1 322 ? 41.022 26.911 61.138 1.00 34.39 322 GLU B N 1
ATOM 5072 C CA . GLU B 1 322 ? 40.472 26.846 62.491 1.00 30.70 322 GLU B CA 1
ATOM 5073 C C . GLU B 1 322 ? 39.664 25.580 62.687 1.00 27.83 322 GLU B C 1
ATOM 5074 O O . GLU B 1 322 ? 39.783 24.935 63.718 1.00 35.62 322 GLU B O 1
ATOM 5080 N N . LEU B 1 323 ? 38.882 25.197 61.678 1.00 28.15 323 LEU B N 1
ATOM 5081 C CA . LEU B 1 323 ? 38.050 24.017 61.728 1.00 27.83 323 LEU B CA 1
ATOM 5082 C C . LEU B 1 323 ? 38.964 22.791 61.855 1.00 29.21 323 LEU B C 1
ATOM 5083 O O . LEU B 1 323 ? 39.015 22.078 62.870 1.00 29.27 323 LEU B O 1
ATOM 5088 N N . LEU B 1 324 ? 39.877 22.631 60.912 1.00 21.90 324 LEU B N 1
ATOM 5089 C CA . LEU B 1 324 ? 40.749 21.471 60.873 1.00 19.98 324 LEU B CA 1
ATOM 5090 C C . LEU B 1 324 ? 41.782 21.467 61.980 1.00 29.44 324 LEU B C 1
ATOM 5091 O O . LEU B 1 324 ? 42.693 20.631 61.993 1.00 40.35 324 LEU B O 1
ATOM 5096 N N . ASP B 1 325 ? 41.677 22.404 62.909 1.00 31.81 325 ASP B N 1
ATOM 5097 C CA . ASP B 1 325 ? 42.648 22.522 63.969 1.00 38.12 325 ASP B CA 1
ATOM 5098 C C . ASP B 1 325 ? 41.913 22.277 65.265 1.00 39.03 325 ASP B C 1
ATOM 5099 O O . ASP B 1 325 ? 42.538 22.299 66.320 1.00 46.65 325 ASP B O 1
ATOM 5104 N N . LEU B 1 326 ? 40.589 22.070 65.249 1.00 39.01 326 LEU B N 1
ATOM 5105 C CA . LEU B 1 326 ? 39.900 21.583 66.444 1.00 46.85 326 LEU B CA 1
ATOM 5106 C C . LEU B 1 326 ? 40.339 20.165 66.802 1.00 49.69 326 LEU B C 1
ATOM 5107 O O . LEU B 1 326 ? 40.110 19.644 67.904 1.00 48.51 326 LEU B O 1
ATOM 5112 N N . PHE B 1 327 ? 40.907 19.559 65.746 1.00 53.42 327 PHE B N 1
ATOM 5113 C CA . PHE B 1 327 ? 41.502 18.234 65.706 1.00 53.41 327 PHE B CA 1
ATOM 5114 C C . PHE B 1 327 ? 42.929 18.481 65.179 1.00 53.55 327 PHE B C 1
ATOM 5115 O O . PHE B 1 327 ? 43.866 17.720 65.442 1.00 52.90 327 PHE B O 1
#

B-factor: mean 29.13, std 16.17, range [2.0, 125.39]

Sequence (634 aa):
NITTERAVLTLNGLQIKLHKVVGESRDDIVAKMKDLAMDDHKFPRLPGPNPVSIERKDFEKLKQNKYVVSEKTDGIRFMMFFTRVFGFKVCTIIDRAMTVYLLPFKNIPRVLFQGSIFDGELCVDIVEKKFAFVLFDAVVVSGVTVSQMDLASRFFAMKRSLKEFKNVPEDPAILRYKEWIPLEHPTIIKDHLKKANAIYHTDGLIIMSVDEPVIYGRNFNLFKLKPGTHHTIDFIIMSEDGTIGIFDPNLRKNVPVGKLDGYYNKGSIVECGFADGTWKYIQGRSDKNQANDRLTYEKTLLNIEENITIDELLDLFNITTERAVLTLNGLQIKLHKVVGESRDDIVAKMKDLAMDDHKFPRLPGPNPVSIERKDFEKLKQNKYVVSEKTDGIRFMMFFTRVFGFKVCTIIDRAMTVYLLPFKNIPRVLFQGSIFDGELCVDIVEKKFAFVLFDAVVVSGVTVSQMDLASRFFAMKRSLKEFKNVPEDPAILRYKEWIPLEHPTIIKDHLKKANAIYHTDGLIIMSVDEPVIYGRNFNLFKLKPGTHHTIDFIIMSEDGTIGIFDPNLRKNVPVGKLDGYYNKGSIVECGFADGTWKYIQGRSDKNQANDRLTYEKTLLNIEENITIDELLDLF

CATH classification: 3.30.470.30 (+2 more: 2.40.50.140, 4.10.87.10)

Radius of gyration: 26.78 Å; Cα contacts (8 Å, |Δi|>4): 1455; chains: 2; bounding box: 54×74×77 Å

Secondary structure (DSSP, 8-state):
---EEEEEEEETTEEEEEEEE-HHHHHHHHHHHHHHTT---SS---SSEEEEE--GGGHHHHHHS-EEEEEEE-SEEEEEEEEEETTEEEEEEE-TT--EEE---S---TTGGG-EEEEEEEEEETTTTEEEEEEEEEEEETTEE-TTS-HHHHHHHHHHHHTT----TTSSSEEEE---EETT-HHHHHHHHHHHHHHS-EEEEEEEESSSPPP-EEEEEEEEE-STT---EEEEE-STT--EEEEETTTTEEEE----SS---TT-EEEEEEETTEEEEEEE-TT-SSPPBHHHHHHHHHHHHH---HHHHTT--/---EEEEEEEETTEEEEEEEE-HHHHHHHHHHHHHHHT---SS---SSEEEEE--GGGGGGGGSS-EEEEEEE-SEEEEEEEEEETTEEEEEEE-TT--EEE---SS--GGGGG-EEEEEEEEEETTTTEEEEEEEEEEEETTEE-TTS-HHHHHHHHHHHTTT----TT-SSEEEE---EETT-HHHHHHHHHHHTTTB-EEEEEEEESS-----EEEEEEEEE--SB--EEEEEEEETTTEEEEEETTTTEEEEEEE-SS---TT-EEEEEEETTEEEEEEE-TT--SPPBHHHHHTHHHHHHS---HHHHTT--

Foldseek 3Di:
DFDWDWDWDAAPNDIFIWTWGDDVSLVVVQVVQCVLLVPPDPDRFALFADADADAPVCLVVLVPAWKWKFFAFPAFKWWWKWEADPNRTFIWTAGGVSIITTFDFDFQDCLQHLIWTFTWGWFAWPVPRAIATETEWTQAGSSRGPQAWFGVVRVVRVCVRCVPPDGDVVGRHHYHYTDIGILVPLVVRVVNVVVVVNTGDGFAMWMGGRGGGGHTYYDHRIHGYGAWLPDKWKFFQQDQQAFTFAAAVVVRDTHGDAGEHDGDDGQWIFIWGDDDHHTYGDGTDPPDRHTHHPVVVVSSVSCNVRGDHNVNSSVSD/DFDWCWDWDAAPRRIFIWTWGDDPNLVVQQVVQCVLLVPPDPDRFQQFEDAAADFVVCLVVPVPAKKWKFFAFPAFKWKWKWAADPNHTFTWTAFGASTITTQDFDFQDCLQRQIWIWIWGFFAWPPPGATATETEFTQAGSSRGPQQAFGVVGQVSNCVSCVVPDGDPVGRHHYHYTDIHILLCLVVRVVNNVVVVNTGDGQFMKMGGRRHGGDIYHDHRIHTAGQPDFQKWWFAQQAQQAQTWAAEPVVRGTDTDAGDHDGDDHQWTFIWGCDPNHTHTDGTDPSHRHTHHPVSVVCSVSCVVRNDDSCVSSVSD

Organism: Paramecium bursaria Chlorella virus 1 (NCBI:txid10506)

Solvent-accessible surface area: 29162 Å² total; per-residue (Å²): 150,36,64,56,84,187,22,72,35,40,28,58,41,52,58,14,165,11,83,56,1,50,43,141,7,77,68,64,1,18,50,83,2,76,104,46,6,127,11,133,81,204,139,78,68,12,2,3,18,35,31,18,22,5,18,89,146,10,25,128,83,3,116,131,67,129,4,9,0,0,7,42,10,73,24,46,32,1,0,0,1,0,10,84,9,124,61,145,89,15,8,0,0,0,28,156,90,11,35,0,16,27,0,89,21,147,53,18,34,152,67,0,18,114,2,0,0,0,3,0,16,0,2,4,3,53,94,86,144,83,16,0,0,4,0,35,10,0,1,1,10,26,40,91,54,3,8,130,92,56,9,71,40,4,22,128,20,0,96,166,19,7,147,143,23,161,54,28,116,135,15,41,3,31,21,70,79,10,104,30,17,45,6,104,75,30,104,92,0,57,81,32,4,74,148,6,17,49,62,22,71,33,23,8,0,18,0,19,12,32,81,70,48,18,68,43,12,151,17,146,19,9,2,61,9,53,12,16,20,23,28,54,2,23,0,22,1,52,31,94,77,0,23,0,0,4,35,12,61,132,99,195,133,45,65,86,53,32,137,10,86,30,46,26,46,142,39,26,2,5,26,0,0,42,4,90,56,67,16,40,7,20,42,1,51,12,60,93,121,82,8,47,44,115,112,60,33,76,87,14,53,60,17,20,154,48,72,10,35,6,64,62,0,2,110,52,70,142,34,76,41,67,191,12,24,22,76,20,7,12,33,81,16,144,7,92,52,0,34,49,153,6,68,86,46,0,16,56,62,2,77,113,49,5,132,14,120,62,165,86,94,70,15,3,3,12,25,23,24,35,7,10,89,150,11,26,110,88,2,110,120,65,103,2,12,0,0,5,34,8,34,21,26,32,0,0,0,0,0,14,80,2,142,57,155,104,14,8,0,0,0,6,79,22,14,29,0,17,31,0,80,20,143,53,16,33,161,72,0,14,110,2,0,0,0,4,0,15,0,2,1,4,25,101,77,116,108,15,0,0,1,0,32,7,0,3,1,12,21,37,98,55,5,12,142,80,54,6,65,43,0,23,124,29,0,93,123,26,4,127,133,26,152,59,37,130,136,24,40,0,33,13,55,68,7,100,44,14,44,2,59,75,24,89,92,1,76,83,29,2,92,149,4,11,43,61,16,16,15,23,14,0,21,0,18,14,36,97,56,48,21,56,40,12,74,12,130,15,9,3,42,8,50,19,6,15,6,50,34,6,12,0,31,1,55,22,79,37,0,30,0,0,2,17,3,67,120,93,117,116,44,49,76,51,28,117,6,25,6,33,30,57,139,40,45,13,5,26,0,0,53,2,78,54,72,41,9,55,22,69,42,50,105,25,18,107,78,6,15,41,79,85,37,57,94,68,10,100,61,23,55,149,34,82,11,48,17,86,61,0,6,111,43,85

InterPro domains:
  IPR001339 mRNA capping enzyme, adenylation domain [PF01331] (22-237)
  IPR001339 mRNA capping enzyme, adenylation domain [cd07895] (34-237)
  IPR012340 Nucleic acid-binding, OB-fold [G3DSA:2.40.50.140] (240-318)
  IPR012340 Nucleic acid-binding, OB-fold [SSF50249] (240-326)
  IPR013846 mRNA capping enzyme, C-terminal domain [PF03919] (276-324)